Protein AF-A0A6A6E6Z8-F1 (afdb_monomer)

Sequence (486 aa):
MLSAKPAEEAPPRPSIPRPPAPSFFPFHIVPGLSNFRDVGGWPIASPDSPDQIIGHVRKGILYRGSDTNNIKPEGEVKLRELGIKTDFDLRSKQQIEKAGGYKEVEGSKRVWTPVFKEEQYTEEEARRRYELYAGEGTDGIVTAFIEILISGAHPFASILRHLLSTIPPPNPSSPYPSTPQPALFMHCTTGNNRTGIFISLLLLLLNVPHASICEEYALSEQGLAPTRHINVGRLLKKGAFKEYGEEEGRRKCERMVGAREESMWALIEEVKRRWGGPEGYFLGDVGLSEEEIGKLRGVFAVREESRLFTPSSPTLNLAWTNRNQYVNISLSRFDWYGGGDIFQAFVTKFYTKDEVQYKLPSNLGQGVYAFFISTVDKDPAETPFFAYVTDDQISGNSSTNPAPSAPASSKGGLSQADKVGIGLGVPFGILLLGFIGLAVWFARKWKGEGPNERKHDLRQETIMSRPDVAELAGAERRATELEAIT

InterPro domains:
  IPR000387 Tyrosine-specific protein phosphatases domain [PS50056] (154-248)
  IPR016130 Protein-tyrosine phosphatase, active site [PS00383] (186-196)
  IPR026893 Tyrosine/serine-protein phosphatase IphP-type [PF13350] (30-298)
  IPR029021 Protein-tyrosine phosphatase-like [G3DSA:3.90.190.10] (29-300)
  IPR029021 Protein-tyrosine phosphatase-like [SSF52799] (31-299)

Foldseek 3Di:
DDDDDDDDDDPDDPDDDFADADPDPQDDDQPQWFPKGWLWDFFAADPVGLVHTFFIFQTLAEIFTAAQARGDPSNLVVCVQSQEAEEEEQEEPVVQVVSVHHDDRPNHHYDYQHLDYPVQDDPVNVLQLLCLLLPPDLPSLLVSLVSSLLSCLQSLLVVLVVSLVQFDFQDLVPSPDPGRGNHYYYYYHGRQRSNLSSSLLLCQLSRGDLQSSLVSSQCSCSRCSSPLCVQLVVCVVVVRPVVVPDPSSSSSSSSSSGRHSNNSVVNQVVCCVPQVTSVSSCCPSNNDDPVSSVSSSRRTTDGDPPPPDDPQADKDKDFADDFFFWKWKWKFFDDPPPDGDGPTDIDTDTGGDRIDIDTDDLPDDFGKMWIWIDTPPDDTDPDTDIDTDDPSSNVRDDDDDDDDDDDDDPDPDDDDDDDDDDDPDDPPVVVVVVVVVVVVQVVCVVVVNDVDDPPPPDDDDDPDDDDDPDPVVPPVPPPPPPVDDD

Structure (mmCIF, N/CA/C/O backbone):
data_AF-A0A6A6E6Z8-F1
#
_entry.id   AF-A0A6A6E6Z8-F1
#
loop_
_atom_site.group_PDB
_atom_site.id
_atom_site.type_symbol
_atom_site.label_atom_id
_atom_site.label_alt_id
_atom_site.label_comp_id
_atom_site.label_asym_id
_atom_site.label_entity_id
_atom_site.label_seq_id
_atom_site.pdbx_PDB_ins_code
_atom_site.Cartn_x
_atom_site.Cartn_y
_atom_site.Cartn_z
_atom_site.occupancy
_atom_site.B_iso_or_equiv
_atom_site.auth_seq_id
_atom_site.auth_comp_id
_atom_site.auth_asym_id
_atom_site.auth_atom_id
_atom_site.pdbx_PDB_model_num
ATOM 1 N N . MET A 1 1 ? 32.471 4.735 -50.552 1.00 35.19 1 MET A N 1
ATOM 2 C CA . MET A 1 1 ? 31.953 5.176 -49.240 1.00 35.19 1 MET A CA 1
ATOM 3 C C . MET A 1 1 ? 30.971 6.308 -49.493 1.00 35.19 1 MET A C 1
ATOM 5 O O . MET A 1 1 ? 31.399 7.389 -49.871 1.00 35.19 1 MET A O 1
ATOM 9 N N . LEU A 1 2 ? 29.668 6.031 -49.422 1.00 31.72 2 LEU A N 1
ATOM 10 C CA . LEU A 1 2 ? 28.620 7.046 -49.558 1.00 31.72 2 LEU A CA 1
ATOM 11 C C . LEU A 1 2 ? 28.402 7.679 -48.179 1.00 31.72 2 LEU A C 1
ATOM 13 O O . LEU A 1 2 ? 28.099 6.974 -47.221 1.00 31.72 2 LEU A O 1
ATOM 17 N N . SER A 1 3 ? 28.628 8.989 -48.084 1.00 36.09 3 SER A N 1
ATOM 18 C CA . SER A 1 3 ? 28.452 9.775 -46.861 1.00 36.09 3 SER A CA 1
ATOM 19 C C . SER A 1 3 ? 26.957 9.955 -46.583 1.00 36.09 3 SER A C 1
ATOM 21 O O . SER A 1 3 ? 26.251 10.578 -47.378 1.00 36.09 3 SER A O 1
ATOM 23 N N . ALA A 1 4 ? 26.459 9.367 -45.495 1.00 37.44 4 ALA A N 1
ATOM 24 C CA . ALA A 1 4 ? 25.084 9.551 -45.045 1.00 37.44 4 ALA A CA 1
ATOM 25 C C . ALA A 1 4 ? 24.939 10.934 -44.388 1.00 37.44 4 ALA A C 1
ATOM 27 O O . ALA A 1 4 ? 25.710 11.288 -43.496 1.00 37.44 4 ALA A O 1
ATOM 28 N N . LYS A 1 5 ? 23.955 11.721 -44.842 1.00 36.06 5 LYS A N 1
ATOM 29 C CA . LYS A 1 5 ? 23.584 12.997 -44.213 1.00 36.06 5 LYS A CA 1
ATOM 30 C C . LYS A 1 5 ? 23.128 12.767 -42.759 1.00 36.06 5 LYS A C 1
ATOM 32 O O . LYS A 1 5 ? 22.489 11.744 -42.502 1.00 36.06 5 LYS A O 1
ATOM 37 N N . PRO A 1 6 ? 23.394 13.706 -41.831 1.00 39.50 6 PRO A N 1
ATOM 38 C CA . PRO A 1 6 ? 22.853 13.646 -40.476 1.00 39.50 6 PRO A CA 1
ATOM 39 C C . PRO A 1 6 ? 21.323 13.675 -40.523 1.00 39.50 6 PRO A C 1
ATOM 41 O O . PRO A 1 6 ? 20.747 14.438 -41.300 1.00 39.50 6 PRO A O 1
ATOM 44 N N . ALA A 1 7 ? 20.678 12.839 -39.709 1.00 39.69 7 ALA A N 1
ATOM 45 C CA . ALA A 1 7 ? 19.233 12.868 -39.535 1.00 39.69 7 ALA A CA 1
ATOM 46 C C . ALA A 1 7 ? 18.816 14.225 -38.950 1.00 39.69 7 ALA A C 1
ATOM 48 O O . ALA A 1 7 ? 19.361 14.665 -37.940 1.00 39.69 7 ALA A O 1
ATOM 49 N N . GLU A 1 8 ? 17.873 14.884 -39.616 1.00 40.00 8 GLU A N 1
ATOM 50 C CA . GLU A 1 8 ? 17.238 16.116 -39.159 1.00 40.00 8 GLU A CA 1
ATOM 51 C C . GLU A 1 8 ? 16.499 15.817 -37.842 1.00 40.00 8 GLU A C 1
ATOM 53 O O . GLU A 1 8 ? 15.678 14.897 -37.783 1.00 40.00 8 GLU A O 1
ATOM 58 N N . GLU A 1 9 ? 16.851 16.521 -36.760 1.00 41.31 9 GLU A N 1
ATOM 59 C CA . GLU A 1 9 ? 16.199 16.355 -35.458 1.00 41.31 9 GLU A CA 1
ATOM 60 C C . GLU A 1 9 ? 14.706 16.667 -35.597 1.00 41.31 9 GLU A C 1
ATOM 62 O O . GLU A 1 9 ? 14.310 17.780 -35.945 1.00 41.31 9 GLU A O 1
ATOM 67 N N . ALA A 1 10 ? 13.868 15.663 -35.332 1.00 37.62 10 ALA A N 1
ATOM 68 C CA . ALA A 1 10 ? 12.425 15.837 -35.327 1.00 37.62 10 ALA A CA 1
ATOM 69 C C . ALA A 1 10 ? 12.033 16.941 -34.321 1.00 37.62 10 ALA A C 1
ATOM 71 O O . ALA A 1 10 ? 12.575 16.971 -33.211 1.00 37.62 10 ALA A O 1
ATOM 72 N N . PRO A 1 11 ? 11.079 17.826 -34.665 1.00 37.56 11 PRO A N 1
ATOM 73 C CA . PRO A 1 11 ? 10.675 18.913 -33.786 1.00 37.56 11 PRO A CA 1
ATOM 74 C C . PRO A 1 11 ? 10.176 18.371 -32.434 1.00 37.56 11 PRO A C 1
ATOM 76 O O . PRO A 1 11 ? 9.534 17.312 -32.391 1.00 37.56 11 PRO A O 1
ATOM 79 N N . PRO A 1 12 ? 10.444 19.078 -31.319 1.00 42.72 12 PRO A N 1
ATOM 80 C CA . PRO A 1 12 ? 10.003 18.652 -29.999 1.00 42.72 12 PRO A CA 1
ATOM 81 C C . PRO A 1 12 ? 8.480 18.516 -29.998 1.00 42.72 12 PRO A C 1
ATOM 83 O O . PRO A 1 12 ? 7.757 19.464 -30.311 1.00 42.72 12 PRO A O 1
ATOM 86 N N . ARG A 1 13 ? 7.983 17.319 -29.662 1.00 43.44 13 ARG A N 1
ATOM 87 C CA . ARG A 1 13 ? 6.539 17.100 -29.513 1.00 43.44 13 ARG A CA 1
ATOM 88 C C . ARG A 1 13 ? 6.003 18.092 -28.473 1.00 43.44 13 ARG A C 1
ATOM 90 O O . ARG A 1 13 ? 6.653 18.263 -27.438 1.00 43.44 13 ARG A O 1
ATOM 97 N N . PRO A 1 14 ? 4.834 18.714 -28.702 1.00 40.81 14 PRO A N 1
ATOM 98 C CA . PRO A 1 14 ? 4.223 19.589 -27.711 1.00 40.81 14 PRO A CA 1
ATOM 99 C C . PRO A 1 14 ? 4.072 18.828 -26.390 1.00 40.81 14 PRO A C 1
ATOM 101 O O . PRO A 1 14 ? 3.560 17.706 -26.358 1.00 40.81 14 PRO A O 1
ATOM 104 N N . SER A 1 15 ? 4.571 19.415 -25.301 1.00 55.56 15 SER A N 1
ATOM 105 C CA . SER A 1 15 ? 4.490 18.812 -23.976 1.00 55.56 15 SER A CA 1
ATOM 106 C C . SER A 1 15 ? 3.027 18.759 -23.552 1.00 55.56 15 SER A C 1
ATOM 108 O O . SER A 1 15 ? 2.442 19.789 -23.218 1.00 55.56 15 SER A O 1
ATOM 110 N N . ILE A 1 16 ? 2.435 17.566 -23.572 1.00 57.81 16 ILE A N 1
ATOM 111 C CA . ILE A 1 16 ? 1.118 17.332 -22.977 1.00 57.81 16 ILE A CA 1
ATOM 112 C C . ILE A 1 16 ? 1.192 17.811 -21.514 1.00 57.81 16 ILE A C 1
ATOM 114 O O . ILE A 1 16 ? 2.123 17.405 -20.805 1.00 57.81 16 ILE A O 1
ATOM 118 N N . PRO A 1 17 ? 0.276 18.688 -21.056 1.00 65.25 17 PRO A N 1
ATOM 119 C CA . PRO A 1 17 ? 0.258 19.150 -19.676 1.00 65.25 17 PRO A CA 1
ATOM 120 C C . PRO A 1 17 ? 0.231 17.955 -18.724 1.00 65.25 17 PRO A C 1
ATOM 122 O O . PRO A 1 17 ? -0.553 17.023 -18.899 1.00 65.25 17 PRO A O 1
ATOM 125 N N . ARG A 1 18 ? 1.119 17.960 -17.727 1.00 75.38 18 ARG A N 1
ATOM 126 C CA . ARG A 1 18 ? 1.169 16.882 -16.734 1.00 75.38 18 ARG A CA 1
ATOM 127 C C . ARG A 1 18 ? -0.126 16.897 -15.913 1.00 75.38 18 ARG A C 1
ATOM 129 O O . ARG A 1 18 ? -0.478 17.972 -15.426 1.00 75.38 18 ARG A O 1
ATOM 136 N N . PRO A 1 19 ? -0.797 15.746 -15.718 1.00 81.38 19 PRO A N 1
ATOM 137 C CA . PRO A 1 19 ? -1.942 15.674 -14.820 1.00 81.38 19 PRO A CA 1
ATOM 138 C C . PRO A 1 19 ? -1.551 16.167 -13.416 1.00 81.38 19 PRO A C 1
ATOM 140 O O . PRO A 1 19 ? -0.457 15.821 -12.949 1.00 81.38 19 PRO A O 1
ATOM 143 N N . PRO A 1 20 ? -2.392 16.975 -12.746 1.00 81.56 20 PRO A N 1
ATOM 144 C CA . PRO A 1 20 ? -2.129 17.403 -11.379 1.00 81.56 20 PRO A CA 1
ATOM 145 C C . PRO A 1 20 ? -2.221 16.216 -10.414 1.00 81.56 20 PRO A C 1
ATOM 147 O O . PRO A 1 20 ? -2.879 15.214 -10.694 1.00 81.56 20 PRO A O 1
ATOM 150 N N . ALA A 1 21 ? -1.556 16.327 -9.263 1.00 83.50 21 ALA A N 1
ATOM 151 C CA . ALA A 1 21 ? -1.737 15.355 -8.190 1.00 83.50 21 ALA A CA 1
ATOM 152 C C . ALA A 1 21 ? -3.152 15.486 -7.594 1.00 83.50 21 ALA A C 1
ATOM 154 O O . ALA A 1 21 ? -3.609 16.615 -7.399 1.00 83.50 21 ALA A O 1
ATOM 155 N N . PRO A 1 22 ? -3.836 14.369 -7.285 1.00 79.31 22 PRO A N 1
ATOM 156 C CA . PRO A 1 22 ? -5.152 14.417 -6.657 1.00 79.31 22 PRO A CA 1
ATOM 157 C C . PRO A 1 22 ? -5.071 15.073 -5.271 1.00 79.31 22 PRO A C 1
ATOM 159 O O . PRO A 1 22 ? -4.172 14.779 -4.481 1.00 79.31 22 PRO A O 1
ATOM 162 N N . SER A 1 23 ? -6.013 15.973 -4.988 1.00 77.50 23 SER A N 1
ATOM 163 C CA . SER A 1 23 ? -6.068 16.787 -3.763 1.00 77.50 23 SER A CA 1
ATOM 164 C C . SER A 1 23 ? -7.251 16.449 -2.846 1.00 77.50 23 SER A C 1
ATOM 166 O O . SER A 1 23 ? -7.452 17.110 -1.829 1.00 77.50 23 SER A O 1
ATOM 168 N N . PHE A 1 24 ? -8.038 15.433 -3.201 1.00 78.94 24 PHE A N 1
ATOM 169 C CA . PHE A 1 24 ? -9.206 14.974 -2.453 1.00 78.94 24 PHE A CA 1
ATOM 170 C C . PHE A 1 24 ? -8.860 13.763 -1.574 1.00 78.94 24 PHE A C 1
ATOM 172 O O . PHE A 1 24 ? -7.938 13.009 -1.879 1.00 78.94 24 PHE A O 1
ATOM 179 N N . PHE A 1 25 ? -9.616 13.542 -0.495 1.00 77.94 25 PHE A N 1
ATOM 180 C CA . PHE A 1 25 ? -9.440 12.362 0.360 1.00 77.94 25 PHE A CA 1
ATOM 181 C C . PHE A 1 25 ? -9.644 11.061 -0.445 1.00 77.94 25 PHE A C 1
ATOM 183 O O . PHE A 1 25 ? -10.649 10.960 -1.142 1.00 77.94 25 PHE A O 1
ATOM 190 N N . PRO A 1 26 ? -8.765 10.047 -0.333 1.00 89.81 26 PRO A N 1
ATOM 191 C CA . PRO A 1 26 ? -7.754 9.868 0.715 1.00 89.81 26 PRO A CA 1
ATOM 192 C C . PRO A 1 26 ? -6.360 10.437 0.402 1.00 89.81 26 PRO A C 1
ATOM 194 O O . PRO A 1 26 ? -5.425 10.222 1.174 1.00 89.81 26 PRO A O 1
ATOM 197 N N . PHE A 1 27 ? -6.179 11.137 -0.718 1.00 91.88 27 PHE A N 1
ATOM 198 C CA . PHE A 1 27 ? -4.878 11.677 -1.102 1.00 91.88 27 PHE A CA 1
ATOM 199 C C . PHE A 1 27 ? -4.454 12.866 -0.248 1.00 91.88 27 PHE A C 1
ATOM 201 O O . PHE A 1 27 ? -5.247 13.737 0.110 1.00 91.88 27 PHE A O 1
ATOM 208 N N . HIS A 1 28 ? -3.148 12.925 0.008 1.00 92.31 28 HIS A N 1
ATOM 209 C CA . HIS A 1 28 ? -2.495 14.103 0.559 1.00 92.31 28 HIS A CA 1
ATOM 210 C C . HIS A 1 28 ? -1.398 14.550 -0.399 1.00 92.31 28 HIS A C 1
ATOM 212 O O . HIS A 1 28 ? -0.576 13.748 -0.847 1.00 92.31 28 HIS A O 1
ATOM 218 N N . ILE A 1 29 ? -1.348 15.850 -0.681 1.00 93.81 29 ILE A N 1
ATOM 219 C CA . ILE A 1 29 ? -0.261 16.424 -1.470 1.00 93.81 29 ILE A CA 1
ATOM 220 C C . ILE A 1 29 ? 0.994 16.439 -0.596 1.00 93.81 29 ILE A C 1
ATOM 222 O O . ILE A 1 29 ? 1.127 17.272 0.298 1.00 93.81 29 ILE A O 1
ATOM 226 N N . VAL A 1 30 ? 1.916 15.517 -0.870 1.00 95.50 30 VAL A N 1
ATOM 227 C CA . VAL A 1 30 ? 3.241 15.460 -0.242 1.00 95.50 30 VAL A CA 1
ATOM 228 C C . VAL A 1 30 ? 4.292 15.716 -1.323 1.00 95.50 30 VAL A C 1
ATOM 230 O O . VAL A 1 30 ? 4.586 14.816 -2.113 1.00 95.50 30 VAL A O 1
ATOM 233 N N . PRO A 1 31 ? 4.854 16.936 -1.415 1.00 94.81 31 PRO A N 1
ATOM 234 C CA . PRO A 1 31 ? 5.825 17.280 -2.447 1.00 94.81 31 PRO A CA 1
ATOM 235 C C . PRO A 1 31 ? 6.985 16.279 -2.558 1.00 94.81 31 PRO A C 1
ATOM 237 O O . PRO A 1 31 ? 7.743 16.043 -1.617 1.00 94.81 31 PRO A O 1
ATOM 240 N N . GLY A 1 32 ? 7.132 15.692 -3.748 1.00 92.88 32 GLY A N 1
ATOM 241 C CA . GLY A 1 32 ? 8.159 14.691 -4.044 1.00 92.88 32 GLY A CA 1
ATOM 242 C C . GLY A 1 32 ? 7.745 13.235 -3.811 1.00 92.88 32 GLY A C 1
ATOM 243 O O . GLY A 1 32 ? 8.482 12.347 -4.236 1.00 92.88 32 GLY A O 1
ATOM 244 N N . LEU A 1 33 ? 6.564 12.983 -3.233 1.00 94.81 33 LEU A N 1
ATOM 245 C CA . LEU A 1 33 ? 5.929 11.667 -3.210 1.00 94.81 33 LEU A CA 1
ATOM 246 C C . LEU A 1 33 ? 4.731 11.647 -4.162 1.00 94.81 33 LEU A C 1
ATOM 248 O O . LEU A 1 33 ? 3.900 12.550 -4.180 1.00 94.81 33 LEU A O 1
ATOM 252 N N . SER A 1 34 ? 4.632 10.587 -4.954 1.00 95.25 34 SER A N 1
ATOM 253 C CA . SER A 1 34 ? 3.444 10.291 -5.756 1.00 95.25 34 SER A CA 1
ATOM 254 C C . SER A 1 34 ? 2.622 9.205 -5.081 1.00 95.25 34 SER A C 1
ATOM 256 O O . SER A 1 34 ? 3.134 8.466 -4.235 1.00 95.25 34 SER A O 1
ATOM 258 N N . ASN A 1 35 ? 1.351 9.087 -5.471 1.00 97.25 35 ASN A N 1
ATOM 259 C CA . ASN A 1 35 ? 0.467 8.027 -4.992 1.00 97.25 35 ASN A CA 1
ATOM 260 C C . ASN A 1 35 ? 0.265 8.015 -3.458 1.00 97.25 35 ASN A C 1
ATOM 262 O O . ASN A 1 35 ? -0.163 6.999 -2.914 1.00 97.25 35 ASN A O 1
ATOM 266 N N . PHE A 1 36 ? 0.587 9.121 -2.770 1.00 98.06 36 PHE A N 1
ATOM 267 C CA . PHE A 1 36 ? 0.559 9.213 -1.313 1.00 98.06 36 PHE A CA 1
ATOM 268 C C . PHE A 1 36 ? -0.869 9.426 -0.790 1.00 98.06 36 PHE A C 1
ATOM 270 O O . PHE A 1 36 ? -1.516 10.414 -1.143 1.00 98.06 36 PHE A O 1
ATOM 277 N N . ARG A 1 37 ? -1.363 8.513 0.051 1.00 97.75 37 ARG A N 1
ATOM 278 C CA . ARG A 1 37 ? -2.719 8.573 0.620 1.00 97.75 37 ARG A CA 1
ATOM 279 C C . ARG A 1 37 ? -2.848 7.845 1.954 1.00 97.75 37 ARG A C 1
ATOM 281 O O . ARG A 1 37 ? -2.062 6.941 2.245 1.00 97.75 37 ARG A O 1
ATOM 288 N N . ASP A 1 38 ? -3.857 8.238 2.722 1.00 96.88 38 ASP A N 1
ATOM 289 C CA . ASP A 1 38 ? -4.347 7.500 3.891 1.00 96.88 38 ASP A CA 1
ATOM 290 C C . ASP A 1 38 ? -5.010 6.183 3.441 1.00 96.88 38 ASP A C 1
ATOM 292 O O . ASP A 1 38 ? -5.616 6.110 2.371 1.00 96.88 38 ASP A O 1
ATOM 296 N N . VAL A 1 39 ? -4.870 5.127 4.238 1.00 97.31 39 VAL A N 1
ATOM 297 C CA . VAL A 1 39 ? -5.540 3.833 4.023 1.00 97.31 39 VAL A CA 1
ATOM 298 C C . VAL A 1 39 ? -6.918 3.797 4.698 1.00 97.31 39 VAL A C 1
ATOM 300 O O . VAL A 1 39 ? -7.733 2.927 4.405 1.00 97.31 39 VAL A O 1
ATOM 303 N N . GLY A 1 40 ? -7.203 4.724 5.611 1.00 91.12 40 GLY A N 1
ATOM 304 C CA . GLY A 1 40 ? -8.467 4.790 6.331 1.00 91.12 40 GLY A CA 1
ATOM 305 C C . GLY A 1 40 ? -9.656 5.277 5.502 1.00 91.12 40 GLY A C 1
ATOM 306 O O . GLY A 1 40 ? -9.541 5.700 4.357 1.00 91.12 40 GLY A O 1
ATOM 307 N N . GLY A 1 41 ? -10.831 5.265 6.129 1.00 85.75 41 GLY A N 1
ATOM 308 C CA . GLY A 1 41 ? -12.083 5.791 5.584 1.00 85.75 41 GLY A CA 1
ATOM 309 C C . GLY A 1 41 ? -12.946 4.785 4.825 1.00 85.75 41 GLY A C 1
ATOM 310 O O . GLY A 1 41 ? -14.107 5.092 4.574 1.00 85.75 41 GLY A O 1
ATOM 311 N N . TRP A 1 42 ? -12.430 3.596 4.508 1.00 88.88 42 TRP A N 1
ATOM 312 C CA . TRP A 1 42 ? -13.206 2.555 3.829 1.00 88.88 42 TRP A CA 1
ATOM 313 C C . TRP A 1 42 ? -14.263 1.926 4.742 1.00 88.88 42 TRP A C 1
ATOM 315 O O . TRP A 1 42 ? -13.9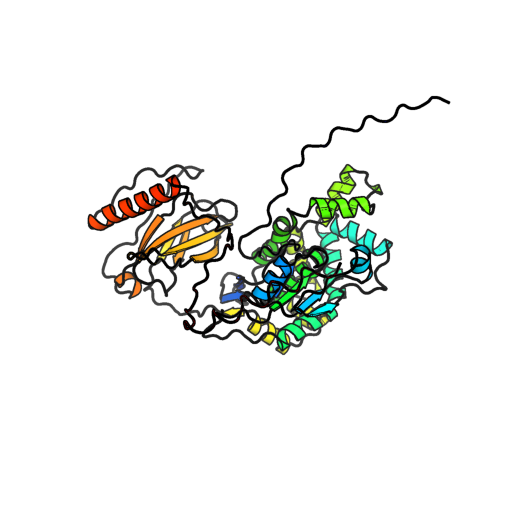97 1.754 5.935 1.00 88.88 42 TRP A O 1
ATOM 325 N N . PRO A 1 43 ? -15.447 1.571 4.216 1.00 84.81 43 PRO A N 1
ATOM 326 C CA . PRO A 1 43 ? -16.517 0.992 5.016 1.00 84.81 43 PRO A CA 1
ATOM 327 C C . PRO A 1 43 ? -16.157 -0.426 5.465 1.00 84.81 43 PRO A C 1
ATOM 329 O O . PRO A 1 43 ? -15.619 -1.209 4.691 1.00 84.81 43 PRO A O 1
ATOM 332 N N . ILE A 1 44 ? -16.489 -0.765 6.707 1.00 87.81 44 ILE A N 1
ATOM 333 C CA . ILE A 1 44 ? -16.353 -2.111 7.268 1.00 87.81 44 ILE A CA 1
ATOM 334 C C . ILE A 1 44 ? -17.748 -2.726 7.348 1.00 87.81 44 ILE A C 1
ATOM 336 O O . ILE A 1 44 ? -18.631 -2.182 8.017 1.00 87.81 44 ILE A O 1
ATOM 340 N N . ALA A 1 45 ? -17.950 -3.852 6.669 1.00 82.81 45 ALA A N 1
ATOM 341 C CA . ALA A 1 45 ? -19.204 -4.588 6.700 1.00 82.81 45 ALA A CA 1
ATOM 342 C C . ALA A 1 45 ? -19.290 -5.522 7.917 1.00 82.81 45 ALA A C 1
ATOM 344 O O . ALA A 1 45 ? -18.277 -5.910 8.505 1.00 82.81 45 ALA A O 1
ATOM 345 N N . SER A 1 46 ? -20.506 -5.920 8.278 1.00 87.25 46 SER A N 1
ATOM 346 C CA . SER A 1 46 ? -20.753 -6.996 9.232 1.00 87.25 46 SER A CA 1
ATOM 347 C C . SER A 1 46 ? -20.276 -8.333 8.648 1.00 87.25 46 SER A C 1
ATOM 349 O O . SER A 1 46 ? -20.587 -8.617 7.488 1.00 87.25 46 SER A O 1
ATOM 351 N N . PRO A 1 47 ? -19.570 -9.183 9.418 1.00 87.00 47 PRO A N 1
ATOM 352 C CA . PRO A 1 47 ? -19.207 -10.531 8.972 1.00 87.00 47 PRO A CA 1
ATOM 353 C C . PRO A 1 47 ? -20.421 -11.374 8.553 1.00 87.00 47 PRO A C 1
ATOM 355 O O . PRO A 1 47 ? -20.331 -12.158 7.613 1.00 87.00 47 PRO A O 1
ATOM 358 N N . ASP A 1 48 ? -21.567 -11.165 9.207 1.00 87.12 48 ASP A N 1
ATOM 359 C CA . ASP A 1 48 ? -22.799 -11.927 8.966 1.00 87.12 48 ASP A CA 1
ATOM 360 C C . ASP A 1 48 ? -23.670 -11.329 7.850 1.00 87.12 48 ASP A C 1
ATOM 362 O O . ASP A 1 48 ? -24.663 -11.922 7.428 1.00 87.12 48 ASP A O 1
ATOM 366 N N . SER A 1 49 ? -23.371 -10.108 7.401 1.00 79.69 49 SER A N 1
ATOM 367 C CA . SER A 1 49 ? -24.203 -9.367 6.448 1.00 79.69 49 SER A CA 1
ATOM 368 C C . SER A 1 49 ? -23.350 -8.362 5.667 1.00 79.69 49 SER A C 1
ATOM 370 O O . SER A 1 49 ? -23.195 -7.224 6.113 1.00 79.69 49 SER A O 1
ATOM 372 N N . PRO A 1 50 ? -22.824 -8.745 4.486 1.00 71.31 50 PRO A N 1
ATOM 373 C CA . PRO A 1 50 ? -21.944 -7.897 3.673 1.00 71.31 50 PRO A CA 1
ATOM 374 C C . PRO A 1 50 ? -22.546 -6.540 3.275 1.00 71.31 50 PRO A C 1
ATOM 376 O O . PRO A 1 50 ? -21.813 -5.574 3.079 1.00 71.31 50 PRO A O 1
ATOM 379 N N . ASP A 1 51 ? -23.876 -6.450 3.194 1.00 72.38 51 ASP A N 1
ATOM 380 C CA . ASP A 1 51 ? -24.596 -5.209 2.876 1.00 72.38 51 ASP A CA 1
ATOM 381 C C . ASP A 1 51 ? -24.765 -4.273 4.088 1.00 72.38 51 ASP A C 1
ATOM 383 O O . ASP A 1 51 ? -25.161 -3.113 3.946 1.00 72.38 51 ASP A O 1
ATOM 387 N N . GLN A 1 52 ? -24.486 -4.761 5.299 1.00 78.81 52 GLN A N 1
ATOM 388 C CA . GLN A 1 52 ? -24.603 -3.991 6.529 1.00 78.81 52 GLN A CA 1
ATOM 389 C C . GLN A 1 52 ? -23.248 -3.400 6.908 1.00 78.81 52 GLN A C 1
ATOM 391 O O . GLN A 1 52 ? -22.374 -4.102 7.404 1.00 78.81 52 GLN A O 1
ATOM 396 N N . ILE A 1 53 ? -23.090 -2.088 6.751 1.00 81.88 53 ILE A N 1
ATOM 397 C CA . ILE A 1 53 ? -21.901 -1.374 7.230 1.00 81.88 53 ILE A CA 1
ATOM 398 C C . ILE A 1 53 ? -22.023 -1.120 8.737 1.00 81.88 53 ILE A C 1
ATOM 400 O O . ILE A 1 53 ? -23.045 -0.618 9.201 1.00 81.88 53 ILE A O 1
ATOM 404 N N . ILE A 1 54 ? -20.984 -1.480 9.491 1.00 81.19 54 ILE A N 1
ATOM 405 C CA . ILE A 1 54 ? -20.927 -1.390 10.964 1.00 81.19 54 ILE A CA 1
ATOM 406 C C . ILE A 1 54 ? -19.874 -0.391 11.463 1.00 81.19 54 ILE A C 1
ATOM 408 O O . ILE A 1 54 ? -19.674 -0.214 12.667 1.00 81.19 54 ILE A O 1
ATOM 412 N N . GLY A 1 55 ? -19.161 0.241 10.539 1.00 83.19 55 GLY A N 1
ATOM 413 C CA . GLY A 1 55 ? -18.100 1.183 10.838 1.00 83.19 55 GLY A CA 1
ATOM 414 C C . GLY A 1 55 ? -17.210 1.414 9.633 1.00 83.19 55 GLY A C 1
ATOM 415 O O . GLY A 1 55 ? -17.583 1.132 8.492 1.00 83.19 55 GLY A O 1
ATOM 416 N N . HIS A 1 56 ? -16.003 1.886 9.899 1.00 86.00 56 HIS A N 1
ATOM 417 C CA . HIS A 1 56 ? -15.025 2.197 8.867 1.00 86.00 56 HIS A CA 1
ATOM 418 C C . HIS A 1 56 ? -13.597 2.044 9.374 1.00 86.00 56 HIS A C 1
ATOM 420 O O . HIS A 1 56 ? -13.319 2.034 10.578 1.00 86.00 56 HIS A O 1
ATOM 426 N N . VAL A 1 57 ? -12.675 1.946 8.421 1.00 91.69 57 VAL A N 1
ATOM 427 C CA . VAL A 1 57 ? -11.243 1.883 8.689 1.00 91.69 57 VAL A CA 1
ATOM 428 C C . VAL A 1 57 ? -10.784 3.220 9.269 1.00 91.69 57 VAL A C 1
ATOM 430 O O . VAL A 1 57 ? -11.060 4.298 8.735 1.00 91.69 57 VAL A O 1
ATOM 433 N N . ARG A 1 58 ? -10.072 3.164 10.388 1.00 92.06 58 ARG A N 1
ATOM 434 C CA . ARG A 1 58 ? -9.552 4.314 11.114 1.00 92.06 58 ARG A CA 1
ATOM 435 C C . ARG A 1 58 ? -8.578 5.091 10.233 1.00 92.06 58 ARG A C 1
ATOM 437 O O . ARG A 1 58 ? -7.671 4.522 9.635 1.00 92.06 58 ARG A O 1
ATOM 444 N N . LYS A 1 59 ? -8.783 6.405 10.184 1.00 90.94 59 LYS A N 1
ATOM 445 C CA . LYS A 1 59 ? -7.957 7.353 9.428 1.00 90.94 59 LYS A CA 1
ATOM 446 C C . LYS A 1 59 ? -6.717 7.744 10.224 1.00 90.94 59 LYS A C 1
ATOM 448 O O . LYS A 1 59 ? -6.738 7.723 11.456 1.00 90.94 59 LYS A O 1
ATOM 453 N N . GLY A 1 60 ? -5.674 8.145 9.513 1.00 93.00 60 GLY A N 1
ATOM 454 C CA . GLY A 1 60 ? -4.504 8.808 10.069 1.00 93.00 60 GLY A CA 1
ATOM 455 C C . GLY A 1 60 ? -3.535 7.906 10.824 1.00 93.00 60 GLY A C 1
ATOM 456 O O . GLY A 1 60 ? -2.751 8.419 11.614 1.00 93.00 60 GLY A O 1
ATOM 457 N N . ILE A 1 61 ? -3.588 6.587 10.615 1.00 95.88 61 ILE A N 1
ATOM 458 C CA . ILE A 1 61 ? -2.706 5.622 11.300 1.00 95.88 61 ILE A CA 1
ATOM 459 C C . ILE A 1 61 ? -1.805 4.833 10.343 1.00 95.88 61 ILE A C 1
ATOM 461 O O . ILE A 1 61 ? -0.730 4.382 10.738 1.00 95.88 61 ILE A O 1
ATOM 465 N N . LEU A 1 62 ? -2.204 4.694 9.076 1.00 98.19 62 LEU A N 1
ATOM 466 C CA . LEU A 1 62 ? -1.442 3.994 8.049 1.00 98.19 62 LEU A CA 1
ATOM 467 C C . LEU A 1 62 ? -1.600 4.712 6.710 1.00 98.19 62 LEU A C 1
ATOM 469 O O . LEU A 1 62 ? -2.711 4.913 6.229 1.00 98.19 62 LEU A O 1
ATOM 473 N N . TYR A 1 63 ? -0.473 5.055 6.101 1.00 98.56 63 TYR A N 1
ATOM 474 C CA . TYR A 1 63 ? -0.392 5.723 4.810 1.00 98.56 63 TYR A CA 1
ATOM 475 C C . TYR A 1 63 ? 0.424 4.882 3.831 1.00 98.56 63 TYR A C 1
ATOM 477 O O . TYR A 1 63 ? 1.312 4.120 4.223 1.00 98.56 63 TYR A O 1
ATOM 485 N N . ARG A 1 64 ? 0.161 5.060 2.537 1.00 98.38 64 ARG A N 1
ATOM 486 C CA . ARG A 1 64 ? 0.880 4.394 1.441 1.00 98.38 64 ARG A CA 1
ATOM 487 C C . ARG A 1 64 ? 1.313 5.380 0.369 1.00 98.38 64 ARG A C 1
ATOM 489 O O . ARG A 1 64 ? 0.662 6.403 0.214 1.00 98.38 64 ARG A O 1
ATOM 496 N N . GLY A 1 65 ? 2.366 5.070 -0.391 1.00 97.19 65 GLY A N 1
ATOM 497 C CA . GLY A 1 65 ? 2.857 5.942 -1.469 1.00 97.19 65 GLY A CA 1
ATOM 498 C C . GLY A 1 65 ? 4.120 5.442 -2.176 1.00 97.19 65 GLY A C 1
ATOM 499 O O . GLY A 1 65 ? 4.542 4.296 -1.991 1.00 97.19 65 GLY A O 1
ATOM 500 N N . SER A 1 66 ? 4.700 6.286 -3.037 1.00 95.88 66 SER A N 1
ATOM 501 C CA . SER A 1 66 ? 5.990 6.028 -3.698 1.00 95.88 66 SER A CA 1
ATOM 502 C C . SER A 1 66 ? 7.179 6.162 -2.745 1.00 95.88 66 SER A C 1
ATOM 504 O O . SER A 1 66 ? 7.032 6.662 -1.635 1.00 95.88 66 SER A O 1
ATOM 506 N N . ASP A 1 67 ? 8.369 5.762 -3.194 1.00 94.62 67 ASP A N 1
ATOM 507 C CA . ASP A 1 67 ? 9.587 5.946 -2.401 1.00 94.62 67 ASP A CA 1
ATOM 508 C C . ASP A 1 67 ? 9.935 7.410 -2.095 1.00 94.62 67 ASP A C 1
ATOM 510 O O . ASP A 1 67 ? 9.531 8.340 -2.797 1.00 94.62 67 ASP A O 1
ATOM 514 N N . THR A 1 68 ? 10.723 7.585 -1.032 1.00 94.00 68 THR A N 1
ATOM 515 C CA . THR A 1 68 ? 11.157 8.879 -0.492 1.00 94.00 68 THR A CA 1
ATOM 516 C C . THR A 1 68 ? 12.342 9.497 -1.223 1.00 94.00 68 THR A C 1
ATOM 518 O O . THR A 1 68 ? 12.751 10.602 -0.882 1.00 94.00 68 THR A O 1
ATOM 521 N N . ASN A 1 69 ? 12.886 8.860 -2.265 1.00 91.62 69 ASN A N 1
ATOM 522 C CA . ASN A 1 69 ? 14.119 9.316 -2.920 1.00 91.62 69 ASN A CA 1
ATOM 523 C C . ASN A 1 69 ? 14.032 10.763 -3.428 1.00 91.62 69 ASN A C 1
ATOM 525 O O . ASN A 1 69 ? 15.039 11.461 -3.488 1.00 91.62 69 ASN A O 1
ATOM 529 N N . ASN A 1 70 ? 12.832 11.206 -3.809 1.00 91.44 70 ASN A N 1
ATOM 530 C CA . ASN A 1 70 ? 12.596 12.531 -4.377 1.00 91.44 70 ASN A CA 1
ATOM 531 C C . ASN A 1 70 ? 11.829 13.475 -3.440 1.00 91.44 70 ASN A C 1
ATOM 533 O O . ASN A 1 70 ? 11.427 14.552 -3.895 1.00 91.44 70 ASN A O 1
ATOM 537 N N . ILE A 1 71 ? 11.630 13.099 -2.167 1.00 94.38 71 ILE A N 1
ATOM 538 C CA . ILE A 1 71 ? 10.875 13.910 -1.207 1.00 94.38 71 ILE A CA 1
ATOM 539 C C . ILE A 1 71 ? 11.527 15.283 -1.015 1.00 94.38 71 ILE A C 1
ATOM 541 O O . ILE A 1 71 ? 12.743 15.410 -0.813 1.00 94.38 71 ILE A O 1
ATOM 545 N N . LYS A 1 72 ? 10.703 16.327 -1.117 1.00 95.00 72 LYS A N 1
ATOM 546 C CA . LYS A 1 72 ? 11.123 17.722 -0.944 1.00 95.00 72 LYS A CA 1
ATOM 547 C C . LYS A 1 72 ? 11.005 18.137 0.527 1.00 95.00 72 LYS A C 1
ATOM 549 O O . LYS A 1 72 ? 10.252 17.488 1.252 1.00 95.00 72 LYS A O 1
ATOM 554 N N . PRO A 1 73 ? 11.703 19.198 0.971 1.00 94.94 73 PRO A N 1
ATOM 555 C CA . PRO A 1 73 ? 11.612 19.676 2.354 1.00 94.94 73 PRO A CA 1
ATOM 556 C C . PRO A 1 73 ? 10.170 19.914 2.828 1.00 94.94 73 PRO A C 1
ATOM 558 O O . PRO A 1 73 ? 9.802 19.533 3.935 1.00 94.94 73 PRO A O 1
ATOM 561 N N . GLU A 1 74 ? 9.308 20.448 1.963 1.00 95.62 74 GLU A N 1
ATOM 562 C CA . GLU A 1 74 ? 7.889 20.679 2.266 1.00 95.62 74 GLU A CA 1
ATOM 563 C C . GLU A 1 74 ? 7.119 19.359 2.431 1.00 95.62 74 GLU A C 1
ATOM 565 O O . GLU A 1 74 ? 6.177 19.265 3.216 1.00 95.62 74 GLU A O 1
ATOM 570 N N . GLY A 1 75 ? 7.539 18.312 1.714 1.00 95.44 75 GLY A N 1
ATOM 571 C CA . GLY A 1 75 ? 7.021 16.958 1.881 1.00 95.44 75 GLY A CA 1
ATOM 572 C C . GLY A 1 75 ? 7.389 16.359 3.237 1.00 95.44 75 GLY A C 1
ATOM 573 O O . GLY A 1 75 ? 6.544 15.738 3.872 1.00 95.44 75 GLY A O 1
ATOM 574 N N . GLU A 1 76 ? 8.609 16.591 3.724 1.00 95.50 76 GLU A N 1
ATOM 575 C CA . GLU A 1 76 ? 9.048 16.135 5.053 1.00 95.50 76 GLU A CA 1
ATOM 576 C C . GLU A 1 76 ? 8.244 16.813 6.169 1.00 95.50 76 GLU A C 1
ATOM 578 O O . GLU A 1 76 ? 7.773 16.141 7.091 1.00 95.50 76 GLU A O 1
ATOM 583 N N . VAL A 1 77 ? 7.995 18.123 6.037 1.00 95.25 77 VAL A N 1
ATOM 584 C CA . VAL A 1 77 ? 7.071 18.854 6.919 1.00 95.25 77 VAL A CA 1
ATOM 585 C C . VAL A 1 77 ? 5.684 18.221 6.869 1.00 95.25 77 VAL A C 1
ATOM 587 O O . VAL A 1 77 ? 5.094 17.961 7.918 1.00 95.25 77 VAL A O 1
ATOM 590 N N . LYS A 1 78 ? 5.184 17.882 5.673 1.00 95.44 78 LYS A N 1
ATOM 591 C CA . LYS A 1 78 ? 3.855 17.284 5.549 1.00 95.44 78 LYS A CA 1
ATOM 592 C C . LYS A 1 78 ? 3.749 15.911 6.212 1.00 95.44 78 LYS A C 1
ATOM 594 O O . LYS A 1 78 ? 2.762 15.645 6.892 1.00 95.44 78 LYS A O 1
ATOM 599 N N . LEU A 1 79 ? 4.759 15.052 6.069 1.00 96.19 79 LEU A N 1
ATOM 600 C CA . LEU A 1 79 ? 4.791 13.758 6.762 1.00 96.19 79 LEU A CA 1
ATOM 601 C C . LEU A 1 79 ? 4.779 13.936 8.288 1.00 96.19 79 LEU A C 1
ATOM 603 O O . LEU A 1 79 ? 4.098 13.191 8.993 1.00 96.19 79 LEU A O 1
ATOM 607 N N . ARG A 1 80 ? 5.468 14.959 8.804 1.00 94.81 80 ARG A N 1
ATOM 608 C CA . ARG A 1 80 ? 5.473 15.290 10.234 1.00 94.81 80 ARG A CA 1
ATOM 609 C C . ARG A 1 80 ? 4.107 15.763 10.732 1.00 94.81 80 ARG A C 1
ATOM 611 O O . ARG A 1 80 ? 3.669 15.306 11.784 1.00 94.81 80 ARG A O 1
ATOM 618 N N . GLU A 1 81 ? 3.432 16.633 9.981 1.00 94.00 81 GLU A N 1
ATOM 619 C CA . GLU A 1 81 ? 2.065 17.094 10.284 1.00 94.00 81 GLU A CA 1
ATOM 620 C C . GLU A 1 81 ? 1.056 15.941 10.322 1.00 94.00 81 GLU A C 1
ATOM 622 O O . GLU A 1 81 ? 0.151 15.935 11.153 1.00 94.00 81 GLU A O 1
ATOM 627 N N . LEU A 1 82 ? 1.230 14.949 9.445 1.00 94.12 82 LEU A N 1
ATOM 628 C CA . LEU A 1 82 ? 0.396 13.745 9.391 1.00 94.12 82 LE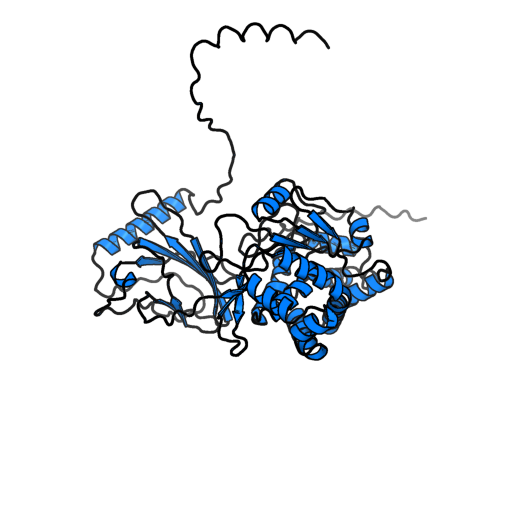U A CA 1
ATOM 629 C C . LEU A 1 82 ? 0.709 12.734 10.505 1.00 94.12 82 LEU A C 1
ATOM 631 O O . LEU A 1 82 ? 0.056 11.696 10.583 1.00 94.12 82 LEU A O 1
ATOM 635 N N . GLY A 1 83 ? 1.697 13.018 11.359 1.00 95.56 83 GLY A N 1
ATOM 636 C CA . GLY A 1 83 ? 2.073 12.157 12.475 1.00 95.56 83 GLY A CA 1
ATOM 637 C C . GLY A 1 83 ? 2.915 10.942 12.080 1.00 95.56 83 GLY A C 1
ATOM 638 O O . GLY A 1 83 ? 3.060 10.031 12.893 1.00 95.56 83 GLY A O 1
ATOM 639 N N . ILE A 1 84 ? 3.500 10.907 10.875 1.00 97.25 84 ILE A N 1
ATOM 640 C CA . ILE A 1 84 ? 4.330 9.779 10.431 1.00 97.25 84 ILE A CA 1
ATOM 641 C C . ILE A 1 84 ? 5.564 9.651 11.334 1.00 97.25 84 ILE A C 1
ATOM 643 O O . ILE A 1 84 ? 6.398 10.555 11.399 1.00 97.25 84 ILE A O 1
ATOM 647 N N . LYS A 1 85 ? 5.679 8.518 12.034 1.00 97.12 85 LYS A N 1
ATOM 648 C CA . LYS A 1 85 ? 6.803 8.194 12.934 1.00 97.12 85 LYS A CA 1
ATOM 649 C C . LYS A 1 85 ? 7.672 7.058 12.429 1.00 97.12 85 LYS A C 1
ATOM 651 O O . LYS A 1 85 ? 8.826 6.936 12.843 1.00 97.12 85 LYS A O 1
ATOM 656 N N . THR A 1 86 ? 7.126 6.191 11.590 1.00 97.81 86 THR A N 1
ATOM 657 C CA . THR A 1 86 ? 7.854 5.046 11.049 1.00 97.81 86 THR A CA 1
ATOM 658 C C . THR A 1 86 ? 7.554 4.907 9.572 1.00 97.81 86 THR A C 1
ATOM 660 O O . THR A 1 86 ? 6.397 4.972 9.162 1.00 97.81 86 THR A O 1
ATOM 663 N N . ASP A 1 87 ? 8.610 4.713 8.797 1.00 96.56 87 ASP A N 1
ATOM 664 C CA . ASP A 1 87 ? 8.574 4.512 7.360 1.00 96.56 87 ASP A CA 1
ATOM 665 C C . ASP A 1 87 ? 9.068 3.098 7.018 1.00 96.56 87 ASP A C 1
ATOM 667 O O . ASP A 1 87 ? 10.204 2.749 7.331 1.00 96.56 87 ASP A O 1
ATOM 671 N N . PHE A 1 88 ? 8.227 2.275 6.397 1.00 98.19 88 PHE A N 1
ATOM 672 C CA . PHE A 1 88 ? 8.548 0.913 5.981 1.00 98.19 88 PHE A CA 1
ATOM 673 C C . PHE A 1 88 ? 8.876 0.847 4.487 1.00 98.19 88 PHE A C 1
ATOM 675 O O . PHE A 1 88 ? 7.986 0.920 3.631 1.00 98.19 88 PHE A O 1
ATOM 682 N N . ASP A 1 89 ? 10.155 0.613 4.180 1.00 97.69 89 ASP A N 1
ATOM 683 C CA . ASP A 1 89 ? 10.653 0.489 2.808 1.00 97.69 89 ASP A CA 1
ATOM 684 C C . ASP A 1 89 ? 10.666 -0.979 2.361 1.00 97.69 89 ASP A C 1
ATOM 686 O O . ASP A 1 89 ? 11.546 -1.761 2.740 1.00 97.69 89 ASP A O 1
ATOM 690 N N . LEU A 1 90 ? 9.702 -1.344 1.510 1.00 97.44 90 LEU A N 1
ATOM 691 C CA . LEU A 1 90 ? 9.538 -2.698 0.967 1.00 97.44 90 LEU A CA 1
ATOM 692 C C . LEU A 1 90 ? 10.438 -2.993 -0.248 1.00 97.44 90 LEU A C 1
ATOM 694 O O . LEU A 1 90 ? 10.291 -4.035 -0.911 1.00 97.44 90 LEU A O 1
ATOM 698 N N . ARG A 1 91 ? 11.317 -2.059 -0.633 1.00 95.06 91 ARG A N 1
ATOM 699 C CA . ARG A 1 91 ? 12.227 -2.232 -1.772 1.00 95.06 91 ARG A CA 1
ATOM 700 C C . ARG A 1 91 ? 13.376 -3.167 -1.420 1.00 95.06 91 ARG A C 1
ATOM 702 O O . ARG A 1 91 ? 13.905 -3.150 -0.315 1.00 95.06 91 ARG A O 1
ATOM 709 N N . SER A 1 92 ? 13.787 -3.971 -2.396 1.00 91.81 92 SER A N 1
ATOM 710 C CA . SER A 1 92 ? 15.046 -4.711 -2.290 1.00 91.81 92 SER A CA 1
ATOM 711 C C . SER A 1 92 ? 16.230 -3.743 -2.337 1.00 91.81 92 SER A C 1
ATOM 713 O O . SER A 1 92 ? 16.119 -2.636 -2.876 1.00 91.81 92 SER A O 1
ATOM 715 N N . LYS A 1 93 ? 17.385 -4.184 -1.839 1.00 91.06 93 LYS A N 1
ATOM 716 C CA . LYS A 1 93 ? 18.633 -3.415 -1.885 1.00 91.06 93 LYS A CA 1
ATOM 717 C C . LYS A 1 93 ? 18.981 -2.950 -3.302 1.00 91.06 93 LYS A C 1
ATOM 719 O O . LYS A 1 93 ? 19.194 -1.763 -3.522 1.00 91.06 93 LYS A O 1
ATOM 724 N N . GLN A 1 94 ? 18.899 -3.844 -4.289 1.00 87.19 94 GLN A N 1
ATOM 725 C CA . GLN A 1 94 ? 19.183 -3.503 -5.687 1.00 87.19 94 GLN A CA 1
ATOM 726 C C . GLN A 1 94 ? 18.250 -2.416 -6.241 1.00 87.19 94 GLN A C 1
ATOM 728 O O . GLN A 1 94 ? 18.666 -1.586 -7.046 1.00 87.19 94 GLN A O 1
ATOM 733 N N . GLN A 1 95 ? 16.972 -2.408 -5.845 1.00 88.44 95 GLN A N 1
ATOM 734 C CA . GLN A 1 95 ? 16.036 -1.364 -6.271 1.00 88.44 95 GLN A CA 1
ATOM 735 C C . GLN A 1 95 ? 16.374 -0.011 -5.649 1.00 88.44 95 GLN A C 1
ATOM 737 O O . GLN A 1 95 ? 16.244 0.999 -6.336 1.00 88.44 95 GLN A O 1
ATOM 742 N N . ILE A 1 96 ? 16.806 -0.005 -4.387 1.00 91.81 96 ILE A N 1
ATOM 743 C CA . ILE A 1 96 ? 17.269 1.190 -3.677 1.00 91.81 96 ILE A CA 1
ATOM 744 C C . ILE A 1 96 ? 18.517 1.742 -4.378 1.00 91.81 96 ILE A C 1
ATOM 746 O O . ILE A 1 96 ? 18.516 2.889 -4.816 1.00 91.81 96 ILE A O 1
ATOM 750 N N . GLU A 1 97 ? 19.538 0.912 -4.595 1.00 90.62 97 GLU A N 1
ATOM 751 C CA . GLU A 1 97 ? 20.787 1.298 -5.270 1.00 90.62 97 GLU A CA 1
ATOM 752 C C . GLU A 1 97 ? 20.536 1.808 -6.697 1.00 90.62 97 GLU A C 1
ATOM 754 O O . GLU A 1 97 ? 20.951 2.912 -7.050 1.00 90.62 97 GLU A O 1
ATOM 759 N N . LYS A 1 98 ? 19.759 1.070 -7.508 1.00 85.31 98 LYS A N 1
ATOM 760 C CA . LYS A 1 98 ? 19.399 1.473 -8.883 1.00 85.31 98 LYS A CA 1
ATOM 761 C C . LYS A 1 98 ? 18.537 2.741 -8.940 1.00 85.31 98 LYS A C 1
ATOM 763 O O . LYS A 1 98 ? 18.403 3.324 -10.016 1.00 85.31 98 LYS A O 1
ATOM 768 N N . ALA A 1 99 ? 17.906 3.136 -7.837 1.00 85.75 99 ALA A N 1
ATOM 769 C CA . ALA A 1 99 ? 17.141 4.376 -7.723 1.00 85.75 99 ALA A CA 1
ATOM 770 C C . ALA A 1 99 ? 17.964 5.539 -7.135 1.00 85.75 99 ALA A C 1
ATOM 772 O O . ALA A 1 99 ? 17.407 6.621 -6.943 1.00 85.75 99 ALA A O 1
ATOM 773 N N . GLY A 1 100 ? 19.261 5.334 -6.873 1.00 88.31 100 GLY A N 1
ATOM 774 C CA . GLY A 1 100 ? 20.158 6.345 -6.309 1.00 88.31 100 GLY A CA 1
ATOM 775 C C . GLY A 1 100 ? 20.148 6.415 -4.780 1.00 88.31 100 GLY A C 1
ATOM 776 O O . GLY A 1 100 ? 20.555 7.428 -4.225 1.00 88.31 100 GLY A O 1
ATOM 777 N N . GLY A 1 101 ? 19.678 5.367 -4.097 1.00 90.38 101 GLY A N 1
ATOM 778 C CA . GLY A 1 101 ? 19.636 5.279 -2.638 1.00 90.38 101 GLY A CA 1
ATOM 779 C C . GLY A 1 101 ? 18.238 5.497 -2.063 1.00 90.38 101 GLY A C 1
ATOM 780 O O . GLY A 1 101 ? 17.233 5.118 -2.666 1.00 90.38 101 GLY A O 1
ATOM 781 N N . TYR A 1 102 ? 18.188 6.070 -0.868 1.00 91.88 102 TYR A N 1
ATOM 782 C CA . TYR A 1 102 ? 16.980 6.515 -0.178 1.00 91.88 102 TYR A CA 1
ATOM 783 C C . TYR A 1 102 ? 17.295 7.811 0.574 1.00 91.88 102 TYR A C 1
ATOM 785 O O . TYR A 1 102 ? 18.465 8.112 0.817 1.00 91.88 102 TYR A O 1
ATOM 793 N N . LYS A 1 103 ? 16.264 8.578 0.932 1.00 92.38 103 LYS A N 1
ATOM 794 C CA . LYS A 1 103 ? 16.415 9.776 1.759 1.00 92.38 103 LYS A CA 1
ATOM 795 C C . LYS A 1 103 ? 15.823 9.508 3.140 1.00 92.38 103 LYS A C 1
ATOM 797 O O . LYS A 1 103 ? 14.683 9.058 3.238 1.00 92.38 103 LYS A O 1
ATOM 802 N N . GLU A 1 104 ? 16.611 9.756 4.183 1.00 90.25 104 GLU A N 1
ATOM 803 C CA . GLU A 1 104 ? 16.109 9.782 5.560 1.00 90.25 104 GLU A CA 1
ATOM 804 C C . GLU A 1 104 ? 15.174 10.982 5.726 1.00 90.25 104 GLU A C 1
ATOM 806 O O . GLU A 1 104 ? 15.494 12.079 5.269 1.00 90.25 104 GLU A O 1
ATOM 811 N N . VAL A 1 105 ? 14.022 10.766 6.361 1.00 91.56 105 VAL A N 1
ATOM 812 C CA . VAL A 1 105 ? 13.000 11.796 6.579 1.00 91.56 105 VAL A CA 1
ATOM 813 C C . VAL A 1 105 ? 13.067 12.257 8.027 1.00 91.56 105 VAL A C 1
ATOM 815 O O . VAL A 1 105 ? 12.836 11.477 8.950 1.00 91.56 105 VAL A O 1
ATOM 818 N N . GLU A 1 106 ? 13.337 13.540 8.245 1.00 87.88 106 GLU A N 1
ATOM 819 C CA . GLU A 1 106 ? 13.461 14.091 9.594 1.00 87.88 106 GLU A CA 1
ATOM 820 C C . GLU A 1 106 ? 12.168 13.921 10.421 1.00 87.88 106 GLU A C 1
ATOM 822 O O . GLU A 1 106 ? 11.115 14.485 10.107 1.00 87.88 106 GLU A O 1
ATOM 827 N N . GLY A 1 107 ? 12.271 13.201 11.542 1.00 87.38 107 GLY A N 1
ATOM 828 C CA . GLY A 1 107 ? 11.157 12.935 12.459 1.00 87.38 107 GLY A CA 1
ATOM 829 C C . GLY A 1 107 ? 10.419 11.615 12.204 1.00 87.38 107 GLY A C 1
ATOM 830 O O . GLY A 1 107 ? 9.534 11.271 12.992 1.00 87.38 107 GLY A O 1
ATOM 831 N N . SER A 1 108 ? 10.812 10.865 11.169 1.00 94.75 108 SER A N 1
ATOM 832 C CA . SER A 1 108 ? 10.384 9.489 10.914 1.00 94.75 108 SER A CA 1
ATOM 833 C C . SER A 1 108 ? 11.587 8.547 10.942 1.00 94.75 108 SER A C 1
ATOM 835 O O . SER A 1 108 ? 12.674 8.890 10.486 1.00 94.75 108 SER A O 1
ATOM 837 N N . LYS A 1 109 ? 11.405 7.338 11.474 1.00 96.31 109 LYS A N 1
ATOM 838 C CA . LYS A 1 109 ? 12.420 6.283 11.420 1.00 96.31 109 LYS A CA 1
ATOM 839 C C . LYS A 1 109 ? 12.162 5.379 10.221 1.00 96.31 109 LYS A C 1
ATOM 841 O O . LYS A 1 109 ? 11.1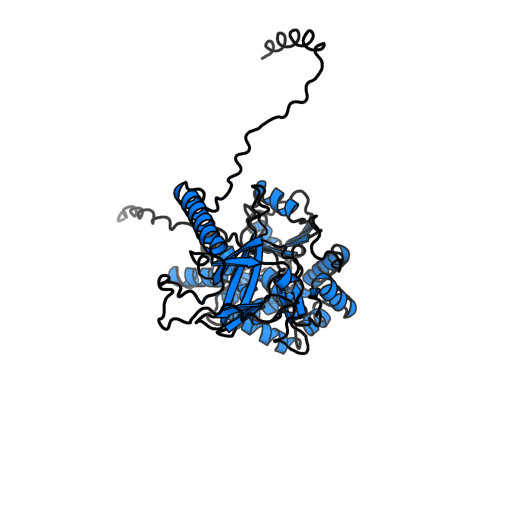37 4.696 10.194 1.00 96.31 109 LYS A O 1
ATOM 846 N N . ARG A 1 110 ? 13.118 5.290 9.296 1.00 96.81 110 ARG A N 1
ATOM 847 C CA . ARG A 1 110 ? 13.083 4.278 8.238 1.00 96.81 110 ARG A CA 1
ATOM 848 C C . ARG A 1 110 ? 13.390 2.888 8.800 1.00 96.81 110 ARG A C 1
ATOM 850 O O . ARG A 1 110 ? 14.380 2.676 9.499 1.00 96.81 110 ARG A O 1
ATOM 857 N N . VAL A 1 111 ? 12.553 1.919 8.452 1.00 97.38 111 VAL A N 1
ATOM 858 C CA . VAL A 1 111 ? 12.717 0.494 8.727 1.00 97.38 111 VAL A CA 1
ATOM 859 C C . VAL A 1 111 ? 12.723 -0.226 7.386 1.00 97.38 111 VAL A C 1
ATOM 861 O O . VAL A 1 111 ? 11.724 -0.288 6.672 1.00 97.38 111 VAL A O 1
ATOM 864 N N . TRP A 1 112 ? 13.886 -0.749 7.009 1.00 96.81 112 TRP A N 1
ATOM 865 C CA . TRP A 1 112 ? 14.016 -1.521 5.780 1.00 96.81 112 TRP A CA 1
ATOM 866 C C . TRP A 1 112 ? 13.402 -2.908 5.979 1.00 96.81 112 TRP A C 1
ATOM 868 O O . TRP A 1 112 ? 13.798 -3.643 6.883 1.00 96.81 112 TRP A O 1
ATOM 878 N N . THR A 1 113 ? 12.398 -3.258 5.177 1.00 96.06 113 THR A N 1
ATOM 879 C CA . THR A 1 113 ? 11.644 -4.513 5.330 1.00 96.06 113 THR A CA 1
ATOM 880 C C . THR A 1 113 ? 11.350 -5.106 3.949 1.00 96.06 113 THR A C 1
ATOM 882 O O . THR A 1 113 ? 10.211 -5.082 3.478 1.00 96.06 113 THR A O 1
ATOM 885 N N . PRO A 1 114 ? 12.386 -5.588 3.239 1.00 95.62 114 PRO A N 1
ATOM 886 C CA . PRO A 1 114 ? 12.265 -5.987 1.844 1.00 95.62 114 PRO A CA 1
ATOM 887 C C . PRO A 1 114 ? 11.335 -7.196 1.690 1.00 95.62 114 PRO A C 1
ATOM 889 O O . PRO A 1 114 ? 11.510 -8.210 2.360 1.00 95.62 114 PRO A O 1
ATOM 892 N N . VAL A 1 115 ? 10.385 -7.111 0.753 1.00 94.56 115 VAL A N 1
ATOM 893 C CA . VAL A 1 115 ? 9.506 -8.248 0.409 1.00 94.56 115 VAL A CA 1
ATOM 894 C C . VAL A 1 115 ? 10.276 -9.353 -0.315 1.00 94.56 115 VAL A C 1
ATOM 896 O O . VAL A 1 115 ? 10.058 -10.525 -0.053 1.00 94.56 115 VAL A O 1
ATOM 899 N N . PHE A 1 116 ? 11.192 -8.991 -1.213 1.00 88.38 116 PHE A N 1
ATOM 900 C CA . PHE A 1 116 ? 12.037 -9.948 -1.931 1.00 88.38 116 PHE A CA 1
ATOM 901 C C . PHE A 1 116 ? 13.472 -9.841 -1.419 1.00 88.38 116 PHE A C 1
ATOM 903 O O . PHE A 1 116 ? 14.020 -8.732 -1.380 1.00 88.38 116 PHE A O 1
ATOM 910 N N . LYS A 1 117 ? 14.064 -10.977 -1.036 1.00 77.44 117 LYS A N 1
ATOM 911 C CA . LYS A 1 117 ? 15.445 -11.054 -0.532 1.00 77.44 117 LYS A CA 1
ATOM 912 C C . LYS A 1 117 ? 16.470 -10.885 -1.658 1.00 77.44 117 LYS A C 1
ATOM 914 O O . LYS A 1 117 ? 16.135 -10.995 -2.836 1.00 77.44 117 LYS A O 1
ATOM 919 N N . GLU A 1 118 ? 17.719 -10.603 -1.287 1.00 67.06 118 GLU A N 1
ATOM 920 C CA . GLU A 1 118 ? 18.820 -10.371 -2.233 1.00 67.06 118 GLU A CA 1
ATOM 921 C C . GLU A 1 118 ? 19.084 -11.583 -3.136 1.00 67.06 118 GLU A C 1
ATOM 923 O O . GLU A 1 118 ? 19.329 -11.395 -4.326 1.00 67.06 118 GLU A O 1
ATOM 928 N N . GLU A 1 119 ? 18.944 -12.811 -2.619 1.00 57.19 119 GLU A N 1
ATOM 929 C CA . GLU A 1 119 ? 19.181 -14.036 -3.396 1.00 57.19 119 GLU A CA 1
ATOM 930 C C . GLU A 1 119 ? 18.073 -14.346 -4.425 1.00 57.19 119 GLU A C 1
ATOM 932 O O . GLU A 1 119 ? 18.239 -15.239 -5.246 1.00 57.19 119 GLU A O 1
ATOM 937 N N . GLN A 1 120 ? 16.955 -13.609 -4.399 1.00 56.75 120 GLN A N 1
ATOM 938 C CA . GLN A 1 120 ? 15.771 -13.801 -5.260 1.00 56.75 120 GLN A CA 1
ATOM 939 C C . GLN A 1 120 ? 15.637 -12.706 -6.333 1.00 56.75 120 GLN A C 1
ATOM 941 O O . GLN A 1 120 ? 14.550 -12.434 -6.863 1.00 56.75 120 GLN A O 1
ATOM 946 N N . TYR A 1 121 ? 16.714 -11.953 -6.561 1.00 62.91 121 TYR A N 1
ATOM 947 C CA . TYR A 1 121 ? 16.726 -10.857 -7.518 1.00 62.91 121 TYR A CA 1
ATOM 948 C C . TYR A 1 121 ? 17.845 -11.059 -8.536 1.00 62.91 121 TYR A C 1
ATOM 950 O O . TYR A 1 121 ? 18.847 -10.342 -8.557 1.00 62.91 121 TYR A O 1
ATOM 958 N N . THR A 1 122 ? 17.640 -12.038 -9.413 1.00 74.69 122 THR A N 1
ATOM 959 C CA . THR A 1 122 ? 18.343 -12.122 -10.698 1.00 74.69 122 THR A CA 1
ATOM 960 C C . THR A 1 122 ? 17.669 -11.218 -11.739 1.00 74.69 122 THR A C 1
ATOM 962 O O . THR A 1 122 ? 16.484 -10.875 -11.633 1.00 74.69 122 THR A O 1
ATOM 965 N N . GLU A 1 123 ? 18.409 -10.802 -12.772 1.00 75.44 123 GLU A N 1
ATOM 966 C CA . GLU A 1 123 ? 17.817 -10.044 -13.887 1.00 75.44 123 GLU A CA 1
ATOM 967 C C . GLU A 1 123 ? 16.756 -10.864 -14.633 1.00 75.44 123 GLU A C 1
ATOM 969 O O . GLU A 1 123 ? 15.741 -10.316 -15.068 1.00 75.44 123 GLU A O 1
ATOM 974 N N . GLU A 1 124 ? 16.938 -12.183 -14.698 1.00 81.38 124 GLU A N 1
ATOM 975 C CA . GLU A 1 124 ? 15.986 -13.118 -15.293 1.00 81.38 124 GLU A CA 1
ATOM 976 C C . GLU A 1 124 ? 14.668 -13.174 -14.514 1.00 81.38 124 GLU A C 1
ATOM 978 O O . GLU A 1 124 ? 13.598 -13.049 -15.111 1.00 81.38 124 GLU A O 1
ATOM 983 N N . GLU A 1 125 ? 14.710 -13.276 -13.183 1.00 80.94 125 GLU A N 1
ATOM 984 C CA . GLU A 1 125 ? 13.506 -13.248 -12.341 1.00 80.94 125 GLU A CA 1
ATOM 985 C C . GLU A 1 125 ? 12.806 -11.888 -12.370 1.00 80.94 125 GLU A C 1
ATOM 987 O O . GLU A 1 125 ? 11.577 -11.813 -12.280 1.00 80.94 125 GLU A O 1
ATOM 992 N N . ALA A 1 126 ? 13.566 -10.793 -12.478 1.00 78.31 126 ALA A N 1
ATOM 993 C CA . ALA A 1 126 ? 12.994 -9.464 -12.655 1.00 78.31 126 ALA A CA 1
ATOM 994 C C . ALA A 1 126 ? 12.262 -9.361 -14.002 1.00 78.31 126 ALA A C 1
ATOM 996 O O . ALA A 1 126 ? 11.114 -8.914 -14.034 1.00 78.31 126 ALA A O 1
ATOM 997 N N . ARG A 1 127 ? 12.876 -9.841 -15.091 1.00 84.38 127 ARG A N 1
ATOM 998 C CA . ARG A 1 127 ? 12.259 -9.887 -16.424 1.00 84.38 127 ARG A CA 1
ATOM 999 C C . ARG A 1 127 ? 11.021 -10.787 -16.444 1.00 84.38 127 ARG A C 1
ATOM 1001 O O . ARG A 1 127 ? 9.983 -10.368 -16.944 1.00 84.38 127 ARG A O 1
ATOM 1008 N N . ARG A 1 128 ? 11.083 -11.972 -15.824 1.00 90.25 128 ARG A N 1
ATOM 1009 C CA . ARG A 1 128 ? 9.926 -12.871 -15.655 1.00 90.25 128 ARG A CA 1
ATOM 1010 C C . ARG A 1 128 ? 8.771 -12.155 -14.957 1.00 90.25 128 ARG A C 1
ATOM 1012 O O . ARG A 1 128 ? 7.644 -12.203 -15.436 1.00 90.25 128 ARG A O 1
ATOM 1019 N N . ARG A 1 129 ? 9.036 -11.461 -13.845 1.00 86.81 129 ARG A N 1
ATOM 1020 C CA . ARG A 1 129 ? 8.002 -10.698 -13.129 1.00 86.81 129 ARG A CA 1
ATOM 1021 C C . ARG A 1 129 ? 7.445 -9.547 -13.96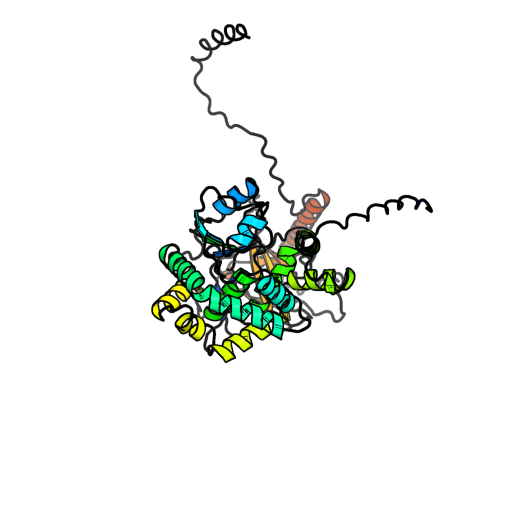3 1.00 86.81 129 ARG A C 1
ATOM 1023 O O . ARG A 1 129 ? 6.255 -9.273 -13.873 1.00 86.81 129 ARG A O 1
ATOM 1030 N N . TYR A 1 130 ? 8.265 -8.886 -14.779 1.00 89.00 130 TYR A N 1
ATOM 1031 C CA . TYR A 1 130 ? 7.786 -7.835 -15.683 1.00 89.00 130 TYR A CA 1
ATOM 1032 C C . TYR A 1 130 ? 6.759 -8.392 -16.673 1.00 89.00 130 TYR A C 1
ATOM 1034 O O . TYR A 1 130 ? 5.693 -7.801 -16.822 1.00 89.00 130 TYR A O 1
ATOM 1042 N N . GLU A 1 131 ? 7.024 -9.558 -17.264 1.00 91.44 131 GLU A N 1
ATOM 1043 C CA . GLU A 1 131 ? 6.066 -10.234 -18.149 1.00 91.44 131 GLU A CA 1
ATOM 1044 C C . GLU A 1 131 ? 4.754 -10.571 -17.440 1.00 91.44 131 GLU A C 1
ATOM 1046 O O . GLU A 1 131 ? 3.677 -10.337 -17.985 1.00 91.44 131 GLU A O 1
ATOM 1051 N N . LEU A 1 132 ? 4.829 -11.041 -16.191 1.00 92.00 132 LEU A N 1
ATOM 1052 C CA . LEU A 1 132 ? 3.645 -11.308 -15.376 1.00 92.00 132 LEU A CA 1
ATOM 1053 C C . LEU A 1 132 ? 2.799 -10.041 -15.153 1.00 92.00 132 LEU A C 1
ATOM 1055 O O . LEU A 1 132 ? 1.584 -10.082 -15.339 1.00 92.00 132 LEU A O 1
ATOM 1059 N N . TYR A 1 133 ? 3.421 -8.904 -14.822 1.00 89.19 133 TYR A N 1
ATOM 1060 C CA . TYR A 1 133 ? 2.707 -7.631 -14.651 1.00 89.19 133 TYR A CA 1
ATOM 1061 C C . TYR A 1 133 ? 2.095 -7.100 -15.956 1.00 89.19 133 TYR A C 1
ATOM 1063 O O . TYR A 1 133 ? 1.039 -6.466 -15.928 1.00 89.19 133 TYR A O 1
ATOM 1071 N N . ALA A 1 134 ? 2.757 -7.337 -17.090 1.00 91.31 134 ALA A N 1
ATOM 1072 C CA . ALA A 1 134 ? 2.374 -6.798 -18.392 1.00 91.31 134 ALA A CA 1
ATOM 1073 C C . ALA A 1 134 ? 1.485 -7.732 -19.234 1.00 91.31 134 ALA A C 1
ATOM 1075 O O . ALA A 1 134 ? 1.094 -7.351 -20.335 1.00 91.31 134 ALA A O 1
ATOM 1076 N N . GLY A 1 135 ? 1.161 -8.940 -18.764 1.00 89.12 135 GLY A N 1
ATOM 1077 C CA . GLY A 1 135 ? 0.328 -9.893 -19.508 1.00 89.12 135 GLY A CA 1
ATOM 1078 C C . GLY A 1 135 ? -1.117 -9.414 -19.677 1.00 89.12 135 GLY A C 1
ATOM 1079 O O . GLY A 1 135 ? -1.651 -8.798 -18.763 1.00 89.12 135 GLY A O 1
ATOM 1080 N N . GLU A 1 136 ? -1.761 -9.708 -20.815 1.00 86.44 136 GLU A N 1
ATOM 1081 C CA . GLU A 1 136 ? -3.090 -9.195 -21.233 1.00 86.44 136 GLU A CA 1
ATOM 1082 C C . GLU A 1 136 ? -4.272 -9.610 -20.334 1.00 86.44 136 GLU A C 1
ATOM 1084 O O . GLU A 1 136 ? -5.262 -8.883 -20.236 1.00 86.44 136 GLU A O 1
ATOM 1089 N N . GLY A 1 137 ? -4.149 -10.718 -19.600 1.00 90.50 137 GLY A N 1
ATOM 1090 C CA . GLY A 1 137 ? -5.146 -11.178 -18.627 1.00 90.50 137 GLY A CA 1
ATOM 1091 C C . GLY A 1 137 ? -4.846 -10.780 -17.177 1.00 90.50 137 GLY A C 1
ATOM 1092 O O . GLY A 1 137 ? -4.029 -9.894 -16.891 1.00 90.50 137 GLY A O 1
ATOM 1093 N N . THR A 1 138 ? -5.513 -11.466 -16.251 1.00 93.88 138 THR A N 1
ATOM 1094 C CA . THR A 1 138 ? -5.293 -11.350 -14.801 1.00 93.88 138 THR A CA 1
ATOM 1095 C C . THR A 1 138 ? -4.346 -12.420 -14.255 1.00 93.88 138 THR A C 1
ATOM 1097 O O . THR A 1 138 ? -3.693 -12.179 -13.248 1.00 93.88 138 THR A O 1
ATOM 1100 N N . ASP A 1 139 ? -4.194 -13.561 -14.930 1.00 93.94 139 ASP A N 1
ATOM 1101 C CA . ASP A 1 139 ? -3.447 -14.716 -14.401 1.00 93.94 139 ASP A CA 1
ATOM 1102 C C . ASP A 1 139 ? -1.986 -14.390 -14.073 1.00 93.94 139 ASP A C 1
ATOM 1104 O O . ASP A 1 139 ? -1.480 -14.727 -13.000 1.00 93.94 139 ASP A O 1
ATOM 1108 N N . GLY A 1 140 ? -1.306 -13.681 -14.981 1.00 93.62 140 GLY A N 1
ATOM 1109 C CA . GLY A 1 140 ? 0.088 -13.286 -14.789 1.00 93.62 140 GLY A CA 1
ATOM 1110 C C . GLY A 1 140 ? 0.254 -12.359 -13.587 1.00 93.62 140 GLY A C 1
ATOM 1111 O O . GLY A 1 140 ? 1.055 -12.622 -12.690 1.00 93.62 140 GLY A O 1
ATOM 1112 N N . ILE A 1 141 ? -0.551 -11.299 -13.523 1.00 94.81 141 ILE A N 1
ATOM 1113 C CA . ILE A 1 141 ? -0.446 -10.304 -12.457 1.00 94.81 141 ILE A CA 1
ATOM 1114 C C . ILE A 1 141 ? -0.867 -10.879 -11.097 1.00 94.81 141 ILE A C 1
ATOM 1116 O O . ILE A 1 141 ? -0.204 -10.604 -10.100 1.00 94.81 141 ILE A O 1
ATOM 1120 N N . VAL A 1 142 ? -1.879 -11.753 -11.058 1.00 97.00 142 VAL A N 1
ATOM 1121 C CA . VAL A 1 142 ? -2.270 -12.486 -9.845 1.00 97.00 142 VAL A CA 1
ATOM 1122 C C . VAL A 1 142 ? -1.143 -13.408 -9.395 1.00 97.00 142 VAL A C 1
ATOM 1124 O O . VAL A 1 142 ? -0.798 -13.395 -8.218 1.00 97.00 142 VAL A O 1
ATOM 1127 N N . THR A 1 143 ? -0.483 -14.122 -10.311 1.00 97.00 143 THR A N 1
ATOM 1128 C CA . THR A 1 143 ? 0.705 -14.927 -9.976 1.00 97.00 143 THR A CA 1
ATOM 1129 C C . THR A 1 143 ? 1.779 -14.067 -9.300 1.00 97.00 143 THR A C 1
ATOM 1131 O O . THR A 1 143 ? 2.291 -14.435 -8.244 1.00 97.00 143 THR A O 1
ATOM 1134 N N . ALA A 1 144 ? 2.077 -12.882 -9.845 1.00 94.75 144 ALA A N 1
ATOM 1135 C CA . ALA A 1 144 ? 3.039 -11.960 -9.240 1.00 94.75 144 ALA A CA 1
ATOM 1136 C C . ALA A 1 144 ? 2.580 -11.420 -7.868 1.00 94.75 144 ALA A C 1
ATOM 1138 O O . ALA A 1 144 ? 3.404 -11.220 -6.974 1.00 94.75 144 ALA A O 1
ATOM 1139 N N . PHE A 1 145 ? 1.280 -11.191 -7.671 1.00 97.38 145 PHE A N 1
ATOM 1140 C CA . PHE A 1 145 ? 0.725 -10.774 -6.379 1.00 97.38 145 PHE A CA 1
ATOM 1141 C C . PHE A 1 145 ? 0.792 -11.879 -5.326 1.00 97.38 145 PHE A C 1
ATOM 1143 O O . PHE A 1 145 ? 1.128 -11.605 -4.177 1.00 97.38 145 PHE A O 1
ATOM 1150 N N . ILE A 1 146 ? 0.554 -13.130 -5.714 1.00 97.94 146 ILE A N 1
ATOM 1151 C CA . ILE A 1 146 ? 0.715 -14.280 -4.826 1.00 97.94 146 ILE A CA 1
ATOM 1152 C C . ILE A 1 146 ? 2.184 -14.457 -4.427 1.00 97.94 146 ILE A C 1
ATOM 1154 O O . ILE A 1 146 ? 2.463 -14.677 -3.250 1.00 97.94 146 ILE A O 1
ATOM 1158 N N . GLU A 1 147 ? 3.133 -14.274 -5.351 1.00 95.94 147 GLU A N 1
ATOM 1159 C CA . GLU A 1 147 ? 4.566 -14.249 -5.015 1.00 95.94 147 GLU A CA 1
ATOM 1160 C C . GLU A 1 147 ? 4.894 -13.145 -3.993 1.00 95.94 147 GLU A C 1
ATOM 1162 O O . GLU A 1 147 ? 5.622 -13.395 -3.034 1.00 95.94 147 GLU A O 1
ATOM 1167 N N . ILE A 1 148 ? 4.314 -11.944 -4.138 1.00 96.50 148 ILE A N 1
ATOM 1168 C CA . ILE A 1 148 ? 4.453 -10.858 -3.150 1.00 96.50 148 ILE A CA 1
ATOM 1169 C C . ILE A 1 148 ? 3.937 -11.283 -1.773 1.00 96.50 148 ILE A C 1
ATOM 1171 O O . ILE A 1 148 ? 4.601 -10.991 -0.782 1.00 96.50 148 ILE A O 1
ATOM 1175 N N . LEU A 1 149 ? 2.772 -11.931 -1.696 1.00 98.00 149 LEU A N 1
ATOM 1176 C CA . LEU A 1 149 ? 2.185 -12.364 -0.425 1.00 98.00 149 LEU A CA 1
ATOM 1177 C C . LEU A 1 149 ? 3.055 -13.424 0.258 1.00 98.00 149 LEU A C 1
ATOM 1179 O O . LEU A 1 149 ? 3.428 -13.261 1.415 1.00 98.00 149 LEU A O 1
ATOM 1183 N N . ILE A 1 150 ? 3.476 -14.453 -0.479 1.00 97.06 150 ILE A N 1
ATOM 1184 C CA . ILE A 1 150 ? 4.337 -15.513 0.067 1.00 97.06 150 ILE A CA 1
ATOM 1185 C C . ILE A 1 150 ? 5.662 -14.932 0.569 1.00 97.06 150 ILE A C 1
ATOM 1187 O O . ILE A 1 150 ? 6.061 -15.172 1.706 1.00 97.06 150 ILE A O 1
ATOM 1191 N N . SER A 1 151 ? 6.365 -14.160 -0.267 1.00 96.00 151 SER A N 1
ATOM 1192 C CA . SER A 1 151 ? 7.667 -13.597 0.111 1.00 96.00 151 SER A CA 1
ATOM 1193 C C . SER A 1 151 ? 7.539 -12.516 1.192 1.00 96.00 151 SER A C 1
ATOM 1195 O O . SER A 1 151 ? 8.428 -12.354 2.027 1.00 96.00 151 SER A O 1
ATOM 1197 N N . GLY A 1 152 ? 6.421 -11.789 1.195 1.00 96.62 152 GLY A N 1
ATOM 1198 C CA . GLY A 1 152 ? 6.139 -10.686 2.105 1.00 96.62 152 GLY A CA 1
ATOM 1199 C C . GLY A 1 152 ? 5.630 -11.106 3.479 1.00 96.62 152 GLY A C 1
ATOM 1200 O O . GLY A 1 152 ? 5.599 -10.257 4.364 1.00 96.62 152 GLY A O 1
ATOM 1201 N N . ALA A 1 153 ? 5.287 -12.376 3.700 1.00 97.44 153 ALA A N 1
ATOM 1202 C CA . ALA A 1 153 ? 4.646 -12.834 4.929 1.00 97.44 153 ALA A CA 1
ATOM 1203 C C . ALA A 1 153 ? 5.383 -12.395 6.213 1.00 97.44 153 ALA A C 1
ATOM 1205 O O . ALA A 1 153 ? 4.811 -11.716 7.066 1.00 97.44 153 ALA A O 1
ATOM 1206 N N . HIS A 1 154 ? 6.688 -12.671 6.320 1.00 96.38 154 HIS A N 1
ATOM 1207 C CA . HIS A 1 154 ? 7.487 -12.256 7.480 1.00 96.38 154 HIS A CA 1
ATOM 1208 C C . HIS A 1 154 ? 7.667 -10.721 7.586 1.00 96.38 154 HIS A C 1
ATOM 1210 O O . HIS A 1 154 ? 7.452 -10.170 8.671 1.00 96.38 154 HIS A O 1
ATOM 1216 N N . PRO A 1 155 ? 8.027 -9.987 6.508 1.00 96.75 155 PRO A N 1
ATOM 1217 C CA . PRO A 1 155 ? 7.961 -8.523 6.480 1.00 96.75 155 PRO A CA 1
ATOM 1218 C C . PRO A 1 155 ? 6.642 -7.941 7.004 1.00 96.75 155 PRO A C 1
ATOM 1220 O O . PRO A 1 155 ? 6.649 -7.045 7.846 1.00 96.75 155 PRO A O 1
ATOM 1223 N N . PHE A 1 156 ? 5.512 -8.473 6.548 1.00 98.44 156 PHE A N 1
ATOM 1224 C CA . PHE A 1 156 ? 4.185 -8.002 6.925 1.00 98.44 156 PHE A CA 1
ATOM 1225 C C . PHE A 1 156 ? 3.865 -8.291 8.391 1.00 98.44 156 PHE A C 1
ATOM 1227 O O . PHE A 1 156 ? 3.305 -7.424 9.059 1.00 98.44 156 PHE A O 1
ATOM 1234 N N . ALA A 1 157 ? 4.296 -9.438 8.926 1.00 98.38 157 ALA A N 1
ATOM 1235 C CA . ALA A 1 157 ? 4.184 -9.737 10.353 1.00 98.38 157 ALA A CA 1
ATOM 1236 C C . ALA A 1 157 ? 4.918 -8.690 11.206 1.00 98.38 157 ALA A C 1
ATOM 1238 O O . ALA A 1 157 ? 4.363 -8.175 12.176 1.00 98.38 157 ALA A O 1
ATOM 1239 N N . SER A 1 158 ? 6.150 -8.334 10.820 1.00 98.00 158 SER A N 1
ATOM 1240 C CA . SER A 1 158 ? 6.949 -7.308 11.504 1.00 98.00 158 SER A CA 1
ATOM 1241 C C . SER A 1 158 ? 6.241 -5.951 11.516 1.00 98.00 158 SER A C 1
ATOM 1243 O O . SER A 1 158 ? 6.134 -5.306 12.559 1.00 98.00 158 SER A O 1
ATOM 1245 N N . ILE A 1 159 ? 5.687 -5.547 10.370 1.00 98.31 159 ILE A N 1
ATOM 1246 C CA . ILE A 1 159 ? 4.971 -4.276 10.224 1.00 98.31 159 ILE A CA 1
ATOM 1247 C C . ILE A 1 159 ? 3.708 -4.250 11.085 1.00 98.31 159 ILE A C 1
ATOM 1249 O O . ILE A 1 159 ? 3.478 -3.284 11.810 1.00 98.31 159 ILE A O 1
ATOM 1253 N N . LEU A 1 160 ? 2.896 -5.308 11.035 1.00 98.50 160 LEU A N 1
ATOM 1254 C CA . LEU A 1 160 ? 1.647 -5.390 11.794 1.00 98.50 160 LEU A CA 1
ATOM 1255 C C . LEU A 1 160 ? 1.902 -5.435 13.305 1.00 98.50 160 LEU A C 1
ATOM 1257 O O . LEU A 1 160 ? 1.201 -4.769 14.062 1.00 98.50 160 LEU A O 1
ATOM 1261 N N . ARG A 1 161 ? 2.947 -6.136 13.756 1.00 98.31 161 ARG A N 1
ATOM 1262 C CA . ARG A 1 161 ? 3.356 -6.142 15.170 1.00 98.31 161 ARG A CA 1
ATOM 1263 C C . ARG A 1 161 ? 3.895 -4.792 15.631 1.00 98.31 161 ARG A C 1
ATOM 1265 O O . ARG A 1 161 ? 3.581 -4.366 16.739 1.00 98.31 161 ARG A O 1
ATOM 1272 N N . HIS A 1 162 ? 4.657 -4.094 14.786 1.00 98.06 162 HIS A N 1
ATOM 1273 C CA . HIS A 1 162 ? 5.085 -2.719 15.067 1.00 98.06 162 HIS A CA 1
ATOM 1274 C C . HIS A 1 162 ? 3.893 -1.764 15.147 1.00 98.06 162 HIS A C 1
ATOM 1276 O O . HIS A 1 162 ? 3.843 -0.901 16.018 1.00 98.06 162 HIS A O 1
ATOM 1282 N N . LEU A 1 163 ? 2.898 -1.934 14.276 1.00 97.12 163 LEU A N 1
ATOM 1283 C CA . LEU A 1 163 ? 1.658 -1.169 14.341 1.00 97.12 163 LEU A CA 1
ATOM 1284 C C . LEU A 1 163 ? 0.937 -1.406 15.673 1.00 97.12 163 LEU A C 1
ATOM 1286 O O . LEU A 1 163 ? 0.600 -0.444 16.357 1.00 97.12 163 LEU A O 1
ATOM 1290 N N . LEU A 1 164 ? 0.759 -2.668 16.074 1.00 96.81 164 LEU A N 1
ATOM 1291 C CA . LEU A 1 164 ? 0.117 -3.022 17.343 1.00 96.81 164 LEU A CA 1
ATOM 1292 C C . LEU A 1 164 ? 0.865 -2.487 18.573 1.00 96.81 164 LEU A C 1
ATOM 1294 O O . LEU A 1 164 ? 0.232 -2.207 19.589 1.00 96.81 164 LEU A O 1
ATOM 1298 N N . SER A 1 165 ? 2.192 -2.351 18.505 1.00 96.19 165 SER A N 1
ATOM 1299 C CA . SER A 1 165 ? 2.998 -1.851 19.623 1.00 96.19 165 SER A CA 1
ATOM 1300 C C . SER A 1 165 ? 3.078 -0.324 19.696 1.00 96.19 165 SER A C 1
ATOM 1302 O O . SER A 1 165 ? 3.410 0.211 20.753 1.00 96.19 165 SER A O 1
ATOM 1304 N N . THR A 1 166 ? 2.778 0.387 18.604 1.00 94.94 166 THR A N 1
ATOM 1305 C CA . THR A 1 166 ? 2.951 1.849 18.516 1.00 94.94 166 THR A CA 1
ATOM 1306 C C . THR A 1 166 ? 1.653 2.630 18.365 1.00 94.94 166 THR A C 1
ATOM 1308 O O . THR A 1 166 ? 1.616 3.804 18.739 1.00 94.94 166 THR A O 1
ATOM 1311 N N . ILE A 1 167 ? 0.587 2.007 17.858 1.00 93.50 167 ILE A N 1
ATOM 1312 C CA . ILE A 1 167 ? -0.710 2.653 17.654 1.00 93.50 167 ILE A CA 1
ATOM 1313 C C . ILE A 1 167 ? -1.707 2.119 18.688 1.00 93.50 167 ILE A C 1
ATOM 1315 O O . ILE A 1 167 ? -2.098 0.951 18.618 1.00 93.50 167 ILE A O 1
ATOM 1319 N N . PRO A 1 168 ? -2.167 2.951 19.640 1.00 89.44 168 PRO A N 1
ATOM 1320 C CA . PRO A 1 168 ? -3.178 2.529 20.598 1.00 89.44 168 PRO A CA 1
ATOM 1321 C C . PRO A 1 168 ? -4.539 2.332 19.908 1.00 89.44 168 PRO A C 1
ATOM 1323 O O . PRO A 1 168 ? -4.809 2.979 18.887 1.00 89.44 168 PRO A O 1
ATOM 1326 N N . PRO A 1 169 ? -5.437 1.502 20.470 1.00 88.81 169 PRO A N 1
ATOM 1327 C CA . PRO A 1 169 ? -6.811 1.401 19.985 1.00 88.81 169 PRO A CA 1
ATOM 1328 C C . PRO A 1 169 ? -7.511 2.774 20.005 1.00 88.81 169 PRO A C 1
ATOM 1330 O O . PRO A 1 169 ? -7.133 3.651 20.791 1.00 88.81 169 PRO A O 1
ATOM 1333 N N . PRO A 1 170 ? -8.507 3.004 19.130 1.00 86.50 170 PRO A N 1
ATOM 1334 C CA . PRO A 1 170 ? -9.233 4.266 19.095 1.00 86.50 170 PRO A CA 1
ATOM 1335 C C . PRO A 1 170 ? -9.926 4.520 20.436 1.00 86.50 170 PRO A C 1
ATOM 1337 O O . PRO A 1 170 ? -10.507 3.613 21.029 1.00 86.50 170 PRO A O 1
ATOM 1340 N N . ASN A 1 171 ? -9.889 5.769 20.905 1.00 82.69 171 ASN A N 1
ATOM 1341 C CA . ASN A 1 171 ? -10.673 6.180 22.064 1.00 82.69 171 ASN A CA 1
ATOM 1342 C C . ASN A 1 171 ? -12.156 6.243 21.649 1.00 82.69 171 ASN A C 1
ATOM 1344 O O . ASN A 1 171 ? -12.473 7.032 20.758 1.00 82.69 171 ASN A O 1
ATOM 1348 N N . PRO A 1 172 ? -13.072 5.479 22.274 1.00 76.88 172 PRO A N 1
ATOM 1349 C CA . PRO A 1 172 ? -14.488 5.485 21.897 1.00 76.88 172 PRO A CA 1
ATOM 1350 C C . PRO A 1 172 ? -15.141 6.872 21.969 1.00 76.88 172 PRO A C 1
ATOM 1352 O O . PRO A 1 172 ? -15.980 7.202 21.138 1.00 76.88 172 PRO A O 1
ATOM 1355 N N . SER A 1 173 ? -14.717 7.714 22.915 1.00 74.19 173 SER A N 1
ATOM 1356 C CA . SER A 1 173 ? -15.253 9.069 23.098 1.00 74.19 173 SER A CA 1
ATOM 1357 C C . SER A 1 173 ? -14.646 10.097 22.139 1.00 74.19 173 SER A C 1
ATOM 1359 O O . SER A 1 173 ? -15.169 11.200 22.003 1.00 74.19 173 SER A O 1
ATOM 1361 N N . SER A 1 174 ? -13.516 9.773 21.506 1.00 76.12 174 SER A N 1
ATOM 1362 C CA . SER A 1 174 ? -12.826 10.639 20.547 1.00 76.12 174 SER A CA 1
ATOM 1363 C C . SER A 1 174 ? -11.963 9.790 19.605 1.00 76.12 174 SER A C 1
ATOM 1365 O O . SER A 1 174 ? -10.739 9.716 19.760 1.00 76.12 174 SER A O 1
ATOM 1367 N N . PRO A 1 175 ? -12.583 9.099 18.629 1.00 71.31 175 PRO A N 1
ATOM 1368 C CA . PRO A 1 175 ? -11.851 8.238 17.698 1.00 71.31 175 PRO A CA 1
ATOM 1369 C C . PRO A 1 175 ? -10.919 9.042 16.776 1.00 71.31 175 PRO A C 1
ATOM 1371 O O . PRO A 1 175 ? -9.962 8.488 16.228 1.00 71.31 175 PRO A O 1
ATOM 1374 N N . TYR A 1 176 ? -11.175 10.351 16.661 1.00 74.56 176 TYR A N 1
ATOM 1375 C CA . TYR A 1 176 ? -10.390 11.334 15.921 1.00 74.56 176 TYR A CA 1
ATOM 1376 C C . TYR A 1 176 ? -9.924 12.451 16.856 1.00 74.56 176 TYR A C 1
ATOM 1378 O O . TYR A 1 176 ? -10.593 13.480 16.975 1.00 74.56 176 TYR A O 1
ATOM 1386 N N . PRO A 1 177 ? -8.799 12.247 17.555 1.00 69.88 177 PRO A N 1
ATOM 1387 C CA . PRO A 1 177 ? -8.247 13.269 18.426 1.00 69.88 177 PRO A CA 1
ATOM 1388 C C . PRO A 1 177 ? -7.802 14.491 17.615 1.00 69.88 177 PRO A C 1
ATOM 1390 O O . PRO A 1 177 ? -7.412 14.384 16.454 1.00 69.88 177 PRO A O 1
ATOM 1393 N N . SER A 1 178 ? -7.826 15.660 18.257 1.00 71.69 178 SER A N 1
ATOM 1394 C CA . SER A 1 178 ? -7.384 16.930 17.665 1.00 71.69 178 SER A CA 1
ATOM 1395 C C . SER A 1 178 ? -5.875 16.991 17.410 1.00 71.69 178 SER A C 1
ATOM 1397 O O . SER A 1 178 ? -5.414 17.853 16.665 1.00 71.69 178 SER A O 1
ATOM 1399 N N . THR A 1 179 ? -5.101 16.084 18.012 1.00 74.44 179 THR A N 1
ATOM 1400 C CA . THR A 1 179 ? -3.661 15.948 17.790 1.00 74.44 179 THR A CA 1
ATOM 1401 C C . THR A 1 179 ? -3.349 14.757 16.877 1.00 74.44 179 THR A C 1
ATOM 1403 O O . THR A 1 179 ? -3.925 13.675 17.061 1.00 74.44 179 THR A O 1
ATOM 1406 N N . PRO A 1 180 ? -2.412 14.914 15.919 1.00 74.25 180 PRO A N 1
ATOM 1407 C CA . PRO A 1 180 ? -1.979 13.822 15.055 1.00 74.25 180 PRO A CA 1
ATOM 1408 C C . PRO A 1 180 ? -1.496 12.628 15.878 1.00 74.25 180 PRO A C 1
ATOM 1410 O O . PRO A 1 180 ? -0.653 12.764 16.768 1.00 74.25 180 PRO A O 1
ATOM 1413 N N . GLN A 1 181 ? -2.045 11.454 15.581 1.00 83.81 181 GLN A N 1
ATOM 1414 C CA . GLN A 1 181 ? -1.613 10.206 16.200 1.00 83.81 181 GLN A CA 1
ATOM 1415 C C . GLN A 1 181 ? -0.306 9.721 15.560 1.00 83.81 181 GLN A C 1
ATOM 1417 O O . GLN A 1 181 ? -0.033 10.060 14.407 1.00 83.81 181 GLN A O 1
ATOM 1422 N N . PRO A 1 182 ? 0.505 8.916 16.272 1.00 92.69 182 PRO A N 1
ATOM 1423 C CA . PRO A 1 182 ? 1.590 8.181 15.639 1.00 92.69 182 PRO A CA 1
ATOM 1424 C C . PRO A 1 182 ? 1.056 7.359 14.465 1.00 92.69 182 PRO A C 1
ATOM 1426 O O . PRO A 1 182 ? 0.114 6.581 14.621 1.00 92.69 182 PRO A O 1
ATOM 1429 N N . ALA A 1 183 ? 1.670 7.542 13.302 1.00 96.31 183 ALA A N 1
ATOM 1430 C CA . ALA A 1 183 ? 1.258 6.902 12.068 1.00 96.31 183 ALA A CA 1
ATOM 1431 C C . ALA A 1 183 ? 2.433 6.230 11.360 1.00 96.31 183 ALA A C 1
ATOM 1433 O O . ALA A 1 183 ? 3.603 6.604 11.523 1.00 96.31 183 ALA A O 1
ATOM 1434 N N . LEU A 1 184 ? 2.100 5.229 10.553 1.00 98.25 184 LEU A N 1
ATOM 1435 C CA . LEU A 1 184 ? 3.044 4.475 9.745 1.00 98.25 184 LEU A CA 1
ATOM 1436 C C . LEU A 1 184 ? 2.898 4.899 8.288 1.00 98.25 184 LEU A C 1
ATOM 1438 O O . LEU A 1 184 ? 1.789 5.060 7.781 1.00 98.25 184 LEU A O 1
ATOM 1442 N N . PHE A 1 185 ? 4.023 5.026 7.602 1.00 98.12 185 PHE A N 1
ATOM 1443 C CA . PHE A 1 185 ? 4.085 5.124 6.155 1.00 98.12 185 PHE A CA 1
ATOM 1444 C C . PHE A 1 185 ? 4.661 3.822 5.607 1.00 98.12 185 PHE A C 1
ATOM 1446 O O . PHE A 1 185 ? 5.657 3.319 6.113 1.00 98.12 185 PHE A O 1
ATOM 1453 N N . MET A 1 186 ? 4.021 3.248 4.595 1.00 97.81 186 MET A N 1
ATOM 1454 C CA . MET A 1 186 ? 4.522 2.077 3.889 1.00 97.81 186 MET A CA 1
ATOM 1455 C C . MET A 1 186 ? 4.711 2.412 2.418 1.00 97.81 186 MET A C 1
ATOM 1457 O O . MET A 1 186 ? 3.787 2.882 1.752 1.00 97.81 186 MET A O 1
ATOM 1461 N N . HIS A 1 187 ? 5.870 2.075 1.863 1.00 97.75 187 HIS A N 1
ATOM 1462 C CA . HIS A 1 187 ? 6.106 2.292 0.445 1.00 97.75 187 HIS A CA 1
ATOM 1463 C C . HIS A 1 187 ? 6.875 1.162 -0.221 1.00 97.75 187 HIS A C 1
ATOM 1465 O O . HIS A 1 187 ? 7.511 0.302 0.385 1.00 97.75 187 HIS A O 1
ATOM 1471 N N . CYS A 1 188 ? 6.818 1.188 -1.545 1.00 95.38 188 CYS A N 1
ATOM 1472 C CA . CYS A 1 188 ? 7.756 0.472 -2.386 1.00 95.38 188 CYS A CA 1
ATOM 1473 C C . CYS A 1 188 ? 8.338 1.468 -3.392 1.00 95.38 188 CYS A C 1
ATOM 1475 O O . CYS A 1 188 ? 8.742 2.545 -2.982 1.00 95.38 188 CYS A O 1
ATOM 1477 N N . THR A 1 189 ? 8.410 1.152 -4.685 1.00 94.19 189 THR A N 1
ATOM 1478 C CA . THR A 1 189 ? 8.880 2.127 -5.690 1.00 94.19 189 THR A CA 1
ATOM 1479 C C . THR A 1 189 ? 7.783 3.140 -6.021 1.00 94.19 189 THR A C 1
ATOM 1481 O O . THR A 1 189 ? 7.963 4.340 -5.875 1.00 94.19 189 THR A O 1
ATOM 1484 N N . THR A 1 190 ? 6.616 2.647 -6.428 1.00 94.44 190 THR A N 1
ATOM 1485 C CA . THR A 1 190 ? 5.452 3.444 -6.854 1.00 94.44 190 THR A CA 1
ATOM 1486 C C . THR A 1 190 ? 4.281 3.346 -5.879 1.00 94.44 190 THR A C 1
ATOM 1488 O O . THR A 1 190 ? 3.308 4.078 -6.005 1.00 94.44 190 THR A O 1
ATOM 1491 N N . GLY A 1 191 ? 4.340 2.436 -4.905 1.00 94.88 191 GLY A N 1
ATOM 1492 C CA . GLY A 1 191 ? 3.298 2.291 -3.889 1.00 94.88 191 GLY A CA 1
ATOM 1493 C C . GLY A 1 191 ? 2.039 1.552 -4.335 1.00 94.88 191 GLY A C 1
ATOM 1494 O O . GLY A 1 191 ? 1.095 1.522 -3.558 1.00 94.88 191 GLY A O 1
ATOM 1495 N N . ASN A 1 192 ? 1.979 0.969 -5.540 1.00 95.19 192 ASN A N 1
ATOM 1496 C CA . ASN A 1 192 ? 0.797 0.244 -6.038 1.00 95.19 192 ASN A CA 1
ATOM 1497 C C . ASN A 1 192 ? 0.896 -1.282 -5.872 1.00 95.19 192 ASN A C 1
ATOM 1499 O O . ASN A 1 192 ? -0.064 -1.875 -5.415 1.00 95.19 192 ASN A O 1
ATOM 1503 N N . ASN A 1 193 ? 2.041 -1.919 -6.154 1.00 93.94 193 ASN A N 1
ATOM 1504 C CA . ASN A 1 193 ? 2.138 -3.391 -6.124 1.00 93.94 193 ASN A CA 1
ATOM 1505 C C . ASN A 1 193 ? 2.363 -3.949 -4.709 1.00 93.94 193 ASN A C 1
ATOM 1507 O O . ASN A 1 193 ? 1.402 -4.228 -4.014 1.00 93.94 193 ASN A O 1
ATOM 1511 N N . ARG A 1 194 ? 3.609 -4.068 -4.226 1.00 96.25 194 ARG A N 1
ATOM 1512 C CA . ARG A 1 194 ? 3.906 -4.655 -2.892 1.00 96.25 194 ARG A CA 1
ATOM 1513 C C . ARG A 1 194 ? 3.092 -4.039 -1.757 1.00 96.25 194 ARG A C 1
ATOM 1515 O O . ARG A 1 194 ? 2.515 -4.756 -0.954 1.00 96.25 194 ARG A O 1
ATOM 1522 N N . THR A 1 195 ? 3.041 -2.710 -1.736 1.00 97.44 195 THR A N 1
ATOM 1523 C CA . THR A 1 195 ? 2.247 -1.961 -0.764 1.00 97.44 195 THR A CA 1
ATOM 1524 C C . THR A 1 195 ? 0.756 -2.196 -0.975 1.00 97.44 195 THR A C 1
ATOM 1526 O O . THR A 1 195 ? 0.054 -2.461 -0.014 1.00 97.44 195 THR A O 1
ATOM 1529 N N . GLY A 1 196 ? 0.262 -2.150 -2.216 1.00 97.56 196 GLY A N 1
ATOM 1530 C CA . GLY A 1 196 ? -1.169 -2.310 -2.465 1.00 97.56 196 GLY A CA 1
ATOM 1531 C C . GLY A 1 196 ? -1.693 -3.683 -2.150 1.00 97.56 196 GLY A C 1
ATOM 1532 O O . GLY A 1 196 ? -2.720 -3.772 -1.507 1.00 97.56 196 GLY A O 1
ATOM 1533 N N . ILE A 1 197 ? -0.950 -4.729 -2.492 1.00 97.94 197 ILE A N 1
ATOM 1534 C CA . ILE A 1 197 ? -1.361 -6.095 -2.189 1.00 97.94 197 ILE A CA 1
ATOM 1535 C C . ILE A 1 197 ? -1.438 -6.316 -0.678 1.00 97.94 197 ILE A C 1
ATOM 1537 O O . ILE A 1 197 ? -2.414 -6.879 -0.194 1.00 97.94 197 ILE A O 1
ATOM 1541 N N . PHE A 1 198 ? -0.472 -5.802 0.087 1.00 98.50 198 PHE A N 1
ATOM 1542 C CA . PHE A 1 198 ? -0.563 -5.824 1.546 1.00 98.50 198 PHE A CA 1
ATOM 1543 C C . PHE A 1 198 ? -1.809 -5.085 2.062 1.00 98.50 198 PHE A C 1
ATOM 1545 O O . PHE A 1 198 ? -2.551 -5.636 2.872 1.00 98.50 198 PHE A O 1
ATOM 1552 N N . ILE A 1 199 ? -2.056 -3.862 1.577 1.00 98.56 199 ILE A N 1
ATOM 1553 C CA . ILE A 1 199 ? -3.207 -3.055 1.999 1.00 98.56 199 ILE A CA 1
ATOM 1554 C C . ILE A 1 199 ? -4.530 -3.727 1.623 1.00 98.56 199 ILE A C 1
A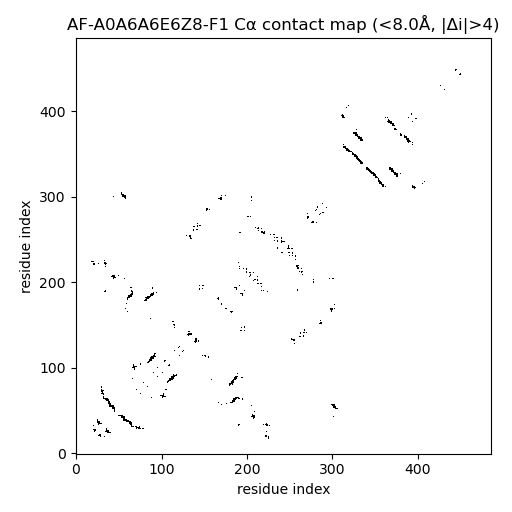TOM 1556 O O . ILE A 1 199 ? -5.405 -3.826 2.474 1.00 98.56 199 ILE A O 1
ATOM 1560 N N . SER A 1 200 ? -4.671 -4.260 0.411 1.00 98.56 200 SER A N 1
ATOM 1561 C CA . SER A 1 200 ? -5.880 -4.960 -0.026 1.00 98.56 200 SER A CA 1
ATOM 1562 C C . SER A 1 200 ? -6.183 -6.176 0.851 1.00 98.56 200 SER A C 1
ATOM 1564 O O . SER A 1 200 ? -7.332 -6.370 1.239 1.00 98.56 200 SER A O 1
ATOM 1566 N N . LEU A 1 201 ? -5.166 -6.959 1.233 1.00 98.50 201 LEU A N 1
ATOM 1567 C CA . LEU A 1 201 ? -5.342 -8.098 2.140 1.00 98.50 201 LEU A CA 1
ATOM 1568 C C . LEU A 1 201 ? -5.697 -7.656 3.564 1.00 98.50 201 LEU A C 1
ATOM 1570 O O . LEU A 1 201 ? -6.542 -8.279 4.203 1.00 98.50 201 LEU A O 1
ATOM 1574 N N . LEU A 1 202 ? -5.095 -6.569 4.053 1.00 98.69 202 LEU A N 1
ATOM 1575 C CA . LEU A 1 202 ? -5.458 -5.975 5.338 1.00 98.69 202 LEU A CA 1
ATOM 1576 C C . LEU A 1 202 ? -6.916 -5.490 5.337 1.00 98.69 202 LEU A C 1
ATOM 1578 O O . LEU A 1 202 ? -7.649 -5.781 6.275 1.00 98.69 202 LEU A O 1
ATOM 1582 N N . LEU A 1 203 ? -7.363 -4.793 4.290 1.00 98.50 203 LEU A N 1
ATOM 1583 C CA . LEU A 1 203 ? -8.753 -4.344 4.162 1.00 98.50 203 LEU A CA 1
ATOM 1584 C C . LEU A 1 203 ? -9.723 -5.534 4.080 1.00 98.50 203 LEU A C 1
ATOM 1586 O O . LEU A 1 203 ? -10.784 -5.497 4.702 1.00 98.50 203 LEU A O 1
ATOM 1590 N N . LEU A 1 204 ? -9.333 -6.617 3.401 1.00 98.06 204 LEU A N 1
ATOM 1591 C CA . LEU A 1 204 ? -10.114 -7.854 3.360 1.00 98.06 204 LEU A CA 1
ATOM 1592 C C . LEU A 1 204 ? -10.248 -8.481 4.761 1.00 98.06 204 LEU A C 1
ATOM 1594 O O . LEU A 1 204 ? -11.349 -8.848 5.155 1.00 98.06 204 LEU A O 1
ATOM 1598 N N . LEU A 1 205 ? -9.169 -8.521 5.556 1.00 98.31 205 LEU A N 1
ATOM 1599 C CA . LEU A 1 205 ? -9.185 -8.995 6.954 1.00 98.31 205 LEU A CA 1
ATOM 1600 C C . LEU A 1 205 ? -10.102 -8.154 7.866 1.00 98.31 205 LEU A C 1
ATOM 1602 O O . LEU A 1 205 ? -10.663 -8.654 8.850 1.00 98.31 205 LEU A O 1
ATOM 1606 N N . LEU A 1 206 ? -10.228 -6.862 7.554 1.00 97.19 206 LEU A N 1
ATOM 1607 C CA . LEU A 1 206 ? -11.113 -5.915 8.233 1.00 97.19 206 LEU A CA 1
ATOM 1608 C C . LEU A 1 206 ? -12.561 -5.985 7.731 1.00 97.19 206 LEU A C 1
ATOM 1610 O O . LEU A 1 206 ? -13.381 -5.198 8.192 1.00 97.19 206 LEU A O 1
ATOM 1614 N N . ASN A 1 207 ? -12.881 -6.917 6.832 1.00 96.44 207 ASN A N 1
ATOM 1615 C CA . ASN A 1 207 ? -14.210 -7.107 6.258 1.00 96.44 207 ASN A CA 1
ATOM 1616 C C . ASN A 1 207 ? -14.715 -5.883 5.468 1.00 96.44 207 ASN A C 1
ATOM 1618 O O . ASN A 1 207 ? -15.898 -5.537 5.496 1.00 96.44 207 ASN A O 1
ATOM 1622 N N . VAL A 1 208 ? -13.805 -5.199 4.770 1.00 92.62 208 VAL A N 1
ATOM 1623 C CA . VAL A 1 208 ? -14.161 -4.149 3.809 1.00 92.62 208 VAL A CA 1
ATOM 1624 C C . VAL A 1 208 ? -14.778 -4.798 2.558 1.00 92.62 208 VAL A C 1
ATOM 1626 O O . VAL A 1 208 ? -14.233 -5.791 2.067 1.00 92.62 208 VAL A O 1
ATOM 1629 N N . PRO A 1 209 ? -15.888 -4.269 2.002 1.00 88.94 209 PRO A N 1
ATOM 1630 C CA . PRO A 1 209 ? -16.497 -4.807 0.787 1.00 88.94 209 PRO A CA 1
ATOM 1631 C C . PRO A 1 209 ? -15.513 -4.909 -0.385 1.00 88.94 209 PRO A C 1
ATOM 1633 O O . PRO A 1 209 ? -14.734 -3.989 -0.638 1.00 88.94 209 PRO A O 1
ATOM 1636 N N . HIS A 1 210 ? -15.593 -5.996 -1.161 1.00 90.62 210 HIS A N 1
ATOM 1637 C CA . HIS A 1 210 ? -14.655 -6.268 -2.262 1.00 90.62 210 HIS A CA 1
ATOM 1638 C C . HIS A 1 210 ? -14.584 -5.128 -3.288 1.00 90.62 210 HIS A C 1
ATOM 1640 O O . HIS A 1 210 ? -13.494 -4.780 -3.736 1.00 90.62 210 HIS A O 1
ATOM 1646 N N . ALA A 1 211 ? -15.724 -4.512 -3.622 1.00 86.69 211 ALA A N 1
ATOM 1647 C CA . ALA A 1 211 ? -15.774 -3.378 -4.545 1.00 86.69 211 ALA A CA 1
ATOM 1648 C C . ALA A 1 211 ? -14.932 -2.191 -4.043 1.00 86.69 211 ALA A C 1
ATOM 1650 O O . ALA A 1 211 ? -14.148 -1.633 -4.804 1.00 86.69 211 ALA A O 1
ATOM 1651 N N . SER A 1 212 ? -15.016 -1.874 -2.747 1.00 88.31 212 SER A N 1
ATOM 1652 C CA . SER A 1 212 ? -14.213 -0.819 -2.119 1.00 88.31 212 SER A CA 1
ATOM 1653 C C . SER A 1 212 ? -12.718 -1.155 -2.100 1.00 88.31 212 SER A C 1
ATOM 1655 O O . SER A 1 212 ? -11.889 -0.272 -2.287 1.00 88.31 212 SER A O 1
ATOM 1657 N N . ILE A 1 213 ? -12.350 -2.429 -1.924 1.00 92.75 213 ILE A N 1
ATOM 1658 C CA . ILE A 1 213 ? -10.945 -2.869 -1.999 1.00 92.75 213 ILE A CA 1
ATOM 1659 C C . ILE A 1 213 ? -10.394 -2.706 -3.422 1.00 92.75 213 ILE A C 1
ATOM 1661 O O . ILE A 1 213 ? -9.263 -2.247 -3.602 1.00 92.75 213 ILE A O 1
ATOM 1665 N N . CYS A 1 214 ? -11.181 -3.083 -4.434 1.00 90.38 214 CYS A N 1
ATOM 1666 C CA . CYS A 1 214 ? -10.783 -2.963 -5.837 1.00 90.38 214 CYS A CA 1
ATOM 1667 C C . CYS A 1 214 ? -10.590 -1.498 -6.234 1.00 90.38 214 CYS A C 1
ATOM 1669 O O . CYS A 1 214 ? -9.582 -1.158 -6.856 1.00 90.38 214 CYS A O 1
ATOM 1671 N N . GLU A 1 215 ? -11.504 -0.632 -5.805 1.00 87.62 215 GLU A N 1
ATOM 1672 C CA . GLU A 1 215 ? -11.402 0.806 -6.017 1.00 87.62 215 GLU A CA 1
ATOM 1673 C C . GLU A 1 215 ? -10.197 1.418 -5.289 1.00 87.62 215 GLU A C 1
ATOM 1675 O O . GLU A 1 215 ? -9.441 2.170 -5.899 1.00 87.62 215 GLU A O 1
ATOM 1680 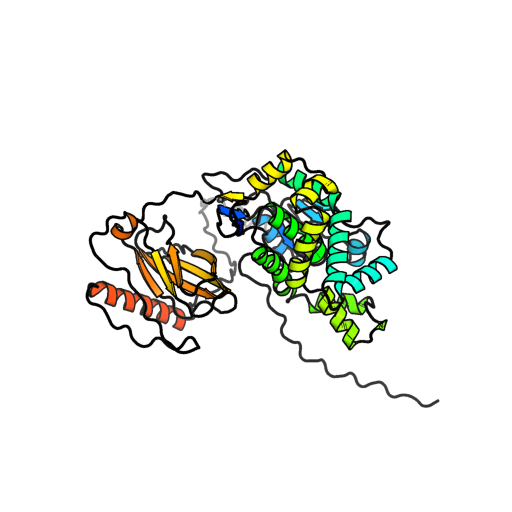N N . GLU A 1 216 ? -9.951 1.075 -4.016 1.00 93.81 216 GLU A N 1
ATOM 1681 C CA . GLU A 1 216 ? -8.784 1.577 -3.270 1.00 93.81 216 GLU A CA 1
ATOM 1682 C C . GLU A 1 216 ? -7.477 1.302 -4.016 1.00 93.81 216 GLU A C 1
ATOM 1684 O O . GLU A 1 216 ? -6.593 2.166 -4.112 1.00 93.81 216 GLU A O 1
ATOM 1689 N N . TYR A 1 217 ? -7.357 0.095 -4.563 1.00 97.31 217 TYR A N 1
ATOM 1690 C CA . TYR A 1 217 ? -6.211 -0.277 -5.371 1.00 97.31 217 TYR A CA 1
ATOM 1691 C C . TYR A 1 217 ? -6.149 0.558 -6.656 1.00 97.31 217 TYR A C 1
ATOM 1693 O O . TYR A 1 217 ? -5.091 1.113 -6.972 1.00 97.31 217 TYR A O 1
ATOM 1701 N N . ALA A 1 218 ? -7.275 0.706 -7.359 1.00 94.88 218 ALA A N 1
ATOM 1702 C CA . ALA A 1 218 ? -7.377 1.452 -8.611 1.00 94.88 218 ALA A CA 1
ATOM 1703 C C . ALA A 1 218 ? -7.137 2.961 -8.464 1.00 94.88 218 ALA A C 1
ATOM 1705 O O . ALA A 1 218 ? -6.659 3.593 -9.409 1.00 94.88 218 ALA A O 1
ATOM 1706 N N . LEU A 1 219 ? -7.311 3.540 -7.267 1.00 94.00 219 LEU A N 1
ATOM 1707 C CA . LEU A 1 219 ? -6.880 4.916 -6.977 1.00 94.00 219 LEU A CA 1
ATOM 1708 C C . LEU A 1 219 ? -5.401 5.146 -7.333 1.00 94.00 219 LEU A C 1
ATOM 1710 O O . LEU A 1 219 ? -4.997 6.274 -7.616 1.00 94.00 219 LEU A O 1
ATOM 1714 N N . SER A 1 220 ? -4.571 4.099 -7.384 1.00 97.00 220 SER A N 1
ATOM 1715 C CA . SER A 1 220 ? -3.198 4.237 -7.862 1.00 97.00 220 SER A CA 1
ATOM 1716 C C . SER A 1 220 ? -3.051 4.690 -9.314 1.00 97.00 220 SER A C 1
ATOM 1718 O O . SER A 1 220 ? -2.024 5.296 -9.614 1.00 97.00 220 SER A O 1
ATOM 1720 N N . GLU A 1 221 ? -4.048 4.508 -10.183 1.00 93.12 221 GLU A N 1
ATOM 1721 C CA . GLU A 1 221 ? -4.054 5.125 -11.517 1.00 93.12 221 GLU A CA 1
ATOM 1722 C C . GLU A 1 221 ? -4.011 6.655 -11.410 1.00 93.12 221 GLU A C 1
ATOM 1724 O O . GLU A 1 221 ? -3.138 7.301 -11.995 1.00 93.12 221 GLU A O 1
ATOM 1729 N N . GLN A 1 222 ? -4.877 7.235 -10.574 1.00 92.06 222 GLN A N 1
ATOM 1730 C CA . GLN A 1 222 ? -4.924 8.681 -10.339 1.00 92.06 222 GLN A CA 1
ATOM 1731 C C . GLN A 1 222 ? -3.686 9.168 -9.576 1.00 92.06 222 GLN A C 1
ATOM 1733 O O . GLN A 1 222 ? -3.055 10.156 -9.950 1.00 92.06 222 GLN A O 1
ATOM 1738 N N . GLY A 1 223 ? -3.281 8.432 -8.537 1.00 94.12 223 GLY A N 1
ATOM 1739 C CA . GLY A 1 223 ? -2.123 8.770 -7.712 1.00 94.12 223 GLY A CA 1
ATOM 1740 C C . GLY A 1 223 ? -0.789 8.752 -8.469 1.00 94.12 223 GLY A C 1
ATOM 1741 O O . GLY A 1 223 ? 0.135 9.487 -8.106 1.00 94.12 223 GLY A O 1
ATOM 1742 N N . LEU A 1 224 ? -0.677 7.930 -9.517 1.00 95.19 224 LEU A N 1
ATOM 1743 C CA . LEU A 1 224 ? 0.510 7.828 -10.368 1.00 95.19 224 LEU A CA 1
ATOM 1744 C C . LEU A 1 224 ? 0.410 8.645 -11.657 1.00 95.19 224 LEU A C 1
ATOM 1746 O O . LEU A 1 224 ? 1.443 8.837 -12.298 1.00 95.19 224 LEU A O 1
ATOM 1750 N N . ALA A 1 225 ? -0.761 9.161 -12.041 1.00 93.12 225 ALA A N 1
ATOM 1751 C CA . ALA A 1 225 ? -0.931 9.944 -13.268 1.00 93.12 225 ALA A CA 1
ATOM 1752 C C . ALA A 1 225 ? 0.120 11.069 -13.444 1.00 93.12 225 ALA A C 1
ATOM 1754 O O . ALA A 1 225 ? 0.705 11.155 -14.532 1.00 93.12 225 ALA A O 1
ATOM 1755 N N . PRO A 1 226 ? 0.492 11.848 -12.401 1.00 91.31 226 PRO A N 1
ATOM 1756 C CA . PRO A 1 226 ? 1.512 12.895 -12.529 1.00 91.31 226 PRO A CA 1
ATOM 1757 C C . PRO A 1 226 ? 2.915 12.368 -12.866 1.00 91.31 226 PRO A C 1
ATOM 1759 O O . PRO A 1 226 ? 3.717 13.075 -13.478 1.00 91.31 226 PRO A O 1
ATOM 1762 N N . THR A 1 227 ? 3.237 11.130 -12.475 1.00 92.31 227 THR A N 1
ATOM 1763 C CA . THR A 1 227 ? 4.571 10.518 -12.624 1.00 92.31 227 THR A CA 1
ATOM 1764 C C . THR A 1 227 ? 4.593 9.324 -13.581 1.00 92.31 227 THR A C 1
ATOM 1766 O O . THR A 1 227 ? 5.661 8.761 -13.830 1.00 92.31 227 THR A O 1
ATOM 1769 N N . ARG A 1 228 ? 3.456 8.954 -14.188 1.00 92.94 228 ARG A N 1
ATOM 1770 C CA . ARG A 1 228 ? 3.317 7.772 -15.056 1.00 92.94 228 ARG A CA 1
ATOM 1771 C C . ARG A 1 228 ? 4.328 7.771 -16.198 1.00 92.94 228 ARG A C 1
ATOM 1773 O O . ARG A 1 228 ? 5.048 6.794 -16.377 1.00 92.94 228 ARG A O 1
ATOM 1780 N N . HIS A 1 229 ? 4.450 8.891 -16.909 1.00 91.62 229 HIS A N 1
ATOM 1781 C CA . HIS A 1 229 ? 5.405 9.057 -18.009 1.00 91.62 229 HIS A CA 1
ATOM 1782 C C . HIS A 1 229 ? 6.869 8.883 -17.563 1.00 91.62 229 HIS A C 1
ATOM 1784 O O . HIS A 1 229 ? 7.673 8.315 -18.301 1.00 91.62 229 HIS A O 1
ATOM 1790 N N . ILE A 1 230 ? 7.212 9.306 -16.340 1.00 91.75 230 ILE A N 1
ATOM 1791 C CA . ILE A 1 230 ? 8.550 9.131 -15.753 1.00 91.75 230 ILE A CA 1
ATOM 1792 C C . ILE A 1 230 ? 8.804 7.649 -15.467 1.00 91.75 230 ILE A C 1
ATOM 1794 O O . ILE A 1 230 ? 9.870 7.126 -15.796 1.00 91.75 230 ILE A O 1
ATOM 1798 N N . ASN A 1 231 ? 7.823 6.959 -14.880 1.00 92.06 231 ASN A N 1
ATOM 1799 C CA . ASN A 1 231 ? 7.926 5.540 -14.544 1.00 92.06 231 ASN A CA 1
ATOM 1800 C C . ASN A 1 231 ? 8.041 4.666 -15.803 1.00 92.06 231 ASN A C 1
ATOM 1802 O O . ASN A 1 231 ? 8.941 3.830 -15.884 1.00 92.06 231 ASN A O 1
ATOM 1806 N N . VAL A 1 232 ? 7.207 4.922 -16.815 1.00 93.88 232 VAL A N 1
ATOM 1807 C CA . VAL A 1 232 ? 7.268 4.252 -18.125 1.00 93.88 232 VAL A CA 1
ATOM 1808 C C . VAL A 1 232 ? 8.597 4.542 -18.823 1.00 93.88 232 VAL A C 1
ATOM 1810 O O . VAL A 1 232 ? 9.286 3.617 -19.247 1.00 93.88 232 VAL A O 1
ATOM 1813 N N . GLY A 1 233 ? 9.024 5.808 -18.874 1.00 92.88 233 GLY A N 1
ATOM 1814 C CA . GLY A 1 233 ? 10.305 6.190 -19.473 1.00 92.88 233 GLY A CA 1
ATOM 1815 C C . GLY A 1 233 ? 11.505 5.521 -18.795 1.00 92.88 233 GLY A C 1
ATOM 1816 O O . GLY A 1 233 ? 12.447 5.101 -19.466 1.00 92.88 233 GLY A O 1
ATOM 1817 N N . ARG A 1 234 ? 11.459 5.346 -17.468 1.00 89.88 234 ARG A N 1
ATOM 1818 C CA . ARG A 1 234 ? 12.491 4.625 -16.710 1.00 89.88 234 ARG A CA 1
ATOM 1819 C C . ARG A 1 234 ? 12.547 3.141 -17.076 1.00 89.88 234 ARG A C 1
ATOM 1821 O O . ARG A 1 234 ? 13.649 2.601 -17.149 1.00 89.88 234 ARG A O 1
ATOM 1828 N N . LEU A 1 235 ? 11.404 2.483 -17.278 1.00 90.75 235 LEU A N 1
ATOM 1829 C CA . LEU A 1 235 ? 11.349 1.078 -17.702 1.00 90.75 235 LEU A CA 1
ATOM 1830 C C . LEU A 1 235 ? 11.901 0.908 -19.122 1.00 90.75 235 LEU A C 1
ATOM 1832 O O . LEU A 1 235 ? 12.783 0.077 -19.335 1.00 90.75 235 LEU A O 1
ATOM 1836 N N . LEU A 1 236 ? 11.481 1.768 -20.052 1.00 92.69 236 LEU A N 1
ATOM 1837 C CA . LEU A 1 236 ? 11.969 1.770 -21.434 1.00 92.69 236 LEU A CA 1
ATOM 1838 C C . LEU A 1 236 ? 13.484 2.005 -21.509 1.00 92.69 236 LEU A C 1
ATOM 1840 O O . LEU A 1 236 ? 14.194 1.262 -22.181 1.00 92.69 236 LEU A O 1
ATOM 1844 N N . LYS A 1 237 ? 14.015 2.978 -20.753 1.00 90.69 237 LYS A N 1
ATOM 1845 C CA . LYS A 1 237 ? 15.464 3.248 -20.692 1.00 90.69 237 LYS A CA 1
ATOM 1846 C C . LYS A 1 237 ? 16.270 2.058 -20.155 1.00 90.69 237 LYS A C 1
ATOM 1848 O O . LYS A 1 237 ? 17.437 1.909 -20.498 1.00 90.69 237 LYS A O 1
ATOM 1853 N N . LYS A 1 238 ? 15.657 1.211 -19.323 1.00 86.56 238 LYS A N 1
ATOM 1854 C CA . LYS A 1 238 ? 16.258 -0.031 -18.812 1.00 86.56 238 LYS A CA 1
ATOM 1855 C C . LYS A 1 238 ? 16.155 -1.203 -19.796 1.00 86.56 238 LYS A C 1
ATOM 1857 O O . LYS A 1 238 ? 16.626 -2.284 -19.470 1.00 86.56 238 LYS A O 1
ATOM 1862 N N . GLY A 1 239 ? 15.547 -1.008 -20.966 1.00 88.81 239 GLY A N 1
ATOM 1863 C CA . GLY A 1 239 ? 15.358 -2.056 -21.965 1.00 88.81 239 GLY A CA 1
ATOM 1864 C C . GLY A 1 239 ? 14.224 -3.030 -21.643 1.00 88.81 239 GLY A C 1
ATOM 1865 O O . GLY A 1 239 ? 14.219 -4.127 -22.193 1.00 88.81 239 GLY A O 1
ATOM 1866 N N . ALA A 1 240 ? 13.278 -2.663 -20.769 1.00 89.69 240 ALA A N 1
ATOM 1867 C CA . ALA A 1 240 ? 12.108 -3.499 -20.508 1.00 89.69 240 ALA A CA 1
ATOM 1868 C C . ALA A 1 240 ? 11.309 -3.714 -21.804 1.00 89.69 240 ALA A C 1
ATOM 1870 O O . ALA A 1 240 ? 10.969 -2.742 -22.479 1.00 89.69 240 ALA A O 1
ATOM 1871 N N . PHE A 1 241 ? 11.012 -4.978 -22.124 1.00 93.56 241 PHE A N 1
ATOM 1872 C CA . PHE A 1 241 ? 10.216 -5.394 -23.286 1.00 93.56 241 PHE A CA 1
ATOM 1873 C C . PHE A 1 241 ? 10.782 -4.958 -24.648 1.00 93.56 241 PHE A C 1
ATOM 1875 O O . PHE A 1 241 ? 10.032 -4.822 -25.616 1.00 93.56 241 PHE A O 1
ATOM 1882 N N . LYS A 1 242 ? 12.100 -4.733 -24.745 1.00 92.12 242 LYS A N 1
ATOM 1883 C CA . LYS A 1 242 ? 12.762 -4.310 -25.991 1.00 92.12 242 LYS A CA 1
ATOM 1884 C C . LYS A 1 242 ? 12.542 -5.308 -27.136 1.00 92.12 242 LYS A C 1
ATOM 1886 O O . LYS A 1 242 ? 12.496 -4.906 -28.295 1.00 92.12 242 LYS A O 1
ATOM 1891 N N . GLU A 1 243 ? 12.394 -6.589 -26.816 1.00 92.38 243 GLU A N 1
ATOM 1892 C CA . GLU A 1 243 ? 12.150 -7.680 -27.758 1.00 92.38 243 GLU A CA 1
ATOM 1893 C C . GLU A 1 243 ? 10.800 -7.581 -28.495 1.00 92.38 243 GLU A C 1
ATOM 1895 O O . GLU A 1 243 ? 10.669 -8.145 -29.578 1.00 92.38 243 GLU A O 1
ATOM 1900 N N . TYR A 1 244 ? 9.830 -6.825 -27.967 1.00 91.75 244 TYR A N 1
ATOM 1901 C CA . TYR A 1 244 ? 8.508 -6.637 -28.582 1.00 91.75 244 TYR A CA 1
ATOM 1902 C C . TYR A 1 244 ? 8.432 -5.414 -29.516 1.00 91.75 244 TYR A C 1
ATOM 1904 O O . TYR A 1 244 ? 7.390 -5.156 -30.112 1.00 91.75 244 TYR A O 1
ATOM 1912 N N . GLY A 1 245 ? 9.523 -4.654 -29.662 1.00 94.44 245 GLY A N 1
ATOM 1913 C CA . GLY A 1 245 ? 9.535 -3.392 -30.407 1.00 94.44 245 GLY A CA 1
ATOM 1914 C C . GLY A 1 245 ? 9.043 -2.193 -29.585 1.00 94.44 245 GLY A C 1
ATOM 1915 O O . GLY A 1 245 ? 8.609 -2.327 -28.442 1.00 94.44 245 GLY A O 1
ATOM 1916 N N . GLU A 1 246 ? 9.158 -0.986 -30.149 1.00 91.88 246 GLU A N 1
ATOM 1917 C CA . GLU A 1 246 ? 8.944 0.268 -29.406 1.00 91.88 246 GLU A CA 1
ATOM 1918 C C . GLU A 1 246 ? 7.496 0.455 -28.926 1.00 91.88 246 GLU A C 1
ATOM 1920 O O . GLU A 1 246 ? 7.271 0.812 -27.768 1.00 91.88 246 GLU A O 1
ATOM 1925 N N . GLU A 1 247 ? 6.519 0.215 -29.803 1.00 94.00 247 GLU A N 1
ATOM 1926 C CA . GLU A 1 247 ? 5.099 0.451 -29.520 1.00 94.00 247 GLU A CA 1
ATOM 1927 C C . GLU A 1 247 ? 4.554 -0.536 -28.478 1.00 94.00 247 GLU A C 1
ATOM 1929 O O . GLU A 1 247 ? 4.081 -0.130 -27.414 1.00 94.00 247 GLU A O 1
ATOM 1934 N N . GLU A 1 248 ? 4.697 -1.836 -28.734 1.00 94.12 248 GLU A N 1
ATOM 1935 C CA . GLU A 1 248 ? 4.229 -2.881 -27.820 1.00 94.12 248 GLU A CA 1
ATOM 1936 C C . GLU A 1 248 ? 5.037 -2.886 -26.511 1.00 94.12 248 GLU A C 1
ATOM 1938 O O . GLU A 1 248 ? 4.471 -3.041 -25.427 1.00 94.12 248 GLU A O 1
ATOM 1943 N N . GLY A 1 249 ? 6.347 -2.616 -26.565 1.00 94.81 249 GLY A N 1
ATOM 1944 C CA . GLY A 1 249 ? 7.172 -2.470 -25.366 1.00 94.81 249 GLY A CA 1
ATOM 1945 C C . GLY A 1 249 ? 6.717 -1.311 -24.471 1.00 94.81 249 GLY A C 1
ATOM 1946 O O . GLY A 1 249 ? 6.661 -1.452 -23.243 1.00 94.81 249 GLY A O 1
ATOM 1947 N N . ARG A 1 250 ? 6.311 -0.178 -25.063 1.00 94.88 250 ARG A N 1
ATOM 1948 C CA . ARG A 1 250 ? 5.697 0.940 -24.329 1.00 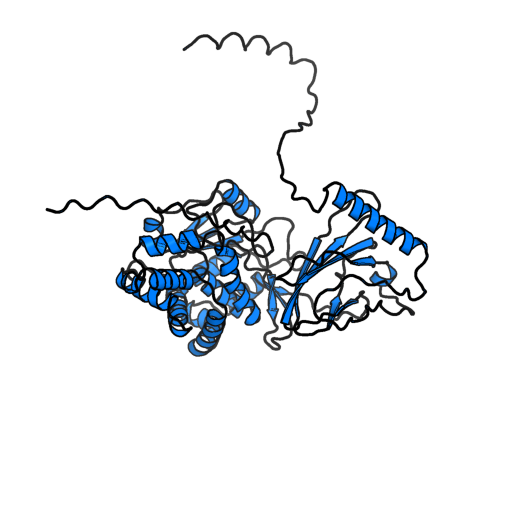94.88 250 ARG A CA 1
ATOM 1949 C C . ARG A 1 250 ? 4.360 0.543 -23.713 1.00 94.88 250 ARG A C 1
ATOM 1951 O O . ARG A 1 250 ? 4.176 0.793 -22.522 1.00 94.88 250 ARG A O 1
ATOM 1958 N N . ARG A 1 251 ? 3.465 -0.096 -24.472 1.00 94.44 251 ARG A N 1
ATOM 1959 C CA . ARG A 1 251 ? 2.163 -0.567 -23.971 1.00 94.44 251 ARG A CA 1
ATOM 1960 C C . ARG A 1 251 ? 2.328 -1.507 -22.773 1.00 94.44 251 ARG A C 1
ATOM 1962 O O . ARG A 1 251 ? 1.666 -1.331 -21.750 1.00 94.44 251 ARG A O 1
ATOM 1969 N N . LYS A 1 252 ? 3.269 -2.452 -22.845 1.00 94.38 252 LYS A N 1
ATOM 1970 C CA . LYS A 1 252 ? 3.611 -3.354 -21.732 1.00 94.38 252 LYS A CA 1
ATOM 1971 C C . LYS A 1 252 ? 4.147 -2.602 -20.512 1.00 94.38 252 LYS A C 1
ATOM 1973 O O . LYS A 1 252 ? 3.736 -2.890 -19.388 1.00 94.38 252 LYS A O 1
ATOM 1978 N N . CYS A 1 253 ? 5.003 -1.595 -20.707 1.00 94.06 253 CYS A N 1
ATOM 1979 C CA . CYS A 1 253 ? 5.460 -0.727 -19.615 1.00 94.06 253 CYS A CA 1
ATOM 1980 C C . CYS A 1 253 ? 4.306 0.054 -18.969 1.00 94.06 253 CYS A C 1
ATOM 1982 O O . CYS A 1 253 ? 4.250 0.166 -17.746 1.00 94.06 253 CYS A O 1
ATOM 1984 N N . GLU A 1 254 ? 3.386 0.599 -19.766 1.00 93.12 254 GLU A N 1
ATOM 1985 C CA . GLU A 1 254 ? 2.207 1.314 -19.268 1.00 93.12 254 GLU A CA 1
ATOM 1986 C C . GLU A 1 254 ? 1.307 0.392 -18.451 1.00 93.12 254 GLU A C 1
ATOM 1988 O O . GLU A 1 254 ? 0.891 0.759 -17.352 1.00 93.12 254 GLU A O 1
ATOM 1993 N N . ARG A 1 255 ? 1.073 -0.827 -18.937 1.00 92.88 255 ARG A N 1
ATOM 1994 C CA . ARG A 1 255 ? 0.296 -1.839 -18.223 1.00 92.88 255 ARG A CA 1
ATOM 1995 C C . ARG A 1 255 ? 0.956 -2.264 -16.912 1.00 92.88 255 ARG A C 1
ATOM 1997 O O . ARG A 1 255 ? 0.271 -2.378 -15.902 1.00 92.88 255 ARG A O 1
ATOM 2004 N N . MET A 1 256 ? 2.279 -2.421 -16.904 1.00 90.69 256 MET A N 1
ATOM 2005 C CA . MET A 1 256 ? 3.054 -2.755 -15.706 1.00 90.69 256 MET A CA 1
ATOM 2006 C C . MET A 1 256 ? 2.985 -1.665 -14.618 1.00 90.69 256 MET A C 1
ATOM 2008 O O . MET A 1 256 ? 3.053 -1.976 -13.427 1.00 90.69 256 MET A O 1
ATOM 2012 N N . VAL A 1 257 ? 2.885 -0.390 -15.006 1.00 91.12 257 VAL A N 1
ATOM 2013 C CA . VAL A 1 257 ? 2.761 0.743 -14.067 1.00 91.12 257 VAL A CA 1
ATOM 2014 C C . VAL A 1 257 ? 1.330 0.897 -13.536 1.00 91.12 257 VAL A C 1
ATOM 2016 O O . VAL A 1 257 ? 1.144 1.521 -12.491 1.00 91.12 257 VAL A O 1
ATOM 2019 N N . GLY A 1 258 ? 0.340 0.331 -14.227 1.00 89.25 258 GLY A N 1
ATOM 2020 C CA . GLY A 1 258 ? -1.072 0.463 -13.886 1.00 89.25 258 GLY A CA 1
ATOM 2021 C C . GLY A 1 258 ? -1.507 -0.246 -12.600 1.00 89.25 258 GLY A C 1
ATOM 2022 O O . GLY A 1 258 ? -0.772 -1.027 -11.992 1.00 89.25 258 GLY A O 1
ATOM 2023 N N . ALA A 1 259 ? -2.737 0.044 -12.193 1.00 94.25 259 ALA A N 1
ATOM 2024 C CA . ALA A 1 259 ? -3.440 -0.526 -11.055 1.00 94.25 259 ALA A CA 1
ATOM 2025 C C . ALA A 1 259 ? -4.897 -0.790 -11.460 1.00 94.25 259 ALA A C 1
ATOM 2027 O O . ALA A 1 259 ? -5.754 0.082 -11.387 1.00 94.25 259 ALA A O 1
ATOM 2028 N N . ARG A 1 260 ? -5.153 -2.002 -11.953 1.00 92.75 260 ARG A N 1
ATOM 2029 C CA . ARG A 1 260 ? -6.410 -2.375 -12.604 1.00 92.75 260 ARG A CA 1
ATOM 2030 C C . ARG A 1 260 ? -7.351 -3.100 -11.639 1.00 92.75 260 ARG A C 1
ATOM 2032 O O . ARG A 1 260 ? -6.916 -4.036 -10.965 1.00 92.75 260 ARG A O 1
ATOM 2039 N N . GLU A 1 261 ? -8.623 -2.708 -11.599 1.00 92.81 261 GLU A N 1
ATOM 2040 C CA . GLU A 1 261 ? -9.630 -3.280 -10.689 1.00 92.81 261 GLU A CA 1
ATOM 2041 C C . GLU A 1 261 ? -9.822 -4.782 -10.895 1.00 92.81 261 GLU A C 1
ATOM 2043 O O . GLU A 1 261 ? -9.875 -5.543 -9.928 1.00 92.81 261 GLU A O 1
ATOM 2048 N N . GLU A 1 262 ? -9.853 -5.242 -12.147 1.00 93.19 262 GLU A N 1
ATOM 2049 C CA . GLU A 1 262 ? -10.055 -6.654 -12.469 1.00 93.19 262 GLU A CA 1
ATOM 2050 C C . GLU A 1 262 ? -8.943 -7.545 -11.898 1.00 93.19 262 GLU A C 1
ATOM 2052 O O . GLU A 1 262 ? -9.164 -8.715 -11.590 1.00 93.19 262 GLU A O 1
ATOM 2057 N N . SER A 1 263 ? -7.749 -6.977 -11.687 1.00 95.31 263 SER A N 1
ATOM 2058 C CA . SER A 1 263 ? -6.635 -7.695 -11.063 1.00 95.31 263 SER A CA 1
ATOM 2059 C C . SER A 1 263 ? -6.858 -7.902 -9.562 1.00 95.31 263 SER A C 1
ATOM 2061 O O . SER A 1 263 ? -6.407 -8.913 -9.027 1.00 95.31 263 SER A O 1
ATOM 2063 N N . MET A 1 264 ? -7.560 -6.986 -8.882 1.00 96.75 264 MET A N 1
ATOM 2064 C CA . MET A 1 264 ? -7.927 -7.158 -7.470 1.00 96.75 264 MET A CA 1
ATOM 2065 C C . MET A 1 264 ? -9.075 -8.136 -7.292 1.00 96.75 264 MET A C 1
ATOM 2067 O O . MET A 1 264 ? -8.998 -8.980 -6.405 1.00 96.75 264 MET A O 1
ATOM 2071 N N . TRP A 1 265 ? -10.091 -8.085 -8.155 1.00 96.88 265 TRP A N 1
ATOM 2072 C CA . TRP A 1 265 ? -11.159 -9.086 -8.148 1.00 96.88 265 TRP A CA 1
ATOM 2073 C C . TRP A 1 265 ? -10.592 -10.502 -8.278 1.00 96.88 265 TRP A C 1
ATOM 2075 O O . TRP A 1 265 ? -10.890 -11.369 -7.458 1.00 96.88 265 TRP A O 1
ATOM 2085 N N . ALA A 1 266 ? -9.704 -10.715 -9.252 1.00 97.81 266 ALA A N 1
ATOM 2086 C CA . ALA A 1 266 ? -9.058 -12.007 -9.451 1.00 97.81 266 ALA A CA 1
ATOM 2087 C C . ALA A 1 266 ? -8.150 -12.408 -8.271 1.00 97.81 266 ALA A C 1
ATOM 2089 O O . ALA A 1 266 ? -8.113 -13.578 -7.894 1.00 97.81 266 ALA A O 1
ATOM 2090 N N . LEU A 1 267 ? -7.447 -11.451 -7.652 1.00 98.50 267 LEU A N 1
ATOM 2091 C CA . LEU A 1 267 ? -6.645 -11.717 -6.457 1.00 98.50 267 LEU A CA 1
ATOM 2092 C C . LEU A 1 267 ? -7.507 -12.149 -5.264 1.00 98.50 267 LEU A C 1
ATOM 2094 O O . LEU A 1 267 ? -7.119 -13.076 -4.563 1.00 98.50 267 LEU A O 1
ATOM 2098 N N . ILE A 1 268 ? -8.647 -11.498 -5.017 1.00 98.25 268 ILE A N 1
ATOM 2099 C CA . ILE A 1 268 ? -9.539 -11.841 -3.897 1.00 98.25 268 ILE A CA 1
ATOM 2100 C C . ILE A 1 268 ? -10.039 -13.287 -4.037 1.00 98.25 268 ILE A C 1
ATOM 2102 O O . ILE A 1 268 ? -9.993 -14.051 -3.069 1.00 98.25 268 ILE A O 1
ATOM 2106 N N . GLU A 1 269 ? -10.439 -13.693 -5.244 1.00 98.19 269 GLU A N 1
ATOM 2107 C CA . GLU A 1 269 ? -10.841 -15.079 -5.517 1.00 98.19 269 GLU A CA 1
ATOM 2108 C C . GLU A 1 269 ? -9.684 -16.066 -5.321 1.00 98.19 269 GLU A C 1
ATOM 2110 O O . GLU A 1 269 ? -9.856 -17.117 -4.700 1.00 98.19 269 GLU A O 1
ATOM 2115 N N . GLU A 1 270 ? -8.478 -15.718 -5.773 1.00 98.38 270 GLU A N 1
ATOM 2116 C CA . GLU A 1 270 ? -7.299 -16.563 -5.574 1.00 98.38 270 GLU A CA 1
ATOM 2117 C C . GLU A 1 270 ? -6.912 -16.674 -4.092 1.00 98.38 270 GLU A C 1
ATOM 2119 O O . GLU A 1 270 ? -6.547 -17.756 -3.627 1.00 98.38 270 GLU A O 1
ATOM 2124 N N . VAL A 1 271 ? -7.053 -15.596 -3.316 1.00 98.56 271 VAL A N 1
ATOM 2125 C CA . VAL A 1 271 ? -6.821 -15.611 -1.866 1.00 98.56 271 VAL A CA 1
ATOM 2126 C C . VAL A 1 271 ? -7.797 -16.562 -1.179 1.00 98.56 271 VAL A C 1
ATOM 2128 O O . VAL A 1 271 ? -7.390 -17.397 -0.367 1.00 98.56 271 VAL A O 1
ATOM 2131 N N . LYS A 1 272 ? -9.081 -16.483 -1.541 1.00 97.75 272 LYS A N 1
ATOM 2132 C CA . LYS A 1 272 ? -10.115 -17.393 -1.044 1.00 97.75 272 LYS A CA 1
ATOM 2133 C C . LYS A 1 272 ? -9.806 -18.843 -1.410 1.00 97.75 272 LYS A C 1
ATOM 2135 O O . LYS A 1 272 ? -9.901 -19.720 -0.558 1.00 97.75 272 LYS A O 1
ATOM 2140 N N . ARG A 1 273 ? -9.393 -19.106 -2.652 1.00 98.38 273 ARG A N 1
ATOM 2141 C CA . ARG A 1 273 ? -9.045 -20.454 -3.122 1.00 98.38 273 ARG A CA 1
ATOM 2142 C C . ARG A 1 273 ? -7.831 -21.029 -2.391 1.00 98.38 273 ARG A C 1
ATOM 2144 O O . ARG A 1 273 ? -7.813 -22.218 -2.083 1.00 98.38 273 ARG A O 1
ATOM 2151 N N . ARG A 1 274 ? -6.805 -20.208 -2.157 1.00 98.12 274 ARG A N 1
ATOM 2152 C CA . ARG A 1 274 ? -5.494 -20.654 -1.670 1.00 98.12 274 ARG A CA 1
ATOM 2153 C C . ARG A 1 274 ? -5.402 -20.736 -0.151 1.00 98.12 274 ARG A C 1
ATOM 2155 O O . ARG A 1 274 ? -4.781 -21.665 0.354 1.00 98.12 274 ARG A O 1
ATOM 2162 N N . TRP A 1 275 ? -6.026 -19.798 0.557 1.00 98.44 275 TRP A N 1
ATOM 2163 C CA . TRP A 1 275 ? -5.963 -19.709 2.018 1.00 98.44 275 TRP A CA 1
ATOM 2164 C C . TRP A 1 275 ? -7.334 -19.787 2.702 1.00 98.44 275 TRP A C 1
ATOM 2166 O O . TRP A 1 275 ? -7.410 -19.694 3.920 1.00 98.44 275 TRP A O 1
ATOM 2176 N N . GLY A 1 276 ? -8.432 -19.943 1.957 1.00 97.75 276 GLY A N 1
ATOM 2177 C CA . GLY A 1 276 ? -9.783 -19.917 2.530 1.00 97.75 276 GLY A CA 1
ATOM 2178 C C . GLY A 1 276 ? -10.271 -18.515 2.915 1.00 97.75 276 GLY A C 1
ATOM 2179 O O . GLY A 1 276 ? -11.351 -18.390 3.480 1.00 97.75 276 GLY A O 1
ATOM 2180 N N . GLY A 1 277 ? -9.501 -17.468 2.605 1.00 97.12 277 GLY A N 1
ATOM 2181 C CA . GLY A 1 277 ? -9.767 -16.083 2.997 1.00 97.12 277 GLY A CA 1
ATOM 2182 C C . GLY A 1 277 ? -8.505 -15.381 3.513 1.00 97.12 277 GLY A C 1
ATOM 2183 O O . GLY A 1 277 ? -7.443 -16.007 3.602 1.00 97.12 277 GLY A O 1
ATOM 2184 N N . PRO A 1 278 ? -8.588 -14.082 3.850 1.00 97.56 278 PRO A N 1
ATOM 2185 C CA . PRO A 1 278 ? -7.446 -13.347 4.385 1.00 97.56 278 PRO A CA 1
ATOM 2186 C C . PRO A 1 278 ? -6.988 -13.912 5.737 1.00 97.56 278 PRO A C 1
ATOM 2188 O O . PRO A 1 278 ? -5.787 -13.955 5.990 1.00 97.56 278 PRO A O 1
ATOM 2191 N N . GLU A 1 279 ? -7.896 -14.398 6.590 1.00 97.50 279 GLU A N 1
ATOM 2192 C CA . GLU A 1 279 ? -7.560 -14.974 7.898 1.00 97.50 279 GLU A CA 1
ATOM 2193 C C . GLU A 1 279 ? -6.605 -16.158 7.767 1.00 97.50 279 GLU A C 1
ATOM 2195 O O . GLU A 1 279 ? -5.624 -16.222 8.502 1.00 97.50 279 GLU A O 1
ATOM 2200 N N . GLY A 1 280 ? -6.837 -17.063 6.812 1.00 98.44 280 GLY A N 1
ATOM 2201 C CA . GLY A 1 280 ? -5.954 -18.212 6.609 1.00 98.44 280 GLY A CA 1
ATOM 2202 C C . GLY A 1 280 ? -4.550 -17.806 6.162 1.00 98.44 280 GLY A C 1
ATOM 2203 O O . GLY A 1 280 ? -3.572 -18.424 6.577 1.00 98.44 280 GLY A O 1
ATOM 2204 N N . TYR A 1 281 ? -4.426 -16.721 5.393 1.00 98.69 281 TYR A N 1
ATOM 2205 C CA . TYR A 1 281 ? -3.129 -16.157 5.026 1.00 98.69 281 TYR A CA 1
ATOM 2206 C C . TYR A 1 281 ? -2.426 -15.524 6.237 1.00 98.69 281 TYR A C 1
ATOM 2208 O O . TYR A 1 281 ? -1.246 -15.786 6.478 1.00 98.69 281 TYR A O 1
ATOM 2216 N N . PHE A 1 282 ? -3.144 -14.718 7.026 1.00 98.69 282 PHE A N 1
ATOM 2217 C CA . PHE A 1 282 ? -2.564 -14.035 8.185 1.00 98.69 282 PHE A CA 1
ATOM 2218 C C . PHE A 1 282 ? -2.216 -14.988 9.341 1.00 98.69 282 PHE A C 1
ATOM 2220 O O . PHE A 1 282 ? -1.204 -14.783 10.010 1.00 98.69 282 PHE A O 1
ATOM 2227 N N . LEU A 1 283 ? -3.008 -16.039 9.561 1.00 98.44 283 LEU A N 1
ATOM 2228 C CA . LEU A 1 283 ? -2.724 -17.076 10.557 1.00 98.44 283 LEU A CA 1
ATOM 2229 C C . LEU A 1 283 ? -1.623 -18.031 10.081 1.00 98.44 283 LEU A C 1
ATOM 2231 O O . LEU A 1 283 ? -0.703 -18.333 10.836 1.00 98.44 283 LEU A O 1
ATOM 2235 N N . GLY A 1 284 ? -1.717 -18.509 8.837 1.00 98.06 284 GLY A N 1
ATOM 2236 C CA . GLY A 1 284 ? -0.833 -19.541 8.299 1.00 98.06 284 GLY A CA 1
ATOM 2237 C C . GLY A 1 284 ? 0.529 -19.004 7.873 1.00 98.06 284 GLY A C 1
ATOM 2238 O O . GLY A 1 284 ? 1.547 -19.333 8.479 1.00 98.06 284 GLY A O 1
ATOM 2239 N N . ASP A 1 285 ? 0.551 -18.173 6.831 1.00 97.94 285 ASP A N 1
ATOM 2240 C CA . ASP A 1 285 ? 1.799 -17.736 6.197 1.00 97.94 285 ASP A CA 1
ATOM 2241 C C . ASP A 1 285 ? 2.458 -16.595 6.987 1.00 97.94 285 ASP A C 1
ATOM 2243 O O . ASP A 1 285 ? 3.665 -16.617 7.229 1.00 97.94 285 ASP A O 1
ATOM 2247 N N . VAL A 1 286 ? 1.676 -15.587 7.397 1.00 98.38 286 VAL A N 1
ATOM 2248 C CA . VAL A 1 286 ? 2.188 -14.427 8.161 1.00 98.38 286 VAL A CA 1
ATOM 2249 C C . VAL A 1 286 ? 2.501 -14.814 9.612 1.00 98.38 286 VAL A C 1
ATOM 2251 O O . VAL A 1 286 ? 3.385 -14.220 10.233 1.00 98.38 286 VAL A O 1
ATOM 2254 N N . GLY A 1 287 ? 1.815 -15.826 10.151 1.00 98.25 287 GLY A N 1
ATOM 2255 C CA . GLY A 1 287 ? 2.048 -16.339 11.500 1.00 98.25 287 GLY A CA 1
ATOM 2256 C C . GLY A 1 287 ? 1.587 -15.388 12.604 1.00 98.25 287 GLY A C 1
ATOM 2257 O O . GLY A 1 287 ? 2.275 -15.258 13.622 1.00 98.25 287 GLY A O 1
ATOM 2258 N N . LEU A 1 288 ? 0.476 -14.675 12.393 1.00 98.50 288 LEU A N 1
ATOM 2259 C CA . LEU A 1 288 ? -0.211 -13.939 13.455 1.00 98.50 288 LEU A CA 1
ATOM 2260 C C . LEU A 1 288 ? -1.062 -14.889 14.298 1.00 98.50 288 LEU A C 1
ATOM 2262 O O . LEU A 1 288 ? -1.575 -15.883 13.792 1.00 98.50 288 LEU A O 1
ATOM 2266 N N . SER A 1 289 ? -1.261 -14.566 15.573 1.00 98.56 289 SER A N 1
ATOM 2267 C CA . SER A 1 289 ? -2.266 -15.250 16.392 1.00 98.56 289 SER A CA 1
ATOM 2268 C C . SER A 1 289 ? -3.672 -14.684 16.160 1.00 98.56 289 SER A C 1
ATOM 2270 O O . SER A 1 289 ? -3.845 -13.547 15.711 1.00 98.56 289 SER A O 1
ATOM 2272 N N . GLU A 1 290 ? -4.704 -15.445 16.534 1.00 98.31 290 GLU A N 1
ATOM 2273 C CA . GLU A 1 290 ? -6.087 -14.945 16.551 1.00 98.31 290 GLU A CA 1
ATOM 2274 C C . GLU A 1 290 ? -6.235 -13.699 17.439 1.00 98.31 290 GLU A C 1
ATOM 2276 O O . GLU A 1 290 ? -6.972 -12.770 17.104 1.00 98.31 290 GLU A O 1
ATOM 2281 N N . GLU A 1 291 ? -5.487 -13.642 18.545 1.00 98.19 291 GLU A N 1
ATOM 2282 C CA . GLU A 1 291 ? -5.443 -12.483 19.438 1.00 98.19 291 GLU A CA 1
ATOM 2283 C C . GLU A 1 291 ? -4.844 -11.253 18.738 1.00 98.19 291 GLU A C 1
ATOM 2285 O O . GLU A 1 291 ? -5.391 -10.153 18.845 1.00 98.19 291 GLU A O 1
ATOM 2290 N N . GLU A 1 292 ? -3.746 -11.422 17.992 1.00 98.31 292 GLU A N 1
ATOM 2291 C CA . GLU A 1 292 ? -3.142 -10.347 17.197 1.00 98.31 292 GLU A CA 1
ATOM 2292 C C . GLU A 1 292 ? -4.114 -9.850 16.117 1.00 98.31 292 GLU A C 1
ATOM 2294 O O . GLU A 1 292 ? -4.286 -8.640 15.967 1.00 98.31 292 GLU A O 1
ATOM 2299 N N . ILE A 1 293 ? -4.820 -10.751 15.425 1.00 98.38 293 ILE A N 1
ATOM 2300 C CA . ILE A 1 293 ? -5.861 -10.387 14.448 1.00 98.38 293 ILE A CA 1
ATOM 2301 C C . ILE A 1 293 ? -7.010 -9.618 15.117 1.00 98.38 293 ILE A C 1
ATOM 2303 O O . ILE A 1 293 ? -7.454 -8.590 14.599 1.00 98.38 293 ILE A O 1
ATOM 2307 N N . GLY A 1 294 ? -7.477 -10.066 16.285 1.00 97.50 294 GLY A N 1
ATOM 2308 C CA . GLY A 1 294 ? -8.504 -9.368 17.061 1.00 97.50 294 GLY A CA 1
ATOM 2309 C C . GLY A 1 294 ? -8.070 -7.955 17.466 1.00 97.50 294 GLY A C 1
ATOM 2310 O O . GLY A 1 294 ? -8.831 -6.998 17.302 1.00 97.50 294 GLY A O 1
ATOM 2311 N N . LYS A 1 295 ? -6.819 -7.799 17.916 1.00 97.56 295 LYS A N 1
ATOM 2312 C CA . LYS A 1 295 ? -6.220 -6.494 18.233 1.00 97.56 295 LYS A CA 1
ATOM 2313 C C . LYS A 1 295 ? -6.104 -5.603 16.999 1.00 97.56 295 LYS A C 1
ATOM 2315 O O . LYS A 1 295 ? -6.447 -4.426 17.085 1.00 97.56 295 LYS A O 1
ATOM 2320 N N . LEU A 1 296 ? -5.690 -6.147 15.852 1.00 97.69 296 LEU A N 1
ATOM 2321 C CA . LEU A 1 296 ? -5.624 -5.403 14.590 1.00 97.69 296 LEU A CA 1
ATOM 2322 C C . LEU A 1 296 ? -6.998 -4.852 14.213 1.00 97.69 296 LEU A C 1
ATOM 2324 O O . LEU A 1 296 ? -7.126 -3.652 13.973 1.00 97.69 296 LEU A O 1
ATOM 2328 N N . ARG A 1 297 ? -8.041 -5.689 14.251 1.00 96.19 297 ARG A N 1
ATOM 2329 C CA . ARG A 1 297 ? -9.424 -5.239 14.029 1.00 96.19 297 ARG A CA 1
ATOM 2330 C C . ARG A 1 297 ? -9.820 -4.133 15.004 1.00 96.19 297 ARG A C 1
ATOM 2332 O O . ARG A 1 297 ? -10.413 -3.151 14.580 1.00 96.19 297 ARG A O 1
ATOM 2339 N N . GLY A 1 298 ? -9.454 -4.244 16.281 1.00 94.69 298 GLY A N 1
ATOM 2340 C CA . GLY A 1 298 ? -9.717 -3.206 17.282 1.00 94.69 298 GLY A CA 1
ATOM 2341 C C . GLY A 1 298 ? -8.995 -1.880 17.018 1.00 94.69 298 GLY A C 1
ATOM 2342 O O . GLY A 1 298 ? -9.579 -0.822 17.223 1.00 94.69 298 GLY A O 1
ATOM 2343 N N . VAL A 1 299 ? -7.747 -1.910 16.541 1.00 95.38 299 VAL A N 1
ATOM 2344 C CA . VAL A 1 299 ? -6.969 -0.697 16.225 1.00 95.38 299 VAL A CA 1
ATOM 2345 C C . VAL A 1 299 ? -7.482 -0.009 14.960 1.00 95.38 299 VAL A C 1
ATOM 2347 O O . VAL A 1 299 ? -7.549 1.224 14.913 1.00 95.38 299 VAL A O 1
ATOM 2350 N N . PHE A 1 300 ? -7.844 -0.798 13.947 1.00 95.31 300 PHE A N 1
ATOM 2351 C CA . PHE A 1 300 ? -8.264 -0.301 12.643 1.00 95.31 300 PHE A CA 1
ATOM 2352 C C . PHE A 1 300 ? -9.760 -0.010 12.529 1.00 95.31 300 PHE A C 1
ATOM 2354 O O . PHE A 1 300 ? -10.119 0.778 11.667 1.00 95.31 300 PHE A O 1
ATOM 2361 N N . ALA A 1 301 ? -10.642 -0.602 13.333 1.00 91.44 301 ALA A N 1
ATOM 2362 C CA . ALA A 1 301 ? -12.078 -0.370 13.203 1.00 91.44 301 ALA A CA 1
ATOM 2363 C C . ALA A 1 301 ? -12.549 0.763 14.119 1.00 91.44 301 ALA A C 1
ATOM 2365 O O . ALA A 1 301 ? -12.429 0.693 15.342 1.00 91.44 301 ALA A O 1
ATOM 2366 N N . VAL A 1 302 ? -13.173 1.778 13.527 1.00 86.00 302 VAL A N 1
ATOM 2367 C CA . VAL A 1 302 ? -14.043 2.703 14.254 1.00 86.00 302 VAL A CA 1
ATOM 2368 C C . VAL A 1 302 ? -15.468 2.234 14.008 1.00 86.00 302 VAL A C 1
ATOM 2370 O O . VAL A 1 302 ? -15.950 2.280 12.879 1.00 86.00 302 VAL A O 1
ATOM 2373 N N . ARG A 1 303 ? -16.126 1.727 15.053 1.00 80.50 303 ARG A N 1
ATOM 2374 C CA . ARG A 1 303 ? -17.527 1.314 14.956 1.00 80.50 303 ARG A CA 1
ATOM 2375 C C . ARG A 1 303 ? -18.415 2.544 14.948 1.00 80.50 303 ARG A C 1
ATOM 2377 O O . ARG A 1 303 ? -18.246 3.439 15.775 1.00 80.50 303 ARG A O 1
ATOM 2384 N N . GLU A 1 304 ? -19.385 2.552 14.051 1.00 61.66 304 GLU A N 1
ATOM 2385 C CA . GLU A 1 304 ? -20.529 3.433 14.209 1.00 61.66 304 GLU A CA 1
ATOM 2386 C C . GLU A 1 304 ? -21.431 2.763 15.245 1.00 61.66 304 GLU A C 1
ATOM 2388 O O . GLU A 1 304 ? -21.864 1.626 15.054 1.00 61.66 304 GLU A O 1
ATOM 2393 N N . GLU A 1 305 ? -21.668 3.408 16.392 1.00 49.75 305 GLU A N 1
ATOM 2394 C CA . GLU A 1 305 ? -22.679 2.900 17.314 1.00 49.75 305 GLU A CA 1
ATOM 2395 C C . GLU A 1 305 ? -23.994 2.788 16.544 1.00 49.75 305 GLU A C 1
ATOM 2397 O O . GLU A 1 305 ? -24.553 3.793 16.092 1.00 49.75 305 GLU A O 1
ATOM 2402 N N . SER A 1 306 ? -24.515 1.565 16.432 1.00 35.75 306 SER A N 1
ATOM 2403 C CA . SER A 1 306 ? -25.914 1.324 16.122 1.00 35.75 306 SER A CA 1
ATOM 2404 C C . SER A 1 306 ? -26.736 1.852 17.292 1.00 35.75 306 SER A C 1
ATOM 2406 O O . SER A 1 306 ? -27.265 1.102 18.112 1.00 35.75 306 SER A O 1
ATOM 2408 N N . ARG A 1 307 ? -26.846 3.171 17.411 1.00 29.89 307 ARG A N 1
ATOM 2409 C CA . ARG A 1 307 ? -27.978 3.751 18.104 1.00 29.89 307 ARG A CA 1
ATOM 2410 C C . ARG A 1 307 ? -29.182 3.249 17.317 1.00 29.89 307 ARG A C 1
ATOM 2412 O O . ARG A 1 307 ? -29.382 3.647 16.169 1.00 29.89 307 ARG A O 1
ATOM 2419 N N . LEU A 1 308 ? -29.932 2.325 17.916 1.00 27.16 308 LEU A N 1
ATOM 2420 C CA . LEU A 1 308 ? -31.331 2.073 17.591 1.00 27.16 308 LEU A CA 1
ATOM 2421 C C . LEU A 1 308 ? -32.031 3.429 17.707 1.00 27.16 308 LEU A C 1
ATOM 2423 O O . LEU A 1 308 ? -32.485 3.835 18.771 1.00 27.16 308 LEU A O 1
ATOM 2427 N N . PHE A 1 309 ? -31.963 4.207 16.634 1.00 28.47 309 PHE A N 1
ATOM 2428 C CA . PHE A 1 309 ? -32.421 5.578 16.619 1.00 28.47 309 PHE A CA 1
ATOM 2429 C C . PHE A 1 309 ? -33.907 5.538 16.325 1.00 28.47 309 PHE A C 1
ATOM 2431 O O . PHE A 1 309 ? -34.323 5.267 15.200 1.00 28.47 309 PHE A O 1
ATOM 2438 N N . THR A 1 310 ? -34.698 5.845 17.343 1.00 25.92 310 THR A N 1
ATOM 2439 C CA . THR A 1 310 ? -36.065 6.318 17.157 1.00 25.92 310 THR A CA 1
ATOM 2440 C C . THR A 1 310 ? -36.058 7.505 16.178 1.00 25.92 310 THR A C 1
ATOM 2442 O O . THR A 1 310 ? -35.150 8.341 16.243 1.00 25.92 310 THR A O 1
ATOM 2445 N N . PRO A 1 311 ? -37.014 7.574 15.238 1.00 27.00 311 PRO A N 1
ATOM 2446 C CA . PRO A 1 311 ? -37.012 8.541 14.147 1.00 27.00 311 PRO A CA 1
ATOM 2447 C C . PRO A 1 311 ? -37.294 9.947 14.685 1.00 27.00 311 PRO A C 1
ATOM 2449 O O . PRO A 1 311 ? -38.441 10.336 14.861 1.00 27.00 311 PRO A O 1
ATOM 2452 N N . SER A 1 312 ? -36.236 10.702 14.966 1.00 34.31 312 SER A N 1
ATOM 2453 C CA . SER A 1 312 ? -36.325 12.119 15.337 1.00 34.31 312 SER A CA 1
ATOM 2454 C C . SER A 1 312 ? -35.365 13.024 14.564 1.00 34.31 312 SER A C 1
ATOM 2456 O O . SER A 1 312 ? -35.393 14.231 14.768 1.00 34.31 312 SER A O 1
ATOM 2458 N N . SER A 1 313 ? -34.518 12.485 13.678 1.00 40.16 313 SER A N 1
ATOM 2459 C CA . SER A 1 313 ? -33.566 13.300 12.907 1.00 40.16 313 SER A CA 1
ATOM 2460 C C . SER A 1 313 ? -34.127 13.687 11.532 1.00 40.16 313 SER A C 1
ATOM 2462 O O . SER A 1 313 ? -34.764 12.851 10.881 1.00 40.16 313 SER A O 1
ATOM 2464 N N . PRO A 1 314 ? -33.830 14.897 11.029 1.00 50.72 314 PRO A N 1
ATOM 2465 C CA . PRO A 1 314 ? -34.239 15.301 9.697 1.00 50.72 314 PRO A CA 1
ATOM 2466 C C . PRO A 1 314 ? -33.511 14.436 8.665 1.00 50.72 314 PRO A C 1
ATOM 2468 O O . PRO A 1 314 ? -32.292 14.245 8.713 1.00 50.72 314 PRO A O 1
ATOM 2471 N N . THR A 1 315 ? -34.287 13.876 7.744 1.00 49.66 315 THR A N 1
ATOM 2472 C CA . THR A 1 315 ? -33.795 12.993 6.688 1.00 49.66 315 THR A CA 1
ATOM 2473 C C . THR A 1 315 ? -33.948 13.714 5.357 1.00 49.66 315 THR A C 1
ATOM 2475 O O . THR A 1 315 ? -35.017 14.244 5.061 1.00 49.66 315 THR A O 1
ATOM 2478 N N . LEU A 1 316 ? -32.878 13.761 4.569 1.00 54.53 316 LEU A N 1
ATOM 2479 C CA . LEU A 1 316 ? -32.881 14.328 3.231 1.00 54.53 316 LEU A CA 1
ATOM 2480 C C . LEU A 1 316 ? -33.099 13.202 2.219 1.00 54.53 316 LEU A C 1
ATOM 2482 O O . LEU A 1 316 ? -32.285 12.285 2.127 1.00 54.53 316 LEU A O 1
ATOM 2486 N N . ASN A 1 317 ? -34.182 13.270 1.451 1.00 48.44 317 ASN A N 1
ATOM 2487 C CA . ASN A 1 317 ? -34.407 12.334 0.353 1.00 48.44 317 ASN A CA 1
ATOM 2488 C C . ASN A 1 317 ? -33.613 12.810 -0.866 1.00 48.44 317 ASN A C 1
ATOM 2490 O O . ASN A 1 317 ? -33.857 13.900 -1.385 1.00 48.44 317 ASN A O 1
ATOM 2494 N N . LEU A 1 318 ? -32.650 12.005 -1.301 1.00 55.59 318 LEU A N 1
ATOM 2495 C CA . LEU A 1 318 ? -31.847 12.254 -2.488 1.00 55.59 318 LEU A CA 1
ATOM 2496 C C . LEU A 1 318 ? -32.278 11.283 -3.578 1.00 55.59 318 LEU A C 1
ATOM 2498 O O . LEU A 1 318 ? -32.154 10.077 -3.400 1.00 55.59 318 LEU A O 1
ATOM 2502 N N . ALA A 1 319 ? -32.757 11.810 -4.700 1.00 48.94 319 ALA A N 1
ATOM 2503 C CA . ALA A 1 319 ? -33.073 11.025 -5.886 1.00 48.94 319 ALA A CA 1
ATOM 2504 C C . ALA A 1 319 ? -32.104 11.382 -7.019 1.00 48.94 319 ALA A C 1
ATOM 2506 O O . ALA A 1 319 ? -31.845 12.559 -7.278 1.00 48.94 319 ALA A O 1
ATOM 2507 N N . TRP A 1 320 ? -31.575 10.373 -7.705 1.00 60.88 320 TRP A N 1
ATOM 2508 C CA . TRP A 1 320 ? -30.726 10.522 -8.884 1.00 60.88 320 TRP A CA 1
ATOM 2509 C C . TRP A 1 320 ? -30.977 9.380 -9.876 1.00 60.88 320 TRP A C 1
ATOM 2511 O O . TRP A 1 320 ? -31.563 8.355 -9.554 1.00 60.88 320 TRP A O 1
ATOM 2521 N N . THR A 1 321 ? -30.532 9.550 -11.117 1.00 41.78 321 THR A N 1
ATOM 2522 C CA . THR A 1 321 ? -30.922 8.666 -12.230 1.00 41.78 321 THR A CA 1
ATOM 2523 C C . THR A 1 321 ? -29.915 7.563 -12.577 1.00 41.78 321 THR A C 1
ATOM 2525 O O . THR A 1 321 ? -30.249 6.672 -13.352 1.00 41.78 321 THR A O 1
ATOM 2528 N N . ASN A 1 322 ? -28.703 7.588 -12.012 1.00 47.44 322 ASN A N 1
ATOM 2529 C CA . ASN A 1 322 ? -27.647 6.601 -12.271 1.00 47.44 322 ASN A CA 1
ATOM 2530 C C . ASN A 1 322 ? -27.375 5.699 -11.053 1.00 47.44 322 ASN A C 1
ATOM 2532 O O . ASN A 1 322 ? -26.928 6.174 -10.012 1.00 47.44 322 ASN A O 1
ATOM 2536 N N . ARG A 1 323 ? -27.580 4.387 -11.186 1.00 48.75 323 ARG A N 1
ATOM 2537 C CA . ARG A 1 323 ? -27.236 3.398 -10.144 1.00 48.75 323 ARG A CA 1
ATOM 2538 C C . ARG A 1 323 ? -25.725 3.178 -10.055 1.00 48.75 323 ARG A C 1
ATOM 2540 O O . ARG A 1 323 ? -25.017 3.402 -11.031 1.00 48.75 323 ARG A O 1
ATOM 2547 N N . ASN A 1 324 ? -25.267 2.654 -8.917 1.00 52.22 324 ASN A N 1
ATOM 2548 C CA . ASN A 1 324 ? -23.890 2.195 -8.696 1.00 52.22 324 ASN A CA 1
ATOM 2549 C C . ASN A 1 324 ? -22.843 3.308 -8.812 1.00 52.22 324 ASN A C 1
ATOM 2551 O O . ASN A 1 324 ? -21.837 3.155 -9.499 1.00 52.22 324 ASN A O 1
ATOM 2555 N N . GLN A 1 325 ? -23.082 4.429 -8.135 1.00 55.22 325 GLN A N 1
ATOM 2556 C CA . GLN A 1 325 ? -22.155 5.556 -8.136 1.00 55.22 325 GLN A CA 1
ATOM 2557 C C . GLN A 1 325 ? -21.837 6.017 -6.718 1.00 55.22 325 GLN A C 1
ATOM 2559 O O . GLN A 1 325 ? -22.667 5.945 -5.805 1.00 55.22 325 GLN A O 1
ATOM 2564 N N . TYR A 1 326 ? -20.624 6.531 -6.552 1.00 52.00 326 TYR A N 1
ATOM 2565 C CA . TYR A 1 326 ? -20.259 7.286 -5.369 1.00 52.00 326 TYR A CA 1
ATOM 2566 C C . TYR A 1 326 ? -20.865 8.673 -5.434 1.00 52.00 326 TYR A C 1
ATOM 2568 O O . TYR A 1 326 ? -20.663 9.412 -6.401 1.00 52.00 326 TYR A O 1
ATOM 2576 N N . VAL A 1 327 ? -21.574 9.025 -4.369 1.00 58.44 327 VAL A N 1
ATOM 2577 C CA . VAL A 1 327 ? -22.109 10.361 -4.163 1.00 58.44 327 VAL A CA 1
ATOM 2578 C C . VAL A 1 327 ? -21.334 10.999 -3.015 1.00 58.44 327 VAL A C 1
ATOM 2580 O O . VAL A 1 327 ? -21.261 10.460 -1.909 1.00 58.44 327 VAL A O 1
ATOM 2583 N N . ASN A 1 328 ? -20.742 12.148 -3.308 1.00 55.75 328 ASN A N 1
ATOM 2584 C CA . ASN A 1 328 ? -20.097 13.037 -2.361 1.00 55.75 328 ASN A CA 1
ATOM 2585 C C . ASN A 1 328 ? -21.129 14.052 -1.889 1.00 55.75 328 ASN A C 1
ATOM 2587 O O . ASN A 1 328 ? -21.666 14.810 -2.693 1.00 55.75 328 ASN A O 1
ATOM 2591 N N . ILE A 1 329 ? -21.390 14.082 -0.589 1.00 62.41 329 ILE A N 1
ATOM 2592 C CA . ILE A 1 329 ? -22.224 15.098 0.043 1.00 62.41 329 ILE A CA 1
ATOM 2593 C C . ILE A 1 329 ? -21.305 15.927 0.929 1.00 62.41 329 ILE A C 1
ATOM 2595 O O . ILE A 1 329 ? -20.714 15.415 1.880 1.00 62.41 329 ILE A O 1
ATOM 2599 N N . SER A 1 330 ? -21.172 17.205 0.595 1.00 57.28 330 SER A N 1
ATOM 2600 C CA . SER A 1 330 ? -20.466 18.191 1.401 1.00 57.28 330 SER A CA 1
ATOM 2601 C C . SER A 1 330 ? -21.469 19.166 1.999 1.00 57.28 330 SER A C 1
ATOM 2603 O O . SER A 1 330 ? -22.364 19.666 1.314 1.00 57.28 330 SER A O 1
ATOM 2605 N N . LEU A 1 331 ? -21.325 19.413 3.296 1.00 60.97 331 LEU A N 1
ATOM 2606 C CA . LEU A 1 331 ? -22.132 20.372 4.034 1.00 60.97 331 LEU A CA 1
ATOM 2607 C C . LEU A 1 331 ? -21.300 21.610 4.360 1.00 60.97 331 LEU A C 1
ATOM 2609 O O . LEU A 1 331 ? -20.114 21.493 4.651 1.00 60.97 331 LEU A O 1
ATOM 2613 N N . SER A 1 332 ? -21.906 22.794 4.334 1.00 55.97 332 SER A N 1
ATOM 2614 C CA . SER A 1 332 ? -21.287 24.026 4.834 1.00 55.97 332 SER A CA 1
ATOM 2615 C C . SER A 1 332 ? -22.301 24.855 5.609 1.00 55.97 332 SER A C 1
ATOM 2617 O O . SER A 1 332 ? -23.359 25.196 5.080 1.00 55.97 332 SER A O 1
ATOM 2619 N N . ARG A 1 333 ? -21.986 25.174 6.866 1.00 56.94 333 ARG A N 1
ATOM 2620 C CA . ARG A 1 333 ? -22.819 26.010 7.740 1.00 56.94 333 ARG A CA 1
ATOM 2621 C C . ARG A 1 333 ? -22.539 27.498 7.506 1.00 56.94 333 ARG A C 1
ATOM 2623 O O . ARG A 1 333 ? -21.386 27.892 7.367 1.00 56.94 333 ARG A O 1
ATOM 2630 N N . PHE A 1 334 ? -23.589 28.318 7.498 1.00 53.25 334 PHE A N 1
ATOM 2631 C CA . PHE A 1 334 ? -23.501 29.778 7.469 1.00 53.25 334 PHE A CA 1
ATOM 2632 C C . PHE A 1 334 ? -24.044 30.358 8.778 1.00 53.25 334 PHE A C 1
ATOM 2634 O O . PHE A 1 334 ? -25.254 30.339 9.017 1.00 53.25 334 PHE A O 1
ATOM 2641 N N . ASP A 1 335 ? -23.153 30.900 9.609 1.00 48.22 335 ASP A N 1
ATOM 2642 C CA . ASP A 1 335 ? -23.537 31.631 10.815 1.00 48.22 335 ASP A CA 1
ATOM 2643 C C . ASP A 1 335 ? -23.766 33.118 10.511 1.00 48.22 335 ASP A C 1
ATOM 2645 O O . ASP A 1 335 ? -22.999 33.776 9.807 1.00 48.22 335 ASP A O 1
ATOM 2649 N N . TRP A 1 336 ? -24.875 33.641 11.035 1.00 44.09 336 TRP A N 1
ATOM 2650 C CA . TRP A 1 336 ? -25.464 34.933 10.668 1.00 44.09 336 TRP A CA 1
ATOM 2651 C C . TRP A 1 336 ? -24.662 36.169 11.113 1.00 44.09 336 TRP A C 1
ATOM 2653 O O . TRP A 1 336 ? -24.932 37.268 10.636 1.00 44.09 336 TRP A O 1
ATOM 2663 N N . TYR A 1 337 ? -23.670 36.014 11.994 1.00 37.78 337 TYR A N 1
ATOM 2664 C CA . TYR A 1 337 ? -22.980 37.131 12.656 1.00 37.78 337 TYR A CA 1
ATOM 2665 C C . TYR A 1 337 ? -21.496 37.259 12.283 1.00 37.78 337 TYR A C 1
ATOM 2667 O O . TYR A 1 337 ? -20.659 37.553 13.129 1.00 37.78 337 TYR A O 1
ATOM 2675 N N . GLY A 1 338 ? -21.145 37.051 11.011 1.00 35.28 338 GLY A N 1
ATOM 2676 C CA . GLY A 1 338 ? -19.843 37.468 10.462 1.00 35.28 338 GLY A CA 1
ATOM 2677 C C . GLY A 1 338 ? -18.604 36.689 10.932 1.00 35.28 338 GLY A C 1
ATOM 2678 O O . GLY A 1 338 ? -17.537 36.880 10.358 1.00 35.28 338 GLY A O 1
ATOM 2679 N N . GLY A 1 339 ? -18.732 35.781 11.899 1.00 36.25 339 GLY A N 1
ATOM 2680 C CA . GLY A 1 339 ? -17.745 34.750 12.221 1.00 36.25 339 GLY A CA 1
ATOM 2681 C C . GLY A 1 339 ? -18.262 33.400 11.742 1.00 36.25 339 GLY A C 1
ATOM 2682 O O . GLY A 1 339 ? -19.011 32.748 12.456 1.00 36.25 339 GLY A O 1
ATOM 2683 N N . GLY A 1 340 ? -17.961 33.019 10.502 1.00 37.69 340 GLY A N 1
ATOM 2684 C CA . GLY A 1 340 ? -18.386 31.730 9.958 1.00 37.69 340 GLY A CA 1
ATOM 2685 C C . GLY A 1 340 ? -17.326 30.667 10.207 1.00 37.69 340 GLY A C 1
ATOM 2686 O O . GLY A 1 340 ? -16.294 30.687 9.537 1.00 37.69 340 GLY A O 1
ATOM 2687 N N . ASP A 1 341 ? -17.591 29.727 11.112 1.00 39.78 341 ASP A N 1
ATOM 2688 C CA . ASP A 1 341 ? -16.866 28.459 11.123 1.00 39.78 341 ASP A CA 1
ATOM 2689 C C . ASP A 1 341 ? -17.329 27.637 9.916 1.00 39.78 341 ASP A C 1
ATOM 2691 O O . ASP A 1 341 ? -18.503 27.284 9.777 1.00 39.78 341 ASP A O 1
ATOM 2695 N N . ILE A 1 342 ? -16.401 27.332 9.006 1.00 40.62 342 ILE A N 1
ATOM 2696 C CA . ILE A 1 342 ? -16.674 26.427 7.888 1.00 40.62 342 ILE A CA 1
ATOM 2697 C C . ILE A 1 342 ? -16.756 25.015 8.465 1.00 40.62 342 ILE A C 1
ATOM 2699 O O . ILE A 1 342 ? -15.758 24.305 8.574 1.00 40.62 342 ILE A O 1
ATOM 2703 N N . PHE A 1 343 ? -17.960 24.598 8.844 1.00 41.12 343 PHE A N 1
ATOM 2704 C CA . PHE A 1 343 ? -18.221 23.202 9.160 1.00 41.12 343 PHE A CA 1
ATOM 2705 C C . PHE A 1 343 ? -18.284 22.415 7.851 1.00 41.12 343 PHE A C 1
ATOM 2707 O O . PHE A 1 343 ? -19.329 22.393 7.205 1.00 41.12 343 PHE A O 1
ATOM 2714 N N . GLN A 1 344 ? -17.164 21.817 7.440 1.00 43.88 344 GLN A N 1
ATOM 2715 C CA . GLN A 1 344 ? -17.088 20.963 6.256 1.00 43.88 344 GLN A CA 1
ATOM 2716 C C . GLN A 1 344 ? -17.208 19.496 6.677 1.00 43.88 344 GLN A C 1
ATOM 2718 O O . GLN A 1 344 ? -16.237 18.854 7.076 1.00 43.88 344 GLN A O 1
ATOM 2723 N N . ALA A 1 345 ? -18.427 18.966 6.620 1.00 48.03 345 ALA A N 1
ATOM 2724 C CA . ALA A 1 345 ? -18.665 17.532 6.741 1.00 48.03 345 ALA A CA 1
ATOM 2725 C C . ALA A 1 345 ? -18.701 16.929 5.337 1.00 48.03 345 ALA A C 1
ATOM 2727 O O . ALA A 1 345 ? -19.551 17.307 4.532 1.00 48.03 345 ALA A O 1
ATOM 2728 N N . PHE A 1 346 ? -17.783 16.002 5.063 1.00 46.88 346 PHE A N 1
ATOM 2729 C CA . PHE A 1 346 ? -17.737 15.236 3.821 1.00 46.88 346 PHE A CA 1
ATOM 2730 C C . PHE A 1 346 ? -18.209 13.815 4.084 1.00 46.88 346 PHE A C 1
ATOM 2732 O O . PHE A 1 346 ? -17.618 13.102 4.898 1.00 46.88 346 PHE A O 1
ATOM 2739 N N . VAL A 1 347 ? -19.245 13.396 3.366 1.00 54.53 347 VAL A N 1
ATOM 2740 C CA . VAL A 1 347 ? -19.664 11.998 3.323 1.00 54.53 347 VAL A CA 1
ATOM 2741 C C . VAL A 1 347 ? -19.613 11.530 1.881 1.00 54.53 347 VAL A C 1
ATOM 2743 O O . VAL A 1 347 ? -20.408 11.955 1.046 1.00 54.53 347 VAL A O 1
ATOM 2746 N N . THR A 1 348 ? -18.665 10.644 1.602 1.00 48.91 348 THR A N 1
ATOM 2747 C CA . THR A 1 348 ? -18.598 9.882 0.356 1.00 48.91 348 THR A CA 1
ATOM 2748 C C . THR A 1 348 ? -19.224 8.528 0.626 1.00 48.91 348 THR A C 1
ATOM 2750 O O . THR A 1 348 ? -18.752 7.791 1.492 1.00 48.91 348 THR A O 1
ATOM 2753 N N . LYS A 1 349 ? -20.311 8.203 -0.071 1.00 56.16 349 LYS A N 1
ATOM 2754 C CA . LYS A 1 349 ? -20.979 6.911 0.094 1.00 56.16 349 LYS A CA 1
ATOM 2755 C C . LYS A 1 349 ? -21.370 6.346 -1.264 1.00 56.16 349 LYS A C 1
ATOM 2757 O O . LYS A 1 349 ? -21.845 7.074 -2.136 1.00 56.16 349 LYS A O 1
ATOM 2762 N N . PHE A 1 350 ? -21.121 5.052 -1.440 1.00 51.12 350 PHE A N 1
ATOM 2763 C CA . PHE A 1 350 ? -21.564 4.320 -2.616 1.00 51.12 350 PHE A CA 1
ATOM 2764 C C . PHE A 1 350 ? -23.036 3.983 -2.473 1.00 51.12 350 PHE A C 1
ATOM 2766 O O . PHE A 1 350 ? -23.471 3.501 -1.422 1.00 51.12 350 PHE A O 1
ATOM 2773 N N . TYR A 1 351 ? -23.796 4.199 -3.536 1.00 57.44 351 TYR A N 1
ATOM 2774 C CA . TYR A 1 351 ? -25.214 3.919 -3.514 1.00 57.44 351 TYR A CA 1
ATOM 2775 C C . TYR A 1 351 ? -25.644 3.136 -4.758 1.00 57.44 351 TYR A C 1
ATOM 2777 O O . TYR A 1 351 ? -25.361 3.501 -5.899 1.00 57.44 351 TYR A O 1
ATOM 2785 N N . THR A 1 352 ? -26.360 2.040 -4.513 1.00 46.97 352 THR A N 1
ATOM 2786 C CA . THR A 1 352 ? -26.834 1.085 -5.529 1.00 46.97 352 THR A CA 1
ATOM 2787 C C . THR A 1 352 ? -28.263 1.365 -6.006 1.00 46.97 352 THR A C 1
ATOM 2789 O O . THR A 1 352 ? -28.745 0.725 -6.939 1.00 46.97 352 THR A O 1
ATOM 2792 N N . LYS A 1 353 ? -28.956 2.315 -5.367 1.00 52.91 353 LYS A N 1
ATOM 2793 C CA . LYS A 1 353 ? -30.366 2.658 -5.610 1.00 52.91 353 LYS A CA 1
ATOM 2794 C C . LYS A 1 353 ? -30.492 4.046 -6.239 1.00 52.91 353 LYS A C 1
ATOM 2796 O O . LYS A 1 353 ? -29.603 4.867 -6.063 1.00 52.91 353 LYS A O 1
ATOM 2801 N N . ASP A 1 354 ? -31.604 4.292 -6.928 1.00 46.34 354 ASP A N 1
ATOM 2802 C CA . ASP A 1 354 ? -31.930 5.589 -7.554 1.00 46.34 354 ASP A CA 1
ATOM 2803 C C . ASP A 1 354 ? -32.400 6.639 -6.534 1.00 46.34 354 ASP A C 1
ATOM 2805 O O . ASP A 1 354 ? -32.428 7.834 -6.809 1.00 46.34 354 ASP A O 1
ATOM 2809 N N . GLU A 1 355 ? -32.782 6.197 -5.339 1.00 53.34 355 GLU A N 1
ATOM 2810 C CA . GLU A 1 355 ? -33.250 7.062 -4.268 1.00 53.34 355 GLU A CA 1
ATOM 2811 C C . GLU A 1 355 ? -32.654 6.597 -2.946 1.00 53.34 355 GLU A C 1
ATOM 2813 O O . GLU A 1 355 ? -32.723 5.411 -2.595 1.00 53.34 355 GLU A O 1
ATOM 2818 N N . VAL A 1 356 ? -32.042 7.529 -2.217 1.00 55.62 356 VAL A N 1
ATOM 2819 C CA . VAL A 1 356 ? -31.470 7.261 -0.906 1.00 55.62 356 VAL A CA 1
ATOM 2820 C C . VAL A 1 356 ? -31.804 8.363 0.081 1.00 55.62 356 VAL A C 1
ATOM 2822 O O . VAL A 1 356 ? -31.665 9.556 -0.173 1.00 55.62 356 VAL A O 1
ATOM 2825 N N . GLN A 1 357 ? -32.212 7.921 1.261 1.00 56.38 357 GLN A N 1
ATOM 2826 C CA . GLN A 1 357 ? -32.394 8.760 2.425 1.00 56.38 357 GLN A CA 1
ATOM 2827 C C . GLN A 1 357 ? -31.039 9.028 3.084 1.00 56.38 357 GLN A C 1
ATOM 2829 O O . GLN A 1 357 ? -30.431 8.136 3.678 1.00 56.38 357 GLN A O 1
ATOM 2834 N N . TYR A 1 358 ? -30.555 10.262 2.972 1.00 57.91 358 TYR A N 1
ATOM 2835 C CA . TYR A 1 358 ? -29.376 10.732 3.682 1.00 57.91 358 TYR A CA 1
ATOM 2836 C C . TYR A 1 358 ? -29.786 11.349 5.020 1.00 57.91 358 TYR A C 1
ATOM 2838 O O . TYR A 1 358 ? -30.517 12.338 5.076 1.00 57.91 358 TYR A O 1
ATOM 2846 N N . LYS A 1 359 ? -29.315 10.765 6.122 1.00 59.53 359 LYS A N 1
ATOM 2847 C CA . LYS A 1 359 ? -29.588 11.268 7.471 1.00 59.53 359 LYS A CA 1
ATOM 2848 C C . LYS A 1 359 ? -28.607 12.390 7.807 1.00 59.53 359 LYS A C 1
ATOM 2850 O O . LYS A 1 359 ? -27.398 12.197 7.692 1.00 59.53 359 LYS A O 1
ATOM 2855 N N . LEU A 1 360 ? -29.115 13.547 8.231 1.00 58.06 360 LEU A N 1
ATOM 2856 C CA . LEU A 1 360 ? -28.249 14.654 8.636 1.00 58.06 360 LEU A CA 1
ATOM 2857 C C . LEU A 1 360 ? -27.444 14.299 9.903 1.00 58.06 360 LEU A C 1
ATOM 2859 O O . LEU A 1 360 ? -27.960 13.577 10.764 1.00 58.06 360 LEU A O 1
ATOM 2863 N N . PRO A 1 361 ? -26.197 14.800 10.046 1.00 57.06 361 PRO A N 1
ATOM 2864 C CA . PRO A 1 361 ? -25.417 14.632 11.269 1.00 57.06 361 PRO A CA 1
ATOM 2865 C C . PRO A 1 361 ? -26.187 15.101 12.511 1.00 57.06 361 PRO A C 1
ATOM 2867 O O . PRO A 1 361 ? -26.826 16.150 12.508 1.00 57.06 361 PRO A O 1
ATOM 2870 N N . SER A 1 362 ? -26.114 14.340 13.604 1.00 53.47 362 SER A N 1
ATOM 2871 C CA . SER A 1 362 ? -26.879 14.627 14.829 1.00 53.47 362 SER A CA 1
ATOM 2872 C C . SER A 1 362 ? -26.358 15.822 15.637 1.00 53.47 362 SER A C 1
ATOM 2874 O O . SER A 1 362 ? -26.959 16.189 16.637 1.00 53.47 362 SER A O 1
ATOM 2876 N N . ASN A 1 363 ? -25.217 16.391 15.250 1.00 55.00 363 ASN A N 1
ATOM 2877 C CA . ASN A 1 363 ? -24.564 17.524 15.906 1.00 55.00 363 ASN A CA 1
ATOM 2878 C C . ASN A 1 363 ? -24.750 18.850 15.148 1.00 55.00 363 ASN A C 1
ATOM 2880 O O . ASN A 1 363 ? -24.076 19.828 15.471 1.00 55.00 363 ASN A O 1
ATOM 2884 N N . LEU A 1 364 ? -25.616 18.893 14.130 1.00 56.28 364 LEU A N 1
ATOM 2885 C CA . LEU A 1 364 ? -25.944 20.148 13.463 1.00 56.28 364 LEU A CA 1
ATOM 2886 C C . LEU A 1 364 ? -26.713 21.054 14.431 1.00 56.28 364 LEU A C 1
ATOM 2888 O O . LEU A 1 364 ? -27.780 20.689 14.916 1.00 56.28 364 LEU A O 1
ATOM 2892 N N . GLY A 1 365 ? -26.167 22.238 14.708 1.00 56.28 365 GLY A N 1
ATOM 2893 C CA . GLY A 1 365 ? -26.897 23.294 15.412 1.00 56.28 365 GLY A CA 1
ATOM 2894 C C . GLY A 1 365 ? -27.897 23.997 14.491 1.00 56.28 365 GLY A C 1
ATOM 2895 O O . GLY A 1 365 ? -27.844 23.835 13.269 1.00 56.28 365 GLY A O 1
ATOM 2896 N N . GLN A 1 366 ? -28.776 24.821 15.058 1.00 58.25 366 GLN A N 1
ATOM 2897 C CA . GLN A 1 366 ? -29.664 25.684 14.280 1.00 58.25 366 GLN A CA 1
ATOM 2898 C C . GLN A 1 366 ? -28.856 26.574 13.318 1.00 58.25 366 GLN A C 1
ATOM 2900 O O . GLN A 1 366 ? -27.868 27.194 13.718 1.00 58.25 366 GLN A O 1
ATOM 2905 N N . GLY A 1 367 ? -29.259 26.646 12.047 1.00 61.00 367 GLY A N 1
ATOM 2906 C CA . GLY A 1 367 ? -28.529 27.438 11.055 1.00 61.00 367 GLY A CA 1
ATOM 2907 C C . GLY A 1 367 ? -28.941 27.197 9.606 1.00 61.00 367 GLY A C 1
ATOM 2908 O O . GLY A 1 367 ? -29.731 26.303 9.298 1.00 61.00 367 GLY A O 1
ATOM 2909 N N . VAL A 1 368 ? -28.398 28.018 8.703 1.00 55.66 368 VAL A N 1
ATOM 2910 C CA . VAL A 1 368 ? -28.515 27.813 7.252 1.00 55.66 368 VAL A CA 1
ATOM 2911 C C . VAL A 1 368 ? -27.353 26.936 6.802 1.00 55.66 368 VAL A C 1
ATOM 2913 O O . VAL A 1 368 ? -26.193 27.264 7.051 1.00 55.66 368 VAL A O 1
ATOM 2916 N N . TYR A 1 369 ? -27.660 25.847 6.109 1.00 60.97 369 TYR A N 1
ATOM 2917 C CA . TYR A 1 369 ? -26.671 24.931 5.559 1.00 60.97 369 TYR A CA 1
ATOM 2918 C C . TYR A 1 369 ? -26.758 24.923 4.036 1.00 60.97 369 TYR A C 1
ATOM 2920 O O . TYR A 1 369 ? -27.845 24.795 3.472 1.00 60.97 369 TYR A O 1
ATOM 2928 N N . ALA A 1 370 ? -25.610 25.047 3.374 1.00 58.41 370 ALA A N 1
ATOM 2929 C CA . ALA A 1 370 ? -25.470 24.730 1.961 1.00 58.41 370 ALA A CA 1
ATOM 2930 C C . ALA A 1 370 ? -25.066 23.268 1.807 1.00 58.41 370 ALA A C 1
ATOM 2932 O O . ALA A 1 370 ? -24.125 22.798 2.452 1.00 58.41 370 ALA A O 1
ATOM 2933 N N . PHE A 1 371 ? -25.769 22.575 0.924 1.00 62.03 371 PHE A N 1
ATOM 2934 C CA . PHE A 1 371 ? -25.480 21.209 0.536 1.00 62.03 371 PHE A CA 1
ATOM 2935 C C . PHE A 1 371 ? -24.888 21.206 -0.867 1.00 62.03 371 PHE A C 1
ATOM 2937 O O . PHE A 1 371 ? -25.489 21.721 -1.813 1.00 62.03 371 PHE A O 1
ATOM 2944 N N . PHE A 1 372 ? -23.722 20.589 -0.995 1.00 58.69 372 PHE A N 1
ATOM 2945 C CA . PHE A 1 372 ? -23.062 20.332 -2.264 1.00 58.69 372 PHE A CA 1
ATOM 2946 C C . PHE A 1 372 ? -23.094 18.832 -2.511 1.00 58.69 372 PHE A C 1
ATOM 2948 O O . PHE A 1 372 ? -22.620 18.058 -1.680 1.00 58.69 372 PHE A O 1
ATOM 2955 N N . ILE A 1 373 ? -23.662 18.425 -3.641 1.00 60.19 373 ILE A N 1
ATOM 2956 C CA . ILE A 1 373 ? -23.738 17.020 -4.030 1.00 60.19 373 ILE A CA 1
ATOM 2957 C C . ILE A 1 373 ? -22.954 16.852 -5.330 1.00 60.19 373 ILE A C 1
ATOM 2959 O O . ILE A 1 373 ? -23.273 17.489 -6.335 1.00 60.19 373 ILE A O 1
ATOM 2963 N N . SER A 1 374 ? -21.922 16.012 -5.302 1.00 57.91 374 SER A N 1
ATOM 2964 C CA . SER A 1 374 ? -21.182 15.555 -6.485 1.00 57.91 374 SER A CA 1
ATOM 2965 C C . SER A 1 374 ? -21.302 14.051 -6.641 1.00 57.91 374 SER A C 1
ATOM 2967 O O . SER A 1 374 ? -21.504 13.315 -5.683 1.00 57.91 374 SER A O 1
ATOM 2969 N N . THR A 1 375 ? -21.079 13.587 -7.860 1.00 55.41 375 THR A N 1
ATOM 2970 C CA . THR A 1 375 ? -20.660 12.212 -8.148 1.00 55.41 375 THR A CA 1
ATOM 2971 C C . THR A 1 375 ? -19.143 12.196 -8.333 1.00 55.41 375 THR A C 1
ATOM 2973 O O . THR A 1 375 ? -18.610 13.203 -8.787 1.00 55.41 375 THR A O 1
ATOM 2976 N N . VAL A 1 376 ? -18.444 11.101 -8.015 1.00 46.66 376 VAL A N 1
ATOM 2977 C CA . VAL A 1 376 ? -16.957 11.056 -7.987 1.00 46.66 376 VAL A CA 1
ATOM 2978 C C . VAL A 1 376 ? -16.271 11.489 -9.295 1.00 46.66 376 VAL A C 1
ATOM 2980 O O . VAL A 1 376 ? -15.169 12.024 -9.238 1.00 46.66 376 VAL A O 1
ATOM 2983 N N . ASP A 1 377 ? -16.962 11.405 -10.435 1.00 40.09 377 ASP A N 1
ATOM 2984 C CA . ASP A 1 377 ? -16.427 11.795 -11.749 1.00 40.09 377 ASP A CA 1
ATOM 2985 C C . ASP A 1 377 ? -16.888 13.178 -12.251 1.00 40.09 377 ASP A C 1
ATOM 2987 O O . ASP A 1 377 ? -16.730 13.501 -13.431 1.00 40.09 377 ASP A O 1
ATOM 2991 N N . LYS A 1 378 ? -17.519 13.998 -11.401 1.00 41.00 378 LYS A N 1
ATOM 2992 C CA . LYS A 1 378 ? -17.992 15.342 -11.768 1.00 41.00 378 LYS A CA 1
ATOM 2993 C C . LYS A 1 378 ? -17.682 16.351 -10.673 1.00 41.00 378 LYS A C 1
ATOM 2995 O O . LYS A 1 378 ? -17.806 16.042 -9.487 1.00 41.00 378 LYS A O 1
ATOM 3000 N N . ASP A 1 379 ? -17.365 17.578 -11.078 1.00 38.19 379 ASP A N 1
ATOM 3001 C CA . ASP A 1 379 ? -17.360 18.713 -10.158 1.00 38.19 379 ASP A CA 1
ATOM 3002 C C . ASP A 1 379 ? -18.698 18.762 -9.386 1.00 38.19 379 ASP A C 1
ATOM 3004 O O . ASP A 1 379 ? -19.744 18.407 -9.949 1.00 38.19 379 ASP A O 1
ATOM 3008 N N . PRO A 1 380 ? -18.695 19.135 -8.087 1.00 44.69 380 PRO A N 1
ATOM 3009 C CA . PRO A 1 380 ? -19.924 19.304 -7.309 1.00 44.69 380 PRO A CA 1
ATOM 3010 C C . PRO A 1 380 ? -20.912 20.155 -8.093 1.00 44.69 380 PRO A C 1
ATOM 3012 O O . PRO A 1 380 ? -20.503 21.132 -8.720 1.00 44.69 380 PRO A O 1
ATOM 3015 N N . ALA A 1 381 ? -22.193 19.763 -8.084 1.00 47.19 381 ALA A N 1
ATOM 3016 C CA . ALA A 1 381 ? -23.231 20.463 -8.832 1.00 47.19 381 ALA A CA 1
ATOM 3017 C C . ALA A 1 381 ? -23.059 21.983 -8.666 1.00 47.19 381 ALA A C 1
ATOM 3019 O O . ALA A 1 381 ? -22.972 22.473 -7.539 1.00 47.19 381 ALA A O 1
ATOM 3020 N N . GLU A 1 382 ? -22.982 22.721 -9.783 1.00 41.28 382 GLU A N 1
ATOM 3021 C CA . GLU A 1 382 ? -22.591 24.144 -9.827 1.00 41.28 382 GLU A CA 1
ATOM 3022 C C . GLU A 1 382 ? -23.485 25.073 -8.981 1.00 41.28 382 GLU A C 1
ATOM 3024 O O . GLU A 1 382 ? -23.188 26.260 -8.821 1.00 41.28 382 GLU A O 1
ATOM 3029 N N . THR A 1 383 ? -24.586 24.545 -8.438 1.00 41.19 383 THR A N 1
ATOM 3030 C CA . THR A 1 383 ? -25.525 25.253 -7.572 1.00 41.19 383 THR A CA 1
ATOM 3031 C C . THR A 1 383 ? -25.765 24.445 -6.290 1.00 41.19 383 THR A C 1
ATOM 3033 O O . THR A 1 383 ? -26.345 23.359 -6.367 1.00 41.19 383 THR A O 1
ATOM 3036 N N . PRO A 1 384 ? -25.353 24.939 -5.107 1.00 48.12 384 PRO A N 1
ATOM 3037 C CA . PRO A 1 384 ? -25.776 24.338 -3.849 1.00 48.12 384 PRO A CA 1
ATOM 3038 C C . PRO A 1 384 ? -27.280 24.535 -3.657 1.00 48.12 384 PRO A C 1
ATOM 3040 O O . PRO A 1 384 ? -27.832 25.562 -4.062 1.00 48.12 384 PRO A O 1
ATOM 3043 N N . PHE A 1 385 ? -27.937 23.596 -2.979 1.00 57.41 385 PHE A N 1
ATOM 3044 C CA . PHE A 1 385 ? -29.247 23.876 -2.391 1.00 57.41 385 PHE A CA 1
ATOM 3045 C C . PHE A 1 385 ? -29.078 24.209 -0.910 1.00 57.41 385 PHE A C 1
ATOM 3047 O O . PHE A 1 385 ? -28.196 23.686 -0.223 1.00 57.41 385 PHE A O 1
ATOM 3054 N N . PHE A 1 386 ? -29.916 25.121 -0.429 1.00 50.59 386 PHE A N 1
ATOM 3055 C CA . PHE A 1 386 ? -29.868 25.616 0.938 1.00 50.59 386 PHE A CA 1
ATOM 3056 C C . PHE A 1 386 ? -31.023 25.025 1.738 1.00 50.59 386 PHE A C 1
ATOM 3058 O O . PHE A 1 386 ? -32.165 25.043 1.281 1.00 50.59 386 PHE A O 1
ATOM 3065 N N . ALA A 1 387 ? -30.732 24.541 2.943 1.00 56.50 387 ALA A N 1
ATOM 3066 C CA . ALA A 1 387 ? -31.745 24.136 3.909 1.00 56.50 387 ALA A CA 1
ATOM 3067 C C . ALA A 1 387 ? -31.516 24.873 5.234 1.00 56.50 387 ALA A C 1
ATOM 3069 O O . ALA A 1 387 ? -30.379 25.038 5.678 1.00 56.50 387 ALA A O 1
ATOM 3070 N N . TYR A 1 388 ? -32.600 25.334 5.855 1.00 49.91 388 TYR A N 1
ATOM 3071 C CA . TYR A 1 388 ? -32.570 25.907 7.197 1.00 49.91 388 TYR A CA 1
ATOM 3072 C C . TYR A 1 388 ? -32.978 24.830 8.199 1.00 49.91 388 TYR A C 1
ATOM 3074 O O . TYR A 1 388 ? -34.059 24.259 8.069 1.00 49.91 388 TYR A O 1
ATOM 3082 N N . VAL A 1 389 ? -32.109 24.545 9.166 1.00 56.81 389 VAL A N 1
ATOM 3083 C CA . VAL A 1 389 ? -32.353 23.547 10.215 1.00 56.81 389 VAL A CA 1
ATOM 3084 C C . VAL A 1 389 ? -32.828 24.277 11.473 1.00 56.81 389 VAL A C 1
ATOM 3086 O O . VAL A 1 389 ? -32.143 25.192 11.938 1.00 56.81 389 VAL A O 1
ATOM 3089 N N . THR A 1 390 ? -33.993 23.892 12.007 1.00 50.31 390 THR A N 1
ATOM 3090 C CA . THR A 1 390 ? -34.607 24.461 13.226 1.00 50.31 390 THR A CA 1
ATOM 3091 C C . THR A 1 390 ? -34.503 23.518 14.428 1.00 50.31 390 THR A C 1
ATOM 3093 O O . THR A 1 390 ? -34.364 22.308 14.260 1.00 50.31 390 THR A O 1
ATOM 3096 N N . ASP A 1 391 ? -34.648 24.056 15.644 1.00 46.16 391 ASP A N 1
ATOM 3097 C CA . ASP A 1 391 ? -34.624 23.277 16.897 1.00 46.16 391 ASP A CA 1
ATOM 3098 C C . ASP A 1 391 ? -35.727 22.202 16.983 1.00 46.16 391 ASP A C 1
ATOM 3100 O O . ASP A 1 391 ? -35.503 21.123 17.535 1.00 46.16 391 ASP A O 1
ATOM 3104 N N . ASP A 1 392 ? -36.894 22.424 16.371 1.00 42.47 392 ASP A N 1
ATOM 3105 C CA . ASP A 1 392 ? -37.980 21.427 16.318 1.00 42.47 392 ASP A CA 1
ATOM 3106 C C . ASP A 1 392 ? -37.619 20.212 15.444 1.00 42.47 392 ASP A C 1
ATOM 3108 O O . ASP A 1 392 ? -38.027 19.083 15.723 1.00 42.47 392 ASP A O 1
ATOM 3112 N N . GLN A 1 393 ? -36.792 20.417 14.413 1.00 46.16 393 GLN A N 1
ATOM 3113 C CA . GLN A 1 393 ? -36.253 19.337 13.580 1.00 46.16 393 GLN A CA 1
ATOM 3114 C C . GLN A 1 393 ? -35.071 18.615 14.243 1.00 46.16 393 GLN A C 1
ATOM 3116 O O . GLN A 1 393 ? -34.744 17.497 13.853 1.00 46.16 393 GLN A O 1
ATOM 3121 N N . ILE A 1 394 ? -34.442 19.237 15.243 1.00 41.66 394 ILE A N 1
ATOM 3122 C CA . ILE A 1 394 ? -33.336 18.680 16.034 1.00 41.66 394 ILE A CA 1
ATOM 3123 C C . ILE A 1 394 ? -33.871 17.879 17.240 1.00 41.66 394 ILE A C 1
ATOM 3125 O O . ILE A 1 394 ? -33.257 16.892 17.645 1.00 41.66 394 ILE A O 1
ATOM 3129 N N . SER A 1 395 ? -35.029 18.262 17.794 1.00 35.50 395 SER A N 1
ATOM 3130 C CA . SER A 1 395 ? -35.609 17.691 19.024 1.00 35.50 395 SER A CA 1
ATOM 3131 C C . SER A 1 395 ? -36.659 16.587 18.814 1.00 35.50 395 SER A C 1
ATOM 3133 O O . SER A 1 395 ? -37.081 15.957 19.784 1.00 35.50 395 SER A O 1
ATOM 3135 N N . GLY A 1 396 ? -37.049 16.281 17.571 1.00 39.50 396 GLY A N 1
ATOM 3136 C CA . GLY A 1 396 ? -37.903 15.127 17.258 1.00 39.50 396 GLY A CA 1
ATOM 3137 C C . GLY A 1 396 ? -39.396 15.297 17.516 1.00 39.50 396 GLY A C 1
ATOM 3138 O O . GLY A 1 396 ? -40.125 14.307 17.476 1.00 39.50 396 GLY A O 1
ATOM 3139 N N . ASN A 1 397 ? -39.870 16.515 17.767 1.00 31.16 397 ASN A N 1
ATOM 3140 C CA . ASN A 1 397 ? -41.279 16.776 18.033 1.00 31.16 397 ASN A CA 1
ATOM 3141 C C . ASN A 1 397 ? -41.951 17.359 16.780 1.00 31.16 397 ASN A C 1
ATOM 3143 O O . ASN A 1 397 ? -42.218 18.553 16.704 1.00 31.16 397 ASN A O 1
ATOM 3147 N N . SER A 1 398 ? -42.213 16.531 15.761 1.00 34.50 398 SER A N 1
ATOM 3148 C CA . SER A 1 398 ? -43.002 16.969 14.602 1.00 34.50 398 SER A CA 1
ATOM 3149 C C . SER A 1 398 ? -44.450 16.496 14.719 1.00 34.50 398 SER A C 1
ATOM 3151 O O . SER A 1 398 ? -44.809 15.415 14.246 1.00 34.50 398 SER A O 1
ATOM 3153 N N . SER A 1 399 ? -45.313 17.334 15.291 1.00 31.52 399 SER A N 1
ATOM 3154 C CA . SER A 1 399 ? -46.698 17.371 14.834 1.00 31.52 399 SER A CA 1
ATOM 3155 C C . SER A 1 399 ? -46.725 18.046 13.457 1.00 31.52 399 SER A C 1
ATOM 3157 O O . SER A 1 399 ? -46.353 19.203 13.292 1.00 31.52 399 SER A O 1
ATOM 3159 N N . THR A 1 400 ? -47.139 17.269 12.455 1.00 33.94 400 THR A N 1
ATOM 3160 C CA . THR A 1 400 ? -47.689 17.716 11.163 1.00 33.94 400 THR A CA 1
ATOM 3161 C C . THR A 1 400 ? -46.897 18.781 10.388 1.00 33.94 400 THR A C 1
ATOM 3163 O O . THR A 1 400 ? -47.252 19.954 10.418 1.00 33.94 400 THR A O 1
ATOM 3166 N N . ASN A 1 401 ? -45.910 18.361 9.590 1.00 28.27 401 ASN A N 1
ATOM 3167 C CA . ASN A 1 401 ? -45.655 18.950 8.266 1.00 28.27 401 ASN A CA 1
ATOM 3168 C C . ASN A 1 401 ? -44.867 17.963 7.379 1.00 28.27 401 ASN A C 1
ATOM 3170 O O . ASN A 1 401 ? -43.927 17.337 7.870 1.00 28.27 401 ASN A O 1
ATOM 3174 N N . PRO A 1 402 ? -45.239 17.774 6.098 1.00 28.89 402 PRO A N 1
ATOM 3175 C CA . PRO A 1 402 ? -44.556 16.832 5.216 1.00 28.89 402 PRO A CA 1
ATOM 3176 C C . PRO A 1 402 ? -43.142 17.314 4.860 1.00 28.89 402 PRO A C 1
ATOM 3178 O O . PRO A 1 402 ? -42.887 18.511 4.729 1.00 28.89 402 PRO A O 1
ATOM 3181 N N . ALA A 1 403 ? -42.224 16.360 4.686 1.00 33.00 403 ALA A N 1
ATOM 3182 C CA . ALA A 1 403 ? -40.865 16.620 4.221 1.00 33.00 403 ALA A CA 1
ATOM 3183 C C . ALA A 1 403 ? -40.876 17.225 2.798 1.00 33.00 403 ALA A C 1
ATOM 3185 O O . ALA A 1 403 ? -41.693 16.810 1.972 1.00 33.00 403 ALA A O 1
ATOM 3186 N N . PRO A 1 404 ? -39.977 18.172 2.475 1.00 31.98 404 PRO A N 1
ATOM 3187 C CA . PRO A 1 404 ? -39.892 18.736 1.132 1.00 31.98 404 PRO A CA 1
ATOM 3188 C C . PRO A 1 404 ? -39.445 17.663 0.127 1.00 31.98 404 PRO A C 1
ATOM 3190 O O . PRO A 1 404 ? -38.368 17.086 0.252 1.00 31.98 404 PRO A O 1
ATOM 3193 N N . SER A 1 405 ? -40.278 17.397 -0.879 1.00 30.12 405 SER A N 1
ATOM 3194 C CA . SER A 1 405 ? -39.979 16.517 -2.015 1.00 30.12 405 SER A CA 1
ATOM 3195 C C . SER A 1 405 ? -39.568 17.341 -3.240 1.00 30.12 405 SER A C 1
ATOM 3197 O O . SER A 1 405 ? -40.299 18.252 -3.631 1.00 30.12 405 SER A O 1
ATOM 3199 N N . ALA A 1 406 ? -38.445 17.006 -3.880 1.00 32.56 406 ALA A N 1
ATOM 3200 C CA . ALA A 1 406 ? -38.076 17.545 -5.192 1.00 32.56 406 ALA A CA 1
ATOM 3201 C C . ALA A 1 406 ? -38.713 16.694 -6.314 1.00 32.56 406 ALA A C 1
ATOM 3203 O O . ALA A 1 406 ? -38.669 15.466 -6.223 1.00 32.56 406 ALA A O 1
ATOM 3204 N N . PRO A 1 407 ? -39.310 17.285 -7.365 1.00 24.94 407 PRO A N 1
ATOM 3205 C CA . PRO A 1 407 ? -39.885 16.510 -8.460 1.00 24.94 407 PRO A CA 1
ATOM 3206 C C . PRO A 1 407 ? -38.799 15.970 -9.405 1.00 24.94 407 PRO A C 1
ATOM 3208 O O . PRO A 1 407 ? -37.831 16.660 -9.727 1.00 24.94 407 PRO A O 1
ATOM 3211 N N . ALA A 1 408 ? -38.987 14.738 -9.884 1.00 27.05 408 ALA A N 1
ATOM 3212 C CA . ALA A 1 408 ? -38.125 14.102 -10.875 1.00 27.05 408 ALA A CA 1
ATOM 3213 C C . ALA A 1 408 ? -38.400 14.652 -12.288 1.00 27.05 408 ALA A C 1
ATOM 3215 O O . ALA A 1 408 ? -39.531 14.612 -12.770 1.00 27.05 408 ALA A O 1
ATOM 3216 N N . SER A 1 409 ? -37.355 15.130 -12.970 1.00 29.41 409 SER A N 1
ATOM 3217 C CA . SER A 1 409 ? -37.396 15.483 -14.394 1.00 29.41 409 SER A CA 1
ATOM 3218 C C . SER A 1 409 ? -36.892 14.312 -15.237 1.00 29.41 409 SER A C 1
ATOM 3220 O O . SER A 1 409 ? -35.754 13.862 -15.101 1.00 29.41 409 SER A O 1
ATOM 3222 N N . SER A 1 410 ? -37.745 13.816 -16.132 1.00 30.66 410 SER A N 1
ATOM 3223 C CA . SER A 1 410 ? -37.395 12.830 -17.149 1.00 30.66 410 SER A CA 1
ATOM 3224 C C . SER A 1 410 ? -36.727 13.522 -18.341 1.00 30.66 410 SER A C 1
ATOM 3226 O O . SER A 1 410 ? -37.420 13.941 -19.269 1.00 30.66 410 SER A O 1
ATOM 3228 N N . LYS A 1 411 ? -35.398 13.652 -18.334 1.00 26.48 411 LYS A N 1
ATOM 3229 C CA . LYS A 1 411 ? -34.554 13.755 -19.541 1.00 26.48 411 LYS A CA 1
ATOM 3230 C C . LYS A 1 411 ? -33.085 13.615 -19.144 1.00 26.48 411 LYS A C 1
ATOM 3232 O O . LYS A 1 411 ? -32.628 14.246 -18.202 1.00 26.48 411 LYS A O 1
ATOM 3237 N N . GLY A 1 412 ? -32.371 12.731 -19.839 1.00 32.41 412 GLY A N 1
ATOM 3238 C CA . GLY A 1 412 ? -30.956 12.461 -19.596 1.00 32.41 412 GLY A CA 1
ATOM 3239 C C . GLY A 1 412 ? -30.108 13.721 -19.778 1.00 32.41 412 GLY A C 1
ATOM 3240 O O . GLY A 1 412 ? -30.178 14.371 -20.817 1.00 32.41 412 GLY A O 1
ATOM 3241 N N . GLY A 1 413 ? -29.316 14.038 -18.753 1.00 27.41 413 GLY A N 1
ATOM 3242 C CA . GLY A 1 413 ? -28.509 15.254 -18.643 1.00 27.41 413 GLY A CA 1
ATOM 3243 C C . GLY A 1 413 ? -29.055 16.186 -17.559 1.00 27.41 413 GLY A C 1
ATOM 3244 O O . GLY A 1 413 ? -30.245 16.473 -17.539 1.00 27.41 413 GLY A O 1
ATOM 3245 N N . LEU A 1 414 ? -28.192 16.652 -16.645 1.00 28.42 414 LEU A N 1
ATOM 3246 C CA . LEU A 1 414 ? -28.527 17.726 -15.698 1.00 28.42 414 LEU A CA 1
ATOM 3247 C C . LEU A 1 414 ? -28.890 18.977 -16.515 1.00 28.42 414 LEU A C 1
ATOM 3249 O O . LEU A 1 414 ? -27.999 19.687 -16.977 1.00 28.42 414 LEU A O 1
ATOM 3253 N N . SER A 1 415 ? -30.181 19.208 -16.762 1.00 26.64 415 SER A N 1
ATOM 3254 C CA . SER A 1 415 ? -30.656 20.437 -17.394 1.00 26.64 415 SER A CA 1
ATOM 3255 C C . SER A 1 415 ? -30.943 21.496 -16.341 1.00 26.64 415 SER A C 1
ATOM 3257 O O . SER A 1 415 ? -31.313 21.182 -15.210 1.00 26.64 415 SER A O 1
ATOM 3259 N N . GLN A 1 416 ? -30.774 22.751 -16.759 1.00 26.88 416 GLN A N 1
ATOM 3260 C CA . GLN A 1 416 ? -31.020 23.957 -15.981 1.00 26.88 416 GLN A CA 1
ATOM 3261 C C . GLN A 1 416 ? -32.281 23.892 -15.114 1.00 26.88 416 GLN A C 1
ATOM 3263 O O . GLN A 1 416 ? -33.311 23.348 -15.509 1.00 26.88 416 GLN A O 1
ATOM 3268 N N . ALA A 1 417 ? -32.159 24.491 -13.931 1.00 30.53 417 ALA A N 1
ATOM 3269 C CA . ALA A 1 417 ? -33.204 24.637 -12.936 1.00 30.53 417 ALA A CA 1
ATOM 3270 C C . ALA A 1 417 ? -34.413 25.408 -13.491 1.00 30.53 417 ALA A C 1
ATOM 3272 O O . ALA A 1 417 ? -34.469 26.637 -13.429 1.00 30.53 417 ALA A O 1
ATOM 3273 N N . ASP A 1 418 ? -35.413 24.683 -13.983 1.00 23.88 418 ASP A N 1
ATOM 3274 C CA . ASP A 1 418 ? -36.723 25.255 -14.257 1.00 23.88 418 ASP A CA 1
ATOM 3275 C C . ASP A 1 418 ? -37.545 25.340 -12.961 1.00 23.88 418 ASP A C 1
ATOM 3277 O O . ASP A 1 418 ? -38.018 24.351 -12.409 1.00 23.88 418 ASP A O 1
ATOM 3281 N N . LYS A 1 419 ? -37.648 26.587 -12.485 1.00 26.52 419 LYS A N 1
ATOM 3282 C CA . LYS A 1 419 ? -38.711 27.229 -11.689 1.00 26.52 419 LYS A CA 1
ATOM 3283 C C . LYS A 1 419 ? -39.447 26.364 -10.654 1.00 26.52 419 LYS A C 1
ATOM 3285 O O . LYS A 1 419 ? -40.388 25.633 -10.944 1.00 26.52 419 LYS A O 1
ATOM 3290 N N . VAL A 1 420 ? -39.091 26.631 -9.397 1.00 29.17 420 VAL A N 1
ATOM 3291 C CA . VAL A 1 420 ? -39.783 26.223 -8.168 1.00 29.17 420 VAL A CA 1
ATOM 3292 C C . VAL A 1 420 ? -41.264 26.630 -8.202 1.00 29.17 420 VAL A C 1
ATOM 3294 O O . VAL A 1 420 ? -41.597 27.814 -8.142 1.00 29.17 420 VAL A O 1
ATOM 3297 N N . GLY A 1 421 ? -42.153 25.636 -8.244 1.00 23.34 421 GLY A N 1
ATOM 3298 C CA . GLY A 1 421 ? -43.545 25.764 -7.819 1.00 23.34 421 GLY A CA 1
ATOM 3299 C C . GLY A 1 421 ? -43.616 25.673 -6.295 1.00 23.34 421 GLY A C 1
ATOM 3300 O O . GLY A 1 421 ? -43.301 24.639 -5.712 1.00 23.34 421 GLY A O 1
ATOM 3301 N N . ILE A 1 422 ? -43.975 26.783 -5.654 1.00 28.47 422 ILE A N 1
ATOM 3302 C CA . ILE A 1 422 ? -44.014 26.957 -4.199 1.00 28.47 422 ILE A CA 1
ATOM 3303 C C . ILE A 1 422 ? -45.307 26.336 -3.651 1.00 28.47 422 ILE A C 1
ATOM 3305 O O . ILE A 1 422 ? -46.398 26.848 -3.900 1.00 28.47 422 ILE A O 1
ATOM 3309 N N . GLY A 1 423 ? -45.186 25.251 -2.883 1.00 23.53 423 GLY A N 1
ATOM 3310 C CA . GLY A 1 423 ? -46.244 24.772 -1.993 1.00 23.53 423 GLY A CA 1
ATOM 3311 C C . GLY A 1 423 ? -46.316 25.655 -0.744 1.00 23.53 423 GLY A C 1
ATOM 3312 O O . GLY A 1 423 ? -45.314 25.849 -0.059 1.00 23.53 423 GLY A O 1
ATOM 3313 N N . LEU A 1 424 ? -47.492 26.235 -0.500 1.00 28.09 424 LEU A N 1
ATOM 3314 C CA . LEU A 1 424 ? -47.803 27.203 0.557 1.00 28.09 424 LEU A CA 1
ATOM 3315 C C . LEU A 1 424 ? -47.420 26.711 1.964 1.00 28.09 424 LEU A C 1
ATOM 3317 O O . LEU A 1 424 ? -47.870 25.656 2.399 1.00 28.09 424 LEU A O 1
ATOM 3321 N N . GLY A 1 425 ? -46.640 27.525 2.686 1.00 27.39 425 GLY A N 1
ATOM 3322 C CA . GLY A 1 425 ? -46.300 27.303 4.099 1.00 27.39 425 GLY A CA 1
ATOM 3323 C C . GLY A 1 425 ? -45.020 27.993 4.590 1.00 27.39 425 GLY A C 1
ATOM 3324 O O . GLY A 1 425 ? -44.761 28.017 5.788 1.00 27.39 425 GLY A O 1
ATOM 3325 N N . VAL A 1 426 ? -44.217 28.576 3.697 1.00 37.00 426 VAL A N 1
ATOM 3326 C CA . VAL A 1 426 ? -42.959 29.245 4.065 1.00 37.00 426 VAL A CA 1
ATOM 3327 C C . VAL A 1 426 ? -43.218 30.736 4.345 1.00 37.00 426 VAL A C 1
ATOM 3329 O O . VAL A 1 426 ? -43.687 31.436 3.444 1.00 37.00 426 VAL A O 1
ATOM 3332 N N . PRO A 1 427 ? -42.921 31.264 5.552 1.00 36.53 427 PRO A N 1
ATOM 3333 C CA . PRO A 1 427 ? -43.039 32.691 5.838 1.00 36.53 427 PRO A CA 1
ATOM 3334 C C . PRO A 1 427 ? -42.197 33.514 4.858 1.00 36.53 427 PRO A C 1
ATOM 3336 O O . PRO A 1 427 ? -41.037 33.187 4.606 1.00 36.53 427 PRO A O 1
ATOM 3339 N N . PHE A 1 428 ? -42.757 34.612 4.346 1.00 34.66 428 PHE A N 1
ATOM 3340 C CA . PHE A 1 428 ? -42.144 35.504 3.346 1.00 34.66 428 PHE A CA 1
ATOM 3341 C C . PHE A 1 428 ? -40.699 35.938 3.684 1.00 34.66 428 PHE A C 1
ATOM 3343 O O . PHE A 1 428 ? -39.895 36.180 2.784 1.00 34.66 428 PHE A O 1
ATOM 3350 N N . GLY A 1 429 ? -40.343 35.976 4.974 1.00 37.97 429 GLY A N 1
ATOM 3351 C CA . GLY A 1 429 ? -38.984 36.255 5.439 1.00 37.97 429 GLY A CA 1
ATOM 3352 C C . GLY A 1 429 ? -37.941 35.231 4.974 1.00 37.97 429 GLY A C 1
ATOM 3353 O O . GLY A 1 429 ? -36.845 35.624 4.598 1.00 37.97 429 GLY A O 1
ATOM 3354 N N . ILE A 1 430 ? -38.274 33.939 4.907 1.00 42.19 430 ILE A N 1
ATOM 3355 C CA . ILE A 1 430 ? -37.331 32.877 4.504 1.00 42.19 430 ILE A CA 1
ATOM 3356 C C . ILE A 1 430 ? -37.018 32.954 3.002 1.00 42.19 430 ILE A C 1
ATOM 3358 O O . ILE A 1 430 ? -35.877 32.735 2.598 1.00 42.19 430 ILE A O 1
ATOM 3362 N N . LEU A 1 431 ? -37.995 33.346 2.177 1.00 40.28 431 LEU A N 1
ATOM 3363 C CA . LEU A 1 431 ? -37.773 33.597 0.750 1.00 40.28 431 LEU A CA 1
ATOM 3364 C C . LEU A 1 431 ? -36.831 34.789 0.543 1.00 40.28 431 LEU A C 1
ATOM 3366 O O . LEU A 1 431 ? -35.863 34.676 -0.206 1.00 40.28 431 LEU A O 1
ATOM 3370 N N . LEU A 1 432 ? -37.057 35.898 1.256 1.00 41.97 432 LEU A N 1
ATOM 3371 C CA . LEU A 1 432 ? -36.191 37.079 1.191 1.00 41.97 432 LEU A CA 1
ATOM 3372 C C . LEU A 1 432 ? -34.748 36.755 1.623 1.00 41.97 432 LEU A C 1
ATOM 3374 O O . LEU A 1 432 ? -33.794 37.203 0.992 1.00 41.97 432 LEU A O 1
ATOM 3378 N N . LEU A 1 433 ? -34.584 35.915 2.647 1.00 46.81 433 LEU A N 1
ATOM 3379 C CA . LEU A 1 433 ? -33.283 35.470 3.154 1.00 46.81 433 LEU A CA 1
ATOM 3380 C C . LEU A 1 433 ? -32.557 34.522 2.189 1.00 46.81 433 LEU A C 1
ATOM 3382 O O . LEU A 1 433 ? -31.342 34.634 2.028 1.00 46.81 433 LEU A O 1
ATOM 3386 N N . GLY A 1 434 ? -33.290 33.645 1.494 1.00 46.03 434 GLY A N 1
ATOM 3387 C CA . GLY A 1 434 ? -32.746 32.816 0.415 1.00 46.03 434 GLY A CA 1
ATOM 3388 C C . GLY A 1 434 ? -32.222 33.656 -0.754 1.00 46.03 434 GLY A C 1
ATOM 3389 O O . GLY A 1 434 ? -31.124 33.408 -1.250 1.00 46.03 434 GLY A O 1
ATOM 3390 N N . PHE A 1 435 ? -32.950 34.711 -1.135 1.00 51.19 435 PHE A N 1
ATOM 3391 C CA . PHE A 1 435 ? -32.491 35.664 -2.150 1.00 51.19 435 PHE A CA 1
ATOM 3392 C C . PHE A 1 435 ? -31.256 36.456 -1.702 1.00 51.19 435 PHE A C 1
ATOM 3394 O O . PHE A 1 435 ? -30.355 36.667 -2.511 1.00 51.19 435 PHE A O 1
ATOM 3401 N N . ILE A 1 436 ? -31.165 36.843 -0.424 1.00 51.81 436 ILE A N 1
ATOM 3402 C CA . ILE A 1 436 ? -29.979 37.518 0.128 1.00 51.81 436 ILE A CA 1
ATOM 3403 C C . ILE A 1 436 ? -28.764 36.581 0.115 1.00 51.81 436 ILE A C 1
ATOM 3405 O O . ILE A 1 436 ? -27.692 36.988 -0.329 1.00 51.81 436 ILE A O 1
ATOM 3409 N N . GLY A 1 437 ? -28.919 35.319 0.528 1.00 48.41 437 GLY A N 1
ATOM 3410 C CA . GLY A 1 437 ? -27.843 34.322 0.475 1.00 48.41 437 GLY A CA 1
ATOM 3411 C C . GLY A 1 437 ? -27.343 34.070 -0.950 1.00 48.41 437 GLY A C 1
ATOM 3412 O O . GLY A 1 437 ? -26.134 34.067 -1.195 1.00 48.41 437 GLY A O 1
ATOM 3413 N N . LEU A 1 438 ? -28.268 33.957 -1.910 1.00 50.53 438 LEU A N 1
ATOM 3414 C CA . LEU A 1 438 ? -27.945 33.810 -3.329 1.00 50.53 438 LEU A CA 1
ATOM 3415 C C . LEU A 1 438 ? -27.232 35.057 -3.883 1.00 50.53 438 LEU A C 1
ATOM 3417 O O . LEU A 1 438 ? -26.250 34.933 -4.613 1.00 50.53 438 LEU A O 1
ATOM 3421 N N . ALA A 1 439 ? -27.678 36.257 -3.498 1.00 52.50 439 ALA A N 1
ATOM 3422 C CA . ALA A 1 439 ? -27.070 37.522 -3.904 1.00 52.50 439 ALA A CA 1
ATOM 3423 C C . ALA A 1 439 ? -25.659 37.705 -3.322 1.00 52.50 439 ALA A C 1
ATOM 3425 O O . ALA A 1 439 ? -24.757 38.128 -4.041 1.00 52.50 439 ALA A O 1
ATOM 3426 N N . VAL A 1 440 ? -25.433 37.335 -2.056 1.00 52.16 440 VAL A N 1
ATOM 3427 C CA . VAL A 1 440 ? -24.102 37.356 -1.420 1.00 52.16 440 VAL A CA 1
ATOM 3428 C C . VAL A 1 440 ? -23.164 36.353 -2.092 1.00 52.16 440 VAL A C 1
ATOM 3430 O O . VAL A 1 440 ? -22.002 36.674 -2.342 1.00 52.16 440 VAL A O 1
ATOM 3433 N N . TRP A 1 441 ? -23.658 35.162 -2.437 1.00 49.34 441 TRP A N 1
ATOM 3434 C CA . TRP A 1 441 ? -22.875 34.159 -3.158 1.00 49.34 441 TRP A CA 1
ATOM 3435 C C . TRP A 1 441 ? -22.496 34.623 -4.572 1.00 49.34 441 TRP A C 1
ATOM 3437 O O . TRP A 1 441 ? -21.322 34.561 -4.938 1.00 49.34 441 TRP A O 1
ATOM 3447 N N . PHE A 1 442 ? -23.442 35.172 -5.343 1.00 50.78 442 PHE A N 1
ATOM 3448 C CA . PHE A 1 442 ? -23.154 35.744 -6.664 1.00 50.78 442 PHE A CA 1
ATOM 3449 C C . PHE A 1 442 ? -22.217 36.953 -6.580 1.00 50.78 442 PHE A C 1
ATOM 3451 O O . PHE A 1 442 ? -21.305 37.064 -7.396 1.00 50.78 442 PHE A O 1
ATOM 3458 N N . ALA A 1 443 ? -22.381 37.825 -5.580 1.00 50.97 443 ALA A N 1
ATOM 3459 C CA . ALA A 1 443 ? -21.496 38.968 -5.364 1.00 50.97 443 ALA A CA 1
ATOM 3460 C C . ALA A 1 443 ? -20.057 38.531 -5.043 1.00 50.97 443 ALA A C 1
ATOM 3462 O O . ALA A 1 443 ? -19.111 39.141 -5.538 1.00 50.97 443 ALA A O 1
ATOM 3463 N N . ARG A 1 444 ? -19.882 37.450 -4.273 1.00 49.50 444 ARG A N 1
ATOM 3464 C CA . ARG A 1 444 ? -18.570 36.843 -4.000 1.00 49.50 444 ARG A CA 1
ATOM 3465 C C . ARG A 1 444 ? -17.963 36.199 -5.244 1.00 49.50 444 ARG A C 1
ATOM 3467 O O . ARG A 1 444 ? -16.831 36.512 -5.601 1.00 49.50 444 ARG A O 1
ATOM 3474 N N . LYS A 1 445 ? -18.741 35.402 -5.982 1.00 47.09 445 LYS A N 1
ATOM 3475 C CA . LYS A 1 445 ? -18.307 34.793 -7.250 1.00 47.09 445 LYS A CA 1
ATOM 3476 C C . LYS A 1 445 ? -17.892 35.850 -8.284 1.00 47.09 445 LYS A C 1
ATOM 3478 O O . LYS A 1 445 ? -16.872 35.686 -8.945 1.00 47.09 445 LYS A O 1
ATOM 3483 N N . TRP A 1 446 ? -18.634 36.955 -8.394 1.00 45.56 446 TRP A N 1
ATOM 3484 C CA . TRP A 1 446 ? -18.344 38.035 -9.346 1.00 45.56 446 TRP A CA 1
ATOM 3485 C C . TRP A 1 446 ? -17.121 38.877 -8.949 1.00 45.56 446 TRP A C 1
ATOM 3487 O O . TRP A 1 446 ? -16.394 39.350 -9.817 1.00 45.56 446 TRP A O 1
ATOM 3497 N N . LYS A 1 447 ? -16.827 38.992 -7.649 1.00 43.34 447 LYS A N 1
ATOM 3498 C CA . LYS A 1 447 ? -15.575 39.578 -7.141 1.00 43.34 447 LYS A CA 1
ATOM 3499 C C . LYS A 1 447 ? -14.353 38.658 -7.284 1.00 43.34 447 LYS A C 1
ATOM 3501 O O . LYS A 1 447 ? -13.267 39.035 -6.858 1.00 43.34 447 LYS A O 1
ATOM 3506 N N . GLY A 1 448 ? -14.505 37.458 -7.856 1.00 34.12 448 GLY A N 1
ATOM 3507 C CA . GLY A 1 448 ? -13.438 36.452 -7.902 1.00 34.12 448 GLY A CA 1
ATOM 3508 C C . GLY A 1 448 ? -13.163 35.794 -6.544 1.00 34.12 448 GLY A C 1
ATOM 3509 O O . GLY A 1 448 ? -12.233 35.004 -6.416 1.00 34.12 448 GLY A O 1
ATOM 3510 N N . GLU A 1 449 ? -13.999 36.065 -5.541 1.00 42.19 449 GLU A N 1
ATOM 3511 C CA . GLU A 1 449 ? -14.031 35.398 -4.239 1.00 42.19 449 GLU A CA 1
ATOM 3512 C C . GLU A 1 449 ? -14.896 34.129 -4.334 1.00 42.19 449 GLU A C 1
ATOM 3514 O O . GLU A 1 449 ? -15.805 33.895 -3.533 1.00 42.19 449 GLU A O 1
ATOM 3519 N N . GLY A 1 450 ? -14.628 33.289 -5.341 1.00 38.12 450 GLY A N 1
ATOM 3520 C CA . GLY A 1 450 ? -15.019 31.880 -5.269 1.00 38.12 450 GLY A CA 1
ATOM 3521 C C . GLY A 1 450 ? -14.358 31.213 -4.054 1.00 38.12 450 GLY A C 1
ATOM 3522 O O . GLY A 1 450 ? -13.621 31.882 -3.327 1.00 38.12 450 GLY A O 1
ATOM 3523 N N . PRO A 1 451 ? -14.583 29.915 -3.793 1.00 33.06 451 PRO A N 1
ATOM 3524 C CA . PRO A 1 451 ? -13.820 29.191 -2.780 1.00 33.06 451 PRO A CA 1
ATOM 3525 C C . PRO A 1 451 ? -12.338 29.197 -3.188 1.00 33.06 451 PRO A C 1
ATOM 3527 O O . PRO A 1 451 ? -11.858 28.301 -3.870 1.00 33.06 451 PRO A O 1
ATOM 3530 N N . ASN A 1 452 ? -11.632 30.272 -2.845 1.00 31.75 452 ASN A N 1
ATOM 3531 C CA . ASN A 1 452 ? -10.258 30.487 -3.230 1.00 31.75 452 ASN A CA 1
ATOM 3532 C C . ASN A 1 452 ? -9.406 29.661 -2.283 1.00 31.75 452 ASN A C 1
ATOM 3534 O O . ASN A 1 452 ? -9.370 29.900 -1.072 1.00 31.75 452 ASN A O 1
ATOM 3538 N N . GLU A 1 453 ? -8.714 28.698 -2.885 1.00 33.16 453 GLU A N 1
ATOM 3539 C CA . GLU A 1 453 ? -7.294 28.461 -2.677 1.00 33.16 453 GLU A CA 1
ATOM 3540 C C . GLU A 1 453 ? -6.623 29.660 -1.988 1.00 33.16 453 GLU A C 1
ATOM 3542 O O . GLU A 1 453 ? -6.185 30.621 -2.624 1.00 33.16 453 GLU A O 1
ATOM 3547 N N . ARG A 1 454 ? -6.520 29.629 -0.657 1.00 25.88 454 ARG A N 1
ATOM 3548 C CA . ARG A 1 454 ? -5.571 30.504 0.024 1.00 25.88 454 ARG A CA 1
ATOM 3549 C C . ARG A 1 454 ? -4.177 29.963 -0.260 1.00 25.88 454 ARG A C 1
ATOM 3551 O O . ARG A 1 454 ? -3.671 29.107 0.459 1.00 25.88 454 ARG A O 1
ATOM 3558 N N . LYS A 1 455 ? -3.549 30.503 -1.307 1.00 28.12 455 LYS A N 1
ATOM 3559 C CA . LYS A 1 455 ? -2.097 30.681 -1.340 1.00 28.12 455 LYS A CA 1
ATOM 3560 C C . LYS A 1 455 ? -1.724 31.471 -0.086 1.00 28.12 455 LYS A C 1
ATOM 3562 O O . LYS A 1 455 ? -2.022 32.658 0.008 1.00 28.12 455 LYS A O 1
ATOM 3567 N N . HIS A 1 456 ? -1.132 30.804 0.898 1.00 28.59 456 HIS A N 1
ATOM 3568 C CA . HIS A 1 456 ? -0.481 31.491 2.003 1.00 28.59 456 HIS A CA 1
ATOM 3569 C C . HIS A 1 456 ? 0.843 32.061 1.492 1.00 28.59 456 HIS A C 1
ATOM 3571 O O . HIS A 1 456 ? 1.854 31.367 1.447 1.00 28.59 456 HIS A O 1
ATOM 3577 N N . ASP A 1 457 ? 0.811 33.329 1.093 1.00 26.22 457 ASP A N 1
ATOM 3578 C CA . ASP A 1 457 ? 1.994 34.181 1.076 1.00 26.22 457 ASP A CA 1
ATOM 3579 C C . ASP A 1 457 ? 2.249 34.609 2.530 1.00 26.22 457 ASP A C 1
ATOM 3581 O O . ASP A 1 457 ? 1.498 35.394 3.112 1.00 26.22 457 ASP A O 1
ATOM 3585 N N . LEU A 1 458 ? 3.268 34.029 3.164 1.00 26.42 458 LEU A N 1
ATOM 3586 C CA . LEU A 1 458 ? 3.739 34.449 4.482 1.00 26.42 458 LEU A CA 1
ATOM 3587 C C . LEU A 1 458 ? 4.638 35.678 4.305 1.00 26.42 458 LEU A C 1
ATOM 3589 O O . LEU A 1 458 ? 5.857 35.562 4.190 1.00 26.42 458 LEU A O 1
ATOM 3593 N N . ARG A 1 459 ? 4.039 36.873 4.320 1.00 24.83 459 ARG A N 1
ATOM 3594 C CA . ARG A 1 459 ? 4.743 38.093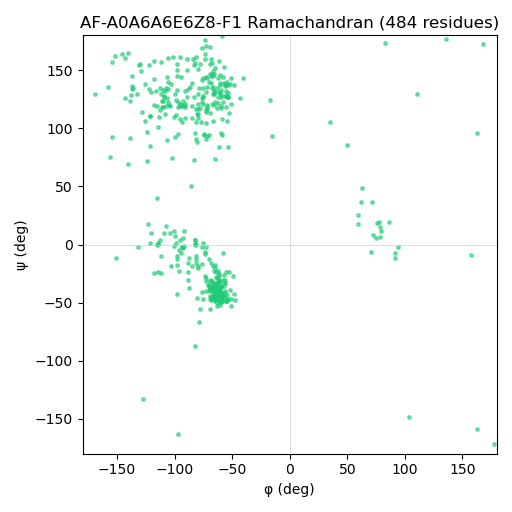 4.728 1.00 24.83 459 ARG A CA 1
ATOM 3595 C C . ARG A 1 459 ? 4.198 38.568 6.070 1.00 24.83 459 ARG A C 1
ATOM 3597 O O . ARG A 1 459 ? 3.017 38.845 6.219 1.00 24.83 459 ARG A O 1
ATOM 3604 N N . GLN A 1 460 ? 5.130 38.570 7.015 1.00 28.27 460 GLN A N 1
ATOM 3605 C CA . GLN A 1 460 ? 5.150 39.166 8.346 1.00 28.27 460 GLN A CA 1
A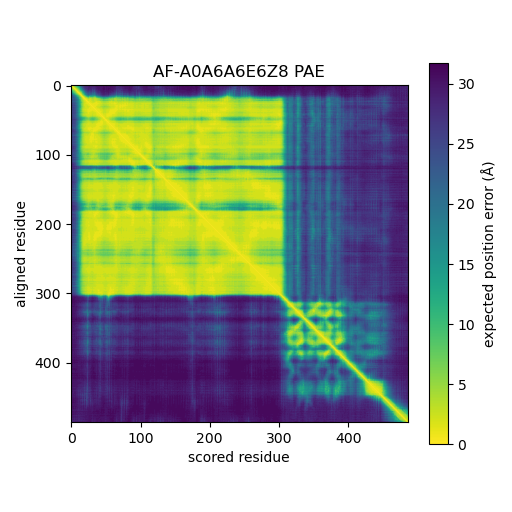TOM 3606 C C . GLN A 1 460 ? 4.096 40.250 8.615 1.00 28.27 460 GLN A C 1
ATOM 3608 O O . GLN A 1 460 ? 4.141 41.313 8.005 1.00 28.27 460 GLN A O 1
ATOM 3613 N N . GLU A 1 461 ? 3.292 40.046 9.660 1.00 27.53 461 GLU A N 1
ATOM 3614 C CA . GLU A 1 461 ? 2.904 41.140 10.551 1.00 27.53 461 GLU A CA 1
ATOM 3615 C C . GLU A 1 461 ? 3.234 40.760 11.996 1.00 27.53 461 GLU A C 1
ATOM 3617 O O . GLU A 1 461 ? 2.636 39.891 12.630 1.00 27.53 461 GLU A O 1
ATOM 3622 N N . THR A 1 462 ? 4.286 41.416 12.467 1.00 25.56 462 THR A N 1
ATOM 3623 C CA . THR A 1 462 ? 4.822 41.417 13.818 1.00 25.56 462 THR A CA 1
ATOM 3624 C C . THR A 1 462 ? 3.884 42.213 14.726 1.00 25.56 462 THR A C 1
ATOM 3626 O O . THR A 1 462 ? 3.779 43.429 14.584 1.00 25.56 462 THR A O 1
ATOM 3629 N N . ILE A 1 463 ? 3.258 41.573 15.715 1.00 26.31 463 ILE A N 1
ATOM 3630 C CA . ILE A 1 463 ? 2.746 42.289 16.892 1.00 26.31 463 ILE A CA 1
ATOM 3631 C C . ILE A 1 463 ? 3.931 42.461 17.845 1.00 26.31 463 ILE A C 1
ATOM 3633 O O . ILE A 1 463 ? 4.301 41.555 18.588 1.00 26.31 463 ILE A O 1
ATOM 3637 N N . MET A 1 464 ? 4.568 43.631 17.763 1.00 25.92 464 MET A N 1
ATOM 3638 C CA . MET A 1 464 ? 5.566 44.087 18.725 1.00 25.92 464 MET A CA 1
ATOM 3639 C C . MET A 1 464 ? 4.885 44.392 20.062 1.00 25.92 464 MET A C 1
ATOM 3641 O O . MET A 1 464 ? 4.139 45.363 20.194 1.00 25.92 464 MET A O 1
ATOM 3645 N N . SER A 1 465 ? 5.201 43.600 21.082 1.00 31.84 465 SER A N 1
ATOM 3646 C CA . SER A 1 465 ? 5.143 44.043 22.472 1.00 31.84 465 SER A CA 1
ATOM 3647 C C . SER A 1 465 ? 6.185 45.147 22.681 1.00 31.84 465 SER A C 1
ATOM 3649 O O . SER A 1 465 ? 7.369 44.931 22.423 1.00 31.84 465 SER A O 1
ATOM 3651 N N . ARG A 1 466 ? 5.749 46.327 23.135 1.00 28.98 466 ARG A N 1
ATOM 3652 C CA . ARG A 1 466 ? 6.620 47.440 23.546 1.00 28.98 466 ARG A CA 1
ATOM 3653 C C . ARG A 1 466 ? 7.599 47.000 24.649 1.00 28.98 466 ARG A C 1
ATOM 3655 O O . ARG A 1 466 ? 7.118 46.538 25.683 1.00 28.98 466 ARG A O 1
ATOM 3662 N N . PRO A 1 467 ? 8.917 47.217 24.497 1.00 31.06 467 PRO A N 1
ATOM 3663 C CA . PRO A 1 467 ? 9.840 47.338 25.612 1.00 31.06 467 PRO A CA 1
ATOM 3664 C C . PRO A 1 467 ? 10.075 48.811 25.983 1.00 31.06 467 PRO A C 1
ATOM 3666 O O . PRO A 1 467 ? 9.781 49.736 25.223 1.00 31.06 467 PRO A O 1
ATOM 3669 N N . ASP A 1 468 ? 10.570 48.979 27.200 1.00 31.52 468 ASP A N 1
ATOM 3670 C CA . ASP A 1 468 ? 10.711 50.216 27.955 1.00 31.52 468 ASP A CA 1
ATOM 3671 C C . ASP A 1 468 ? 11.741 51.196 27.359 1.00 31.52 468 ASP A C 1
ATOM 3673 O O . ASP A 1 468 ? 12.771 50.811 26.796 1.00 31.52 468 ASP A O 1
ATOM 3677 N N . VAL A 1 469 ? 11.467 52.493 27.501 1.00 37.53 469 VAL A N 1
ATOM 3678 C CA . VAL A 1 469 ? 12.254 53.600 26.937 1.00 37.53 469 VAL A CA 1
ATOM 3679 C C . VAL A 1 469 ? 13.437 53.897 27.864 1.00 37.53 469 VAL A C 1
ATOM 3681 O O . VAL A 1 469 ? 13.441 54.885 28.589 1.00 37.53 469 VAL A O 1
ATOM 3684 N N . ALA A 1 470 ? 14.441 53.018 27.870 1.00 36.41 470 ALA A N 1
ATOM 3685 C CA . ALA A 1 470 ? 15.717 53.266 28.558 1.00 36.41 470 ALA A CA 1
ATOM 3686 C C . ALA A 1 470 ? 16.942 52.561 27.934 1.00 36.41 470 ALA A C 1
ATOM 3688 O O . ALA A 1 470 ? 18.071 52.924 28.252 1.00 36.41 470 ALA A O 1
ATOM 3689 N N . GLU A 1 471 ? 16.767 51.613 27.006 1.00 37.47 471 GLU A N 1
ATOM 3690 C CA . GLU A 1 471 ? 17.887 50.818 26.454 1.00 37.47 471 GLU A CA 1
ATOM 3691 C C . GLU A 1 471 ? 18.402 51.266 25.072 1.00 37.47 471 GLU A C 1
ATOM 3693 O O . GLU A 1 471 ? 19.391 50.735 24.568 1.00 37.47 471 GLU A O 1
ATOM 3698 N N . LEU A 1 472 ? 17.801 52.293 24.461 1.00 34.84 472 LEU A N 1
ATOM 3699 C CA . LEU A 1 472 ? 18.172 52.766 23.115 1.00 34.84 472 LEU A CA 1
ATOM 3700 C C . LEU A 1 472 ? 19.387 53.711 23.065 1.00 34.84 472 LEU A C 1
ATOM 3702 O O . LEU A 1 472 ? 19.803 54.104 21.982 1.00 34.84 472 LEU A O 1
ATOM 3706 N N . ALA A 1 473 ? 20.015 54.030 24.200 1.00 36.72 473 ALA A N 1
ATOM 3707 C CA . ALA A 1 473 ? 21.226 54.861 24.235 1.00 36.72 473 ALA A CA 1
ATOM 3708 C C . ALA A 1 473 ? 22.550 54.058 24.218 1.00 36.72 473 ALA A C 1
ATOM 3710 O O . ALA A 1 473 ? 23.628 54.652 24.205 1.00 36.72 473 ALA A O 1
ATOM 3711 N N . GLY A 1 474 ? 22.499 52.718 24.224 1.00 39.31 474 GLY A N 1
ATOM 3712 C CA . GLY A 1 474 ? 23.693 51.861 24.320 1.00 39.31 474 GLY A CA 1
ATOM 3713 C C . GLY A 1 474 ? 24.166 51.205 23.016 1.00 39.31 474 GLY A C 1
ATOM 3714 O O . GLY A 1 474 ? 25.314 50.768 22.940 1.00 39.31 474 GLY A O 1
ATOM 3715 N N . ALA A 1 475 ? 23.319 51.126 21.986 1.00 34.22 475 ALA A N 1
ATOM 3716 C CA . ALA A 1 475 ? 23.575 50.273 20.818 1.00 34.22 475 ALA A CA 1
ATOM 3717 C C . ALA A 1 475 ? 24.174 51.001 19.596 1.00 34.22 475 ALA A C 1
ATOM 3719 O O . ALA A 1 475 ? 24.809 50.356 18.764 1.00 34.22 475 ALA A O 1
ATOM 3720 N N . GLU A 1 476 ? 24.085 52.334 19.515 1.00 36.72 476 GLU A N 1
ATOM 3721 C CA . GLU A 1 476 ? 24.679 53.117 18.412 1.00 36.72 476 GLU A CA 1
ATOM 3722 C C . GLU A 1 476 ? 26.218 53.218 18.463 1.00 36.72 476 GLU A C 1
ATOM 3724 O O . GLU A 1 476 ? 26.831 53.758 17.549 1.00 36.72 476 GLU A O 1
ATOM 3729 N N . ARG A 1 477 ? 26.885 52.654 19.483 1.00 39.84 477 ARG A N 1
ATOM 3730 C CA . ARG A 1 477 ? 28.361 52.644 19.579 1.00 39.84 477 ARG A CA 1
ATOM 3731 C C . ARG A 1 477 ? 29.051 51.358 19.120 1.00 39.84 477 ARG A C 1
ATOM 3733 O O . ARG A 1 477 ? 30.270 51.292 19.208 1.00 39.84 477 ARG A O 1
ATOM 3740 N N . ARG A 1 478 ? 28.331 50.340 18.634 1.00 40.12 478 ARG A N 1
ATOM 3741 C CA . ARG A 1 478 ? 28.952 49.065 18.199 1.00 40.12 478 ARG A CA 1
ATOM 3742 C C . ARG A 1 478 ? 28.840 48.746 16.707 1.00 40.12 478 ARG A C 1
ATOM 3744 O O . ARG A 1 478 ? 29.361 47.722 16.282 1.00 40.12 478 ARG A O 1
ATOM 3751 N N . ALA A 1 479 ? 28.229 49.619 15.907 1.00 34.28 479 ALA A N 1
ATOM 3752 C CA . ALA A 1 479 ? 28.109 49.423 14.459 1.00 34.28 479 ALA A CA 1
ATOM 3753 C C . ALA A 1 479 ? 29.248 50.065 13.636 1.00 34.28 479 ALA A C 1
ATOM 3755 O O . ALA A 1 479 ? 29.297 49.867 12.428 1.00 34.28 479 ALA A O 1
ATOM 3756 N N . THR A 1 480 ? 30.185 50.783 14.264 1.00 39.12 480 THR A N 1
ATOM 3757 C CA . THR A 1 480 ? 31.273 51.494 13.559 1.00 39.12 480 THR A CA 1
ATOM 3758 C C . THR A 1 480 ? 32.623 50.756 13.568 1.00 39.12 480 THR A C 1
ATOM 3760 O O . THR A 1 480 ? 33.616 51.321 13.131 1.00 39.12 480 THR A O 1
ATOM 3763 N N . GLU A 1 481 ? 32.700 49.507 14.045 1.00 37.34 481 GLU A N 1
ATOM 3764 C CA . GLU A 1 481 ? 33.990 48.805 14.236 1.00 37.34 481 GLU A CA 1
ATOM 3765 C C . GLU A 1 481 ? 34.178 47.494 13.447 1.00 37.34 481 GLU A C 1
ATOM 3767 O O . GLU A 1 481 ? 35.171 46.806 13.652 1.00 37.34 481 GLU A O 1
ATOM 3772 N N . LEU A 1 482 ? 33.295 47.146 12.503 1.00 34.19 482 LEU A N 1
ATOM 3773 C CA . LEU A 1 482 ? 33.431 45.906 11.709 1.00 34.19 482 LEU A CA 1
ATOM 3774 C C . LEU A 1 482 ? 33.484 46.110 10.183 1.00 34.19 482 LEU A C 1
ATOM 3776 O O . LEU A 1 482 ? 33.356 45.151 9.432 1.00 34.19 482 LEU A O 1
ATOM 3780 N N . GLU A 1 483 ? 33.766 47.335 9.724 1.00 38.16 483 GLU A N 1
ATOM 3781 C CA . GLU A 1 483 ? 34.198 47.625 8.339 1.00 38.16 483 GLU A CA 1
ATOM 3782 C C . GLU A 1 483 ? 35.732 47.628 8.162 1.00 38.16 483 GLU A C 1
ATOM 3784 O O . GLU A 1 483 ? 36.254 48.007 7.116 1.00 38.16 483 GLU A O 1
ATOM 3789 N N . ALA A 1 484 ? 36.485 47.151 9.154 1.00 39.47 484 ALA A N 1
ATOM 3790 C CA . ALA A 1 484 ? 37.915 46.908 9.022 1.00 39.47 484 ALA A CA 1
ATOM 3791 C C . ALA A 1 484 ? 38.220 45.450 9.372 1.00 39.47 484 ALA A C 1
ATOM 3793 O O . ALA A 1 484 ? 38.335 45.118 10.545 1.00 39.47 484 ALA A O 1
ATOM 3794 N N . ILE A 1 485 ? 38.310 44.605 8.340 1.00 36.62 485 ILE A N 1
ATOM 3795 C CA . ILE A 1 485 ? 39.240 43.475 8.132 1.00 36.62 485 ILE A CA 1
ATOM 3796 C C . ILE A 1 485 ? 38.628 42.584 7.029 1.00 36.62 485 ILE A C 1
ATOM 3798 O O . ILE A 1 485 ? 37.740 41.781 7.292 1.00 36.62 485 ILE A O 1
ATOM 3802 N N . THR A 1 486 ? 39.104 42.847 5.802 1.00 40.00 486 THR A N 1
ATOM 3803 C CA . THR A 1 486 ? 39.231 41.998 4.587 1.00 40.00 486 THR A CA 1
ATOM 3804 C C . THR A 1 486 ? 38.289 40.826 4.357 1.00 40.00 486 THR A C 1
ATOM 3806 O O . THR A 1 486 ? 38.394 39.832 5.112 1.00 40.00 486 THR A O 1
#

pLDDT: mean 71.38, std 26.04, range [23.34, 98.69]

Mean predicted aligned error: 17.46 Å

Nearest PDB structures (foldseek):
  1ywf-assembly1_A  TM=7.625E-01  e=1.186E-13  Mycobacterium tuberculosis
  2oz5-assembly1_A  TM=6.890E-01  e=5.039E-14  Mycobacterium tuberculosis H37Rv
  8dhi-assembly2_B  TM=6.901E-01  e=1.251E-13  Clostridioides difficile 6050
  2oz5-assembly2_B  TM=6.950E-01  e=4.284E-13  Mycobacterium tuberculosis H37Rv
  2ha1-assembly1_A  TM=4.413E-01  e=7.969E-01  Homo sapiens

Solvent-accessible surface area (backbone atoms only — not comparable to full-atom values): 28261 Å² total; per-residue (Å²): 136,85,84,79,77,82,80,79,80,75,77,81,74,81,79,74,80,72,51,71,75,57,78,54,88,53,34,51,83,32,48,47,42,44,36,32,25,47,68,27,69,45,56,16,28,35,94,93,37,75,89,41,72,47,27,24,33,43,64,55,43,42,31,37,12,23,37,51,64,55,50,36,75,69,16,39,52,43,42,49,67,51,19,32,43,36,34,38,38,37,45,32,69,69,59,31,56,77,64,77,43,76,53,88,47,80,77,37,48,80,42,85,40,42,32,52,55,79,93,71,62,48,73,66,56,50,51,54,49,48,51,20,42,33,39,94,65,47,66,37,37,32,52,52,50,50,52,44,50,67,50,20,16,61,41,49,39,54,51,53,52,51,44,66,74,65,40,75,59,57,43,91,93,47,71,73,61,96,62,68,44,61,13,37,36,37,22,24,74,62,24,52,60,75,39,29,56,54,49,45,46,51,41,47,63,53,37,31,48,67,69,59,45,21,48,62,48,28,46,35,43,55,31,33,48,55,48,42,68,58,55,34,50,51,41,51,74,71,51,47,51,58,92,63,39,73,68,57,18,47,52,33,38,50,47,49,73,51,39,59,41,70,42,42,55,52,37,53,54,48,39,36,74,74,37,73,28,49,62,40,39,40,43,62,68,30,60,45,50,73,67,55,52,52,50,48,46,47,42,38,48,43,67,54,79,81,66,86,68,74,92,31,70,55,66,46,79,46,73,52,93,64,59,70,39,45,38,36,41,36,38,36,46,52,52,92,79,84,67,61,66,77,47,73,50,78,46,77,47,78,38,76,55,47,61,46,78,46,70,58,72,91,81,69,67,72,40,42,31,39,41,34,54,22,41,85,92,46,77,55,47,96,65,62,52,76,50,76,47,48,66,56,50,68,69,41,67,75,81,86,77,84,78,92,78,82,83,88,77,95,60,95,64,97,67,81,90,79,75,86,81,82,77,90,82,74,62,72,67,59,58,55,50,52,52,49,53,51,48,53,50,51,54,29,46,74,70,67,54,46,96,64,81,76,76,81,76,89,72,87,83,82,85,76,78,86,78,76,100,76,67,83,83,69,63,85,78,69,78,83,71,76,90,72,78,134

Secondary structure (DSSP, 8-state):
---PPPPPPPPPPP-PPPPPPP-STTB---TT-SS-EES---EEEETTEEEEEEEEEPSSSEEEES-GGG--HHHHHHHHHTTEEEEEE---HHHHHHTT---PPTTSEEEE--SS-GGG--HHHHHHHHHHHH-SSSHHHHHHHHHHHHHHHHHHHHHHHHHHHHSPPPBTTBSS-SSPPPEEEEE-SSSSSHHHHHHHHHHHHTT--HHHHHHHHHHHHHHHTTTHHHHHHHHHHTTTTGGG-HHHHHHHHHHHH---HHHHHHHHHHHHHHHSSHHHHHHHTS---HHHHHHHHHHHEEEPP-----S-S-EEEEE-S-SSEEEEEEEEEE-TTS------EEEEEEE-SSEEEEEPPTTPPSEEEEEEEEETTS---SS-EEEEE-HHHHHT---S-PPPPPPPP-SSS----------S---HHHHHHHHHHHHHHHHHHHTT-SS-------------PPPPTTSTTSSTTSSSSSS---

Radius of gyration: 28.13 Å; Cα contacts (8 Å, |Δi|>4): 678; chains: 1; bounding box: 87×76×78 Å

Organism: NCBI:txid1314779